Protein AF-A0A5N6WI40-F1 (afdb_monomer)

Structure (mmCIF, N/CA/C/O backbone):
data_AF-A0A5N6WI40-F1
#
_entry.id   AF-A0A5N6WI40-F1
#
loop_
_atom_site.group_PDB
_atom_site.id
_atom_site.type_symbol
_atom_site.label_atom_id
_atom_site.label_alt_id
_atom_site.label_comp_id
_atom_site.label_asym_id
_atom_site.label_entity_id
_atom_site.label_seq_id
_atom_site.pdbx_PDB_ins_code
_atom_site.Cartn_x
_atom_site.Cartn_y
_atom_site.Cartn_z
_atom_site.occupancy
_atom_site.B_iso_or_equiv
_atom_site.auth_seq_id
_atom_site.auth_comp_id
_atom_site.auth_asym_id
_atom_site.auth_atom_id
_atom_site.pdbx_PDB_model_num
ATOM 1 N N . MET A 1 1 ? 24.523 0.303 -29.679 1.00 31.58 1 MET A N 1
ATOM 2 C CA . MET A 1 1 ? 25.362 0.865 -28.598 1.00 31.58 1 MET A CA 1
ATOM 3 C C . MET A 1 1 ? 25.863 -0.296 -27.748 1.00 31.58 1 MET A C 1
ATOM 5 O O . MET A 1 1 ? 25.042 -1.084 -27.301 1.00 31.58 1 MET A O 1
ATOM 9 N N . LEU A 1 2 ? 27.182 -0.489 -27.656 1.00 36.06 2 LEU A N 1
ATOM 10 C CA . LEU A 1 2 ? 27.836 -1.723 -27.188 1.00 36.06 2 LEU A CA 1
ATOM 11 C C . LEU A 1 2 ? 28.899 -1.415 -26.122 1.00 36.06 2 LEU A C 1
ATOM 13 O O . LEU A 1 2 ? 30.081 -1.608 -26.347 1.00 36.06 2 LEU A O 1
ATOM 17 N N . HIS A 1 3 ? 28.469 -0.969 -24.949 1.00 35.75 3 HIS A N 1
ATOM 18 C CA . HIS A 1 3 ? 29.216 -1.106 -23.696 1.00 35.75 3 HIS A CA 1
ATOM 19 C C . HIS A 1 3 ? 28.177 -1.339 -22.591 1.00 35.75 3 HIS A C 1
ATOM 21 O O . HIS A 1 3 ? 27.068 -0.807 -22.710 1.00 35.75 3 HIS A O 1
ATOM 27 N N . PRO A 1 4 ? 28.446 -2.151 -21.549 1.00 51.75 4 PRO A N 1
ATOM 28 C CA . PRO A 1 4 ? 27.579 -2.122 -20.379 1.00 51.75 4 PRO A CA 1
ATOM 29 C C . PRO A 1 4 ? 27.584 -0.679 -19.865 1.00 51.75 4 PRO A C 1
ATOM 31 O O . PRO A 1 4 ? 28.658 -0.114 -19.657 1.00 51.75 4 PRO A O 1
ATOM 34 N N . HIS A 1 5 ? 26.405 -0.064 -19.741 1.00 55.31 5 HIS A N 1
ATOM 35 C CA . HIS A 1 5 ? 26.281 1.240 -19.095 1.00 55.31 5 HIS A CA 1
ATOM 36 C C . HIS A 1 5 ? 27.029 1.165 -17.763 1.00 55.31 5 HIS A C 1
ATOM 38 O O . HIS A 1 5 ? 26.880 0.174 -17.040 1.00 55.31 5 HIS A O 1
ATOM 44 N N . ALA A 1 6 ? 27.872 2.160 -17.474 1.00 67.38 6 ALA A N 1
ATOM 45 C CA . ALA A 1 6 ? 28.541 2.226 -16.184 1.00 67.38 6 ALA A CA 1
ATOM 46 C C . ALA A 1 6 ? 27.462 2.122 -15.104 1.00 67.38 6 ALA A C 1
ATOM 48 O O . ALA A 1 6 ? 26.503 2.895 -15.119 1.00 67.38 6 ALA A O 1
ATOM 49 N N . VAL A 1 7 ? 27.578 1.121 -14.228 1.00 74.00 7 VAL A N 1
ATOM 50 C CA . VAL A 1 7 ? 26.621 0.935 -13.138 1.00 74.00 7 VAL A CA 1
ATOM 51 C C . VAL A 1 7 ? 26.661 2.215 -12.308 1.00 74.00 7 VAL A C 1
ATOM 53 O O . VAL A 1 7 ? 27.740 2.551 -11.814 1.00 74.00 7 VAL A O 1
ATOM 56 N N . PRO A 1 8 ? 25.547 2.954 -12.159 1.00 84.06 8 PRO A N 1
ATOM 57 C CA . PRO A 1 8 ? 25.554 4.167 -11.360 1.00 84.06 8 PRO A CA 1
ATOM 58 C C . PRO A 1 8 ? 25.749 3.777 -9.889 1.00 84.06 8 PRO A C 1
ATOM 60 O O . PRO A 1 8 ? 24.798 3.430 -9.191 1.00 84.06 8 PRO A O 1
ATOM 63 N N . ILE A 1 9 ? 27.004 3.782 -9.427 1.00 85.12 9 ILE A N 1
ATOM 64 C CA . ILE A 1 9 ? 27.407 3.230 -8.122 1.00 85.12 9 ILE A CA 1
ATOM 65 C C . ILE A 1 9 ? 26.615 3.884 -6.992 1.00 85.12 9 ILE A C 1
ATOM 67 O O . ILE A 1 9 ? 26.122 3.194 -6.104 1.00 85.12 9 ILE A O 1
ATOM 71 N N . GLN A 1 10 ? 26.427 5.204 -7.067 1.00 84.44 10 GLN A N 1
ATOM 72 C CA . GLN A 1 10 ? 25.649 5.946 -6.081 1.00 84.44 10 GLN A CA 1
ATOM 73 C C . GLN A 1 10 ? 24.198 5.449 -6.012 1.00 84.44 10 GLN A C 1
ATOM 75 O O . GLN A 1 10 ? 23.699 5.179 -4.926 1.00 84.44 10 GLN A O 1
ATOM 80 N N . ARG A 1 11 ? 23.557 5.232 -7.167 1.00 86.50 11 ARG A N 1
ATOM 81 C CA . ARG A 1 11 ? 22.183 4.719 -7.243 1.00 86.50 11 ARG A CA 1
ATOM 82 C C . ARG A 1 11 ? 22.069 3.321 -6.650 1.00 86.50 11 ARG A C 1
ATOM 84 O O . ARG A 1 11 ? 21.138 3.057 -5.897 1.00 86.50 11 ARG A O 1
ATOM 91 N N . LEU A 1 12 ? 23.013 2.439 -6.982 1.00 87.06 12 LEU A N 1
ATOM 92 C CA . LEU A 1 12 ? 23.071 1.096 -6.410 1.00 87.06 12 LEU A CA 1
ATOM 93 C C . LEU A 1 12 ? 23.214 1.161 -4.886 1.00 87.06 12 LEU A C 1
ATOM 95 O O . LEU A 1 12 ? 22.500 0.458 -4.178 1.00 87.06 12 LEU A O 1
ATOM 99 N N . TYR A 1 13 ? 24.089 2.033 -4.383 1.00 86.25 13 TYR A N 1
ATOM 100 C CA . TYR A 1 13 ? 24.275 2.225 -2.950 1.00 86.25 13 TYR A CA 1
ATOM 101 C C . TYR A 1 13 ? 22.990 2.706 -2.269 1.00 86.25 13 TYR A C 1
ATOM 103 O O . TYR A 1 13 ? 22.574 2.105 -1.284 1.00 86.25 13 TYR A O 1
ATOM 111 N N . ASP A 1 14 ? 22.306 3.712 -2.820 1.00 86.69 14 ASP A N 1
ATOM 112 C CA . ASP A 1 14 ? 21.055 4.227 -2.248 1.00 86.69 14 ASP A CA 1
ATOM 113 C C . ASP A 1 14 ? 19.946 3.159 -2.245 1.00 86.69 14 ASP A C 1
ATOM 115 O O . ASP A 1 14 ? 19.210 3.015 -1.265 1.00 86.69 14 ASP A O 1
ATOM 119 N N . ILE A 1 15 ? 19.862 2.341 -3.298 1.00 87.06 15 ILE A N 1
ATOM 120 C CA . ILE A 1 15 ? 18.949 1.191 -3.362 1.00 87.06 15 ILE A CA 1
ATOM 121 C C . ILE A 1 15 ? 19.284 0.159 -2.272 1.00 87.06 15 ILE A C 1
ATOM 123 O O . ILE A 1 15 ? 18.383 -0.288 -1.561 1.00 87.06 15 ILE A O 1
ATOM 127 N N . CYS A 1 16 ? 20.562 -0.182 -2.083 1.00 82.75 16 CYS A N 1
ATOM 128 C CA . CYS A 1 16 ? 20.993 -1.090 -1.018 1.00 82.75 16 CYS A CA 1
ATOM 129 C C . CYS A 1 16 ? 20.683 -0.527 0.379 1.00 82.75 16 CYS A C 1
ATOM 131 O O . CYS A 1 16 ? 20.206 -1.258 1.243 1.00 82.75 16 CYS A O 1
ATOM 133 N N . LEU A 1 17 ? 20.882 0.777 0.605 1.00 81.12 17 LEU A N 1
ATOM 134 C CA . LEU A 1 17 ? 20.529 1.432 1.872 1.00 81.12 17 LEU A CA 1
ATOM 135 C C . LEU A 1 17 ? 19.021 1.421 2.157 1.00 81.12 17 LEU A C 1
ATOM 137 O O . LEU A 1 17 ? 18.624 1.506 3.318 1.00 81.12 17 LEU A O 1
ATOM 141 N N . SER A 1 18 ? 18.200 1.315 1.111 1.00 83.19 18 SER A N 1
ATOM 142 C CA . SER A 1 18 ? 16.738 1.213 1.205 1.00 83.19 18 SER A CA 1
ATOM 143 C C . SER A 1 18 ? 16.259 -0.189 1.596 1.00 83.19 18 SER A C 1
ATOM 145 O O . SER A 1 18 ? 15.098 -0.365 1.963 1.00 83.19 18 SER A O 1
ATOM 147 N N . CYS A 1 19 ? 17.142 -1.189 1.509 1.00 78.88 19 CYS A N 1
ATOM 148 C CA . CYS A 1 19 ? 16.879 -2.592 1.830 1.00 78.88 19 CYS A CA 1
ATOM 149 C C . CYS A 1 19 ? 17.865 -3.063 2.924 1.00 78.88 19 CYS A C 1
ATOM 151 O O . CYS A 1 19 ? 18.760 -3.860 2.636 1.00 78.88 19 CYS A O 1
ATOM 153 N N . PRO A 1 20 ? 17.758 -2.550 4.168 1.00 62.84 20 PRO A N 1
ATOM 154 C CA . PRO A 1 20 ? 18.761 -2.763 5.215 1.00 62.84 20 PRO A CA 1
ATOM 155 C C . PRO A 1 20 ? 19.002 -4.244 5.536 1.00 62.84 20 PRO A C 1
ATOM 157 O O . PRO A 1 20 ? 18.065 -5.004 5.748 1.00 62.84 20 PRO A O 1
ATOM 160 N N . ALA A 1 21 ? 20.268 -4.651 5.616 1.00 63.06 21 ALA A N 1
ATOM 161 C CA . ALA A 1 21 ? 20.617 -6.030 5.932 1.00 63.06 21 ALA A CA 1
ATOM 162 C C . ALA A 1 21 ? 20.176 -6.430 7.353 1.00 63.06 21 ALA A C 1
ATOM 164 O O . ALA A 1 21 ? 20.250 -5.631 8.290 1.00 63.06 21 ALA A O 1
ATOM 165 N N . HIS A 1 22 ? 19.769 -7.689 7.513 1.00 65.25 22 HIS A N 1
ATOM 166 C CA . HIS A 1 22 ? 19.625 -8.342 8.812 1.00 65.25 22 HIS A CA 1
ATOM 167 C C . HIS A 1 22 ? 20.946 -8.259 9.601 1.00 65.25 22 HIS A C 1
ATOM 169 O O . HIS A 1 22 ? 22.017 -8.124 9.008 1.00 65.25 22 HIS A O 1
ATOM 175 N N . ILE A 1 23 ? 20.896 -8.397 10.932 1.00 59.41 23 ILE A N 1
ATOM 176 C CA . ILE A 1 23 ? 22.089 -8.335 11.801 1.00 59.41 23 ILE A CA 1
ATOM 177 C C . ILE A 1 23 ? 23.168 -9.370 11.428 1.00 59.41 23 ILE A C 1
ATOM 179 O O . ILE A 1 23 ? 24.346 -9.152 11.687 1.00 59.41 23 ILE A O 1
ATOM 183 N N . GLU A 1 24 ? 22.772 -10.464 10.771 1.00 64.06 24 GLU A N 1
ATOM 184 C CA . GLU A 1 24 ? 23.658 -11.519 10.250 1.00 64.06 24 GLU A CA 1
ATOM 185 C C . GLU A 1 24 ? 24.190 -11.228 8.828 1.00 64.06 24 GLU A C 1
ATOM 187 O O . GLU A 1 24 ? 24.834 -12.072 8.212 1.00 64.06 24 GLU A O 1
ATOM 192 N N . GLY A 1 25 ? 23.928 -10.033 8.286 1.00 65.25 25 GLY A N 1
ATOM 193 C CA . GLY A 1 25 ? 24.426 -9.573 6.986 1.00 65.25 25 GLY A CA 1
ATOM 194 C C . GLY A 1 25 ? 23.559 -9.946 5.780 1.00 65.25 25 GLY A C 1
ATOM 195 O O . GLY A 1 25 ? 23.951 -9.683 4.644 1.00 65.25 25 GLY A O 1
ATOM 196 N N . TRP A 1 26 ? 22.379 -10.540 5.981 1.00 72.50 26 TRP A N 1
ATOM 197 C CA . TRP A 1 26 ? 21.492 -10.913 4.874 1.00 72.50 26 TRP A CA 1
ATOM 198 C C . TRP A 1 26 ? 20.731 -9.704 4.352 1.00 72.50 26 TRP A C 1
ATOM 200 O O . TRP A 1 26 ? 19.990 -9.067 5.096 1.00 72.50 26 TRP A O 1
ATOM 210 N N . LEU A 1 27 ? 20.860 -9.407 3.063 1.00 75.50 27 LEU A N 1
ATOM 211 C CA . LEU A 1 27 ? 20.000 -8.422 2.415 1.00 75.50 27 LEU A CA 1
ATOM 212 C C . LEU A 1 27 ? 18.593 -9.009 2.278 1.00 75.50 27 LEU A C 1
ATOM 214 O O . LEU A 1 27 ? 18.444 -10.160 1.882 1.00 75.50 27 LEU A O 1
ATOM 218 N N . ASP A 1 28 ? 17.551 -8.242 2.556 1.00 76.94 28 ASP A N 1
ATOM 219 C CA . ASP A 1 28 ? 16.187 -8.659 2.237 1.00 76.94 28 ASP A CA 1
ATOM 220 C C . ASP A 1 28 ? 15.610 -7.716 1.181 1.00 76.94 28 ASP A C 1
ATOM 222 O O . ASP A 1 28 ? 15.183 -6.592 1.434 1.00 76.94 28 ASP A O 1
ATOM 226 N N . TRP A 1 29 ? 15.644 -8.209 -0.054 1.00 78.50 29 TRP A N 1
ATOM 227 C CA . TRP A 1 29 ? 15.134 -7.529 -1.239 1.00 78.50 29 TRP A CA 1
ATOM 228 C C . TRP A 1 29 ? 13.619 -7.705 -1.415 1.00 78.50 29 TRP A C 1
ATOM 230 O O . TRP A 1 29 ? 13.070 -7.309 -2.440 1.00 78.50 29 TRP A O 1
ATOM 240 N N . GLY A 1 30 ? 12.930 -8.308 -0.442 1.00 76.94 30 GLY A N 1
ATOM 241 C CA . GLY A 1 30 ? 11.498 -8.607 -0.476 1.00 76.94 30 GLY A CA 1
ATOM 242 C C . GLY A 1 30 ? 11.145 -10.002 -1.005 1.00 76.94 30 GLY A C 1
ATOM 243 O O . GLY A 1 30 ? 9.968 -10.310 -1.143 1.00 76.94 30 GLY A O 1
ATOM 244 N N . HIS A 1 31 ? 12.132 -10.862 -1.276 1.00 79.88 31 HIS A N 1
ATOM 245 C CA . HIS A 1 31 ? 11.921 -12.242 -1.729 1.00 79.88 31 HIS A CA 1
ATOM 246 C C . HIS A 1 31 ? 12.578 -13.272 -0.800 1.00 79.88 31 HIS A C 1
ATOM 248 O O . HIS A 1 31 ? 13.472 -12.958 -0.018 1.00 79.88 31 HIS A O 1
ATOM 254 N N . ASN A 1 32 ? 12.199 -14.540 -0.919 1.00 78.94 32 ASN A N 1
ATOM 255 C CA . ASN A 1 32 ? 12.698 -15.642 -0.083 1.00 78.94 32 ASN A CA 1
ATOM 256 C C . ASN A 1 32 ? 13.948 -16.356 -0.649 1.00 78.94 32 ASN A C 1
ATOM 258 O O . ASN A 1 32 ? 14.250 -17.489 -0.276 1.00 78.94 32 ASN A O 1
ATOM 262 N N . TYR A 1 33 ? 14.648 -15.724 -1.601 1.00 80.81 33 TYR A N 1
ATOM 263 C CA . TYR A 1 33 ? 15.807 -16.294 -2.296 1.00 80.81 33 TYR A CA 1
ATOM 264 C C . TYR A 1 33 ? 15.494 -17.645 -2.963 1.00 80.81 33 TYR A C 1
ATOM 266 O O . TYR A 1 33 ? 16.327 -18.546 -2.986 1.00 80.81 33 TYR A O 1
ATOM 274 N N . GLY A 1 34 ? 14.290 -17.817 -3.513 1.00 77.06 34 GLY A N 1
ATOM 275 C CA . GLY A 1 34 ? 13.880 -19.076 -4.143 1.00 77.06 34 GLY A CA 1
ATOM 276 C C . GLY A 1 34 ? 13.669 -20.211 -3.154 1.00 77.06 34 GLY A C 1
ATOM 277 O O . GLY A 1 34 ? 14.024 -21.344 -3.453 1.00 77.06 34 GLY A O 1
ATOM 278 N N . GLY A 1 35 ? 13.113 -19.886 -1.985 1.00 76.81 35 GLY A N 1
ATOM 279 C CA . GLY A 1 35 ? 12.803 -20.848 -0.926 1.00 76.81 35 GLY A CA 1
ATOM 280 C C . GLY A 1 35 ? 13.997 -21.239 -0.056 1.00 76.81 35 GLY A C 1
ATOM 281 O O . GLY A 1 35 ? 13.892 -22.181 0.719 1.00 76.81 35 GLY A O 1
ATOM 282 N N . LEU A 1 36 ? 15.131 -20.538 -0.170 1.00 77.81 36 LEU A N 1
ATOM 283 C CA . LEU A 1 36 ? 16.286 -20.767 0.708 1.00 77.81 36 LEU A CA 1
ATOM 284 C C . LEU A 1 36 ? 16.084 -20.220 2.117 1.00 77.81 36 LEU A C 1
ATOM 286 O O . LEU A 1 36 ? 16.740 -20.678 3.051 1.00 77.81 36 LEU A O 1
ATOM 290 N N . MET A 1 37 ? 15.224 -19.215 2.234 1.00 79.38 37 MET A N 1
ATOM 291 C CA . MET A 1 37 ? 14.968 -18.498 3.468 1.00 79.38 37 MET A CA 1
ATOM 292 C C . MET A 1 37 ? 13.472 -18.498 3.754 1.00 79.38 37 MET A C 1
ATOM 294 O O . MET A 1 37 ? 12.683 -18.221 2.8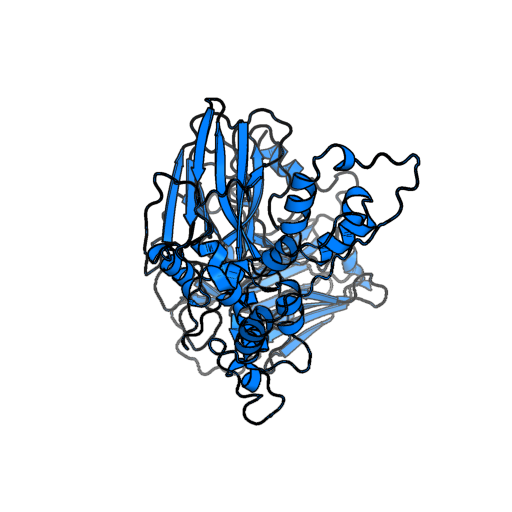49 1.00 79.38 37 MET A O 1
ATOM 298 N N . ASP A 1 38 ? 13.082 -18.752 4.999 1.00 77.38 38 ASP A N 1
ATOM 299 C CA . ASP A 1 38 ? 11.686 -18.612 5.404 1.00 77.38 38 ASP A CA 1
ATOM 300 C C . ASP A 1 38 ? 11.344 -17.125 5.588 1.00 77.38 38 ASP A C 1
ATOM 302 O O . ASP A 1 38 ? 12.207 -16.267 5.815 1.00 77.38 38 ASP A O 1
ATOM 306 N N . ARG A 1 39 ? 10.060 -16.806 5.437 1.00 76.94 39 ARG A N 1
ATOM 307 C CA . ARG A 1 39 ? 9.527 -15.450 5.544 1.00 76.94 39 ARG A CA 1
ATOM 308 C C . ARG A 1 39 ? 8.424 -15.439 6.602 1.00 76.94 39 ARG A C 1
ATOM 310 O O . ARG A 1 39 ? 7.485 -16.220 6.499 1.00 76.94 39 ARG A O 1
ATOM 317 N N . HIS A 1 40 ? 8.565 -14.585 7.615 1.00 72.62 40 HIS A N 1
ATOM 318 C CA . HIS A 1 40 ? 7.648 -14.493 8.756 1.00 72.62 40 HIS A CA 1
ATOM 319 C C . HIS A 1 40 ? 7.098 -13.070 8.940 1.00 72.62 40 HIS A C 1
ATOM 321 O O . HIS A 1 40 ? 7.832 -12.124 8.656 1.00 72.62 40 HIS A O 1
ATOM 327 N N . PRO A 1 41 ? 5.860 -12.908 9.444 1.00 68.25 41 PRO A N 1
ATOM 328 C CA . PRO A 1 41 ? 4.948 -13.979 9.861 1.00 68.25 41 PRO A CA 1
ATOM 329 C C . PRO A 1 41 ? 4.336 -14.736 8.665 1.00 68.25 41 PRO A C 1
ATOM 331 O O . PRO A 1 41 ? 4.215 -14.186 7.574 1.00 68.25 41 PRO A O 1
ATOM 334 N N . ILE A 1 42 ? 4.006 -16.019 8.865 1.00 68.81 42 ILE A N 1
ATOM 335 C CA . ILE A 1 42 ? 3.359 -16.869 7.841 1.00 68.81 42 ILE A CA 1
ATOM 336 C C . ILE A 1 42 ? 1.860 -16.547 7.767 1.00 68.81 42 ILE A C 1
ATOM 338 O O . ILE A 1 42 ? 1.282 -16.487 6.686 1.00 68.81 42 ILE A O 1
ATOM 342 N N . GLU A 1 43 ? 1.256 -16.297 8.927 1.00 73.44 43 GLU A N 1
ATOM 343 C CA . GLU A 1 43 ? -0.128 -15.866 9.094 1.00 73.44 43 GLU A CA 1
ATOM 344 C C . GLU A 1 43 ? -0.099 -14.482 9.747 1.00 73.44 43 GLU A C 1
ATOM 346 O O . GLU A 1 43 ? 0.523 -14.304 10.789 1.00 73.44 43 GLU A O 1
ATOM 351 N N . GLY A 1 44 ? -0.707 -13.480 9.121 1.00 78.69 44 GLY A N 1
ATOM 352 C CA . GLY A 1 44 ? -0.687 -12.093 9.586 1.00 78.69 44 GLY A CA 1
ATOM 353 C C . GLY A 1 44 ? -1.549 -11.214 8.691 1.00 78.69 44 GLY A C 1
ATOM 354 O O . GLY A 1 44 ? -2.103 -11.692 7.695 1.00 78.69 44 GLY A O 1
ATOM 355 N N . TYR A 1 45 ? -1.693 -9.933 9.027 1.00 86.12 45 TYR A N 1
ATOM 356 C CA . TYR A 1 45 ? -2.392 -9.026 8.121 1.00 86.12 45 TYR A CA 1
ATOM 357 C C . TYR A 1 45 ? -1.621 -8.865 6.799 1.00 86.12 45 TYR A C 1
ATOM 359 O O . TYR A 1 45 ? -0.390 -8.874 6.808 1.00 86.12 45 TYR A O 1
ATOM 367 N N . PRO A 1 46 ? -2.309 -8.638 5.662 1.00 87.38 46 PRO A N 1
ATOM 368 C CA . PRO A 1 46 ? -1.662 -8.544 4.346 1.00 87.38 46 PRO A CA 1
ATOM 369 C C . PRO A 1 46 ? -0.582 -7.456 4.240 1.00 87.38 46 PRO A C 1
ATOM 371 O O . PRO A 1 46 ? 0.322 -7.536 3.407 1.00 87.38 46 PRO A O 1
ATOM 374 N N . TRP A 1 47 ? -0.682 -6.427 5.081 1.00 86.12 47 TRP A N 1
ATOM 375 C CA . TRP A 1 47 ? 0.247 -5.307 5.141 1.00 86.12 47 TRP A CA 1
ATOM 376 C C . TRP A 1 47 ? 1.407 -5.506 6.114 1.00 86.12 47 TRP A C 1
ATOM 378 O O . TRP A 1 47 ? 2.328 -4.690 6.083 1.00 86.12 47 TRP A O 1
ATOM 388 N N . GLU A 1 48 ? 1.371 -6.514 6.993 1.00 81.81 48 GLU A N 1
ATOM 389 C CA . GLU A 1 48 ? 2.461 -6.756 7.941 1.00 81.81 48 GLU A CA 1
ATOM 390 C C . GLU A 1 48 ? 3.775 -6.936 7.183 1.00 81.81 48 GLU A C 1
ATOM 392 O O . GLU A 1 48 ? 3.825 -7.530 6.098 1.00 81.81 48 GLU A O 1
ATOM 397 N N . ASP A 1 49 ? 4.853 -6.358 7.722 1.00 75.31 49 ASP A N 1
ATOM 398 C CA . ASP A 1 49 ? 6.141 -6.545 7.080 1.00 75.31 49 ASP A CA 1
ATOM 399 C C . ASP A 1 49 ? 6.602 -7.969 7.333 1.00 75.31 49 ASP A C 1
ATOM 401 O O . ASP A 1 49 ? 6.682 -8.427 8.473 1.00 75.31 49 ASP A O 1
ATOM 405 N N . VAL A 1 50 ? 6.910 -8.654 6.244 1.00 74.06 50 VAL A N 1
ATOM 406 C CA . VAL A 1 50 ? 7.396 -10.017 6.302 1.00 74.06 50 VAL A CA 1
ATOM 407 C C . VAL A 1 50 ? 8.901 -9.942 6.174 1.00 74.06 50 VAL A C 1
ATOM 409 O O . VAL A 1 50 ? 9.397 -9.424 5.175 1.00 74.06 50 VAL A O 1
ATOM 412 N N . TYR A 1 51 ? 9.626 -10.460 7.149 1.00 71.00 51 TYR A N 1
ATOM 413 C CA . TYR A 1 51 ? 11.082 -10.449 7.162 1.00 71.00 51 TYR A CA 1
ATOM 414 C C . TYR A 1 51 ? 11.619 -11.858 6.936 1.00 71.00 51 TYR A C 1
ATOM 416 O O . TYR A 1 51 ? 10.929 -12.866 7.112 1.00 71.00 51 TYR A O 1
ATOM 424 N N . ILE A 1 52 ? 12.878 -11.920 6.529 1.00 73.81 52 ILE A N 1
ATOM 425 C CA . ILE A 1 52 ? 13.589 -13.180 6.371 1.00 73.81 52 ILE A CA 1
ATOM 426 C C . ILE A 1 52 ? 13.975 -13.735 7.750 1.00 73.81 52 ILE A C 1
ATOM 428 O O . ILE A 1 52 ? 14.709 -13.081 8.490 1.00 73.81 52 ILE A O 1
ATOM 432 N N . ALA A 1 53 ? 13.529 -14.949 8.079 1.00 68.31 53 ALA A N 1
ATOM 433 C CA . ALA A 1 53 ? 13.885 -15.642 9.317 1.00 68.31 53 ALA A CA 1
ATOM 434 C C . ALA A 1 53 ? 14.481 -17.024 9.020 1.00 68.31 53 ALA A C 1
ATOM 436 O O . ALA A 1 53 ? 13.929 -17.758 8.210 1.00 68.31 53 ALA A O 1
ATOM 437 N N . GLY A 1 54 ? 15.548 -17.401 9.735 1.00 63.06 54 GLY A N 1
ATOM 438 C CA . GLY A 1 54 ? 16.013 -18.792 9.837 1.00 63.06 54 GLY A CA 1
ATOM 439 C C . GLY A 1 54 ? 16.654 -19.399 8.576 1.00 63.06 54 GLY A C 1
ATOM 440 O O . GLY A 1 54 ? 16.211 -19.207 7.452 1.00 63.06 54 GLY A O 1
ATOM 441 N N . TYR A 1 55 ? 17.741 -20.149 8.786 1.00 62.62 55 TYR A N 1
ATOM 442 C CA . TYR A 1 55 ? 18.703 -20.598 7.769 1.00 62.62 55 TYR A CA 1
ATOM 443 C C . TYR A 1 55 ? 18.472 -22.057 7.331 1.00 62.62 55 TYR A C 1
ATOM 445 O O . TYR A 1 55 ? 18.218 -22.902 8.188 1.00 62.62 55 TYR A O 1
ATOM 453 N N . ILE A 1 56 ? 18.686 -22.357 6.038 1.00 56.75 56 ILE A N 1
ATOM 454 C CA . ILE A 1 56 ? 19.577 -23.377 5.409 1.00 56.75 56 ILE A CA 1
ATOM 455 C C . ILE A 1 56 ? 19.887 -24.703 6.162 1.00 56.75 56 ILE A C 1
ATOM 457 O O . ILE A 1 56 ? 20.026 -25.747 5.528 1.00 56.75 56 ILE A O 1
ATOM 461 N N . ARG A 1 57 ? 19.975 -24.730 7.498 1.00 51.47 57 ARG A N 1
ATOM 462 C CA . ARG A 1 57 ? 20.319 -25.902 8.322 1.00 51.47 57 ARG A CA 1
ATOM 463 C C . ARG A 1 57 ? 19.420 -27.120 8.113 1.00 51.47 57 ARG A C 1
ATOM 465 O O . ARG A 1 57 ? 19.922 -28.235 8.221 1.00 51.47 57 ARG A O 1
ATOM 472 N N . ARG A 1 58 ? 18.134 -26.925 7.793 1.00 57.44 58 ARG A N 1
ATOM 473 C CA . ARG A 1 58 ? 17.182 -28.028 7.543 1.00 57.44 58 ARG A CA 1
ATOM 474 C C . ARG A 1 58 ? 17.618 -28.944 6.400 1.00 57.44 58 ARG A C 1
ATOM 476 O O . ARG A 1 58 ? 17.206 -30.095 6.367 1.00 57.44 58 ARG A O 1
ATOM 483 N N . PHE A 1 59 ? 18.478 -28.455 5.510 1.00 59.16 59 PHE A N 1
ATOM 484 C CA . PHE A 1 59 ? 18.892 -29.194 4.331 1.00 59.16 59 PHE A CA 1
ATOM 485 C C . PHE A 1 59 ? 20.380 -29.578 4.307 1.00 59.16 59 PHE A C 1
ATOM 487 O O . PHE A 1 59 ? 20.881 -29.984 3.260 1.00 59.16 59 PHE A O 1
ATOM 494 N N . LEU A 1 60 ? 21.102 -29.456 5.432 1.00 56.69 60 LEU A N 1
ATOM 495 C CA . LEU A 1 60 ? 22.555 -29.700 5.493 1.00 56.69 60 LEU A CA 1
ATOM 496 C C . LEU A 1 60 ? 22.980 -31.155 5.221 1.00 56.69 60 LEU A C 1
ATOM 498 O O . LEU A 1 60 ? 24.171 -31.409 5.091 1.00 56.69 60 LEU A O 1
ATOM 502 N N . TRP A 1 61 ? 22.039 -32.092 5.084 1.00 55.97 61 TRP A N 1
ATOM 503 C CA . TRP A 1 61 ? 22.323 -33.518 4.868 1.00 55.97 61 TRP A CA 1
ATOM 504 C C . TRP A 1 61 ? 21.450 -34.169 3.790 1.00 55.97 61 TRP A C 1
ATOM 506 O O . TRP A 1 61 ? 21.478 -35.386 3.621 1.00 55.97 61 TRP A O 1
ATOM 516 N N . ASP A 1 62 ? 20.689 -33.367 3.048 1.00 61.31 62 ASP A N 1
ATOM 517 C CA . ASP A 1 62 ? 19.787 -33.847 2.007 1.00 61.31 62 ASP A CA 1
ATOM 518 C C . ASP A 1 62 ? 20.410 -33.596 0.625 1.00 61.31 62 ASP A C 1
ATOM 520 O O . ASP A 1 62 ? 20.684 -32.460 0.259 1.00 61.31 62 ASP A O 1
ATOM 524 N N . LYS A 1 63 ? 20.658 -34.642 -0.172 1.00 58.12 63 LYS A N 1
ATOM 525 C CA . LYS A 1 63 ? 21.163 -34.477 -1.552 1.00 58.12 63 LYS A CA 1
ATOM 526 C C . LYS A 1 63 ? 20.104 -33.924 -2.514 1.00 58.12 63 LYS A C 1
ATOM 528 O O . LYS A 1 63 ? 20.458 -33.460 -3.592 1.00 58.12 63 LYS A O 1
ATOM 533 N N . SER A 1 64 ? 18.829 -33.964 -2.126 1.00 63.19 64 SER A N 1
ATOM 534 C CA . SER A 1 64 ? 17.719 -33.281 -2.801 1.00 63.19 64 SER A CA 1
ATOM 535 C C . SER A 1 64 ? 17.470 -31.864 -2.260 1.00 63.19 64 SER A C 1
ATOM 537 O O . SER A 1 64 ? 16.523 -31.191 -2.664 1.00 63.19 64 SER A O 1
ATOM 539 N N . SER A 1 65 ? 18.363 -31.383 -1.387 1.00 68.69 65 SER A N 1
ATOM 540 C CA . SER A 1 65 ? 18.348 -30.042 -0.814 1.00 68.69 65 SER A CA 1
ATOM 541 C C . SER A 1 65 ? 18.368 -28.932 -1.873 1.00 68.69 65 SER A C 1
ATOM 543 O O . SER A 1 65 ? 19.219 -28.947 -2.772 1.00 68.69 65 SER A O 1
ATOM 545 N N . PRO A 1 66 ? 17.560 -27.869 -1.698 1.00 71.12 66 PRO A N 1
ATOM 546 C CA . PRO A 1 66 ? 17.688 -26.622 -2.454 1.00 71.12 66 PRO A CA 1
ATOM 547 C C . PRO A 1 66 ? 19.089 -25.984 -2.391 1.00 71.12 66 PRO A C 1
ATOM 549 O O . PRO A 1 66 ? 19.433 -25.169 -3.249 1.00 71.12 66 PRO A O 1
ATOM 552 N N . LEU A 1 67 ? 19.917 -26.342 -1.400 1.00 76.69 67 LEU A N 1
ATOM 553 C CA . LEU A 1 67 ? 21.274 -25.815 -1.239 1.00 76.69 67 LEU A CA 1
ATOM 554 C C . LEU A 1 67 ? 22.214 -26.259 -2.340 1.00 76.69 67 LEU A C 1
ATOM 556 O O . LEU A 1 67 ? 22.979 -25.430 -2.812 1.00 76.69 67 LEU A O 1
ATOM 560 N N . THR A 1 68 ? 22.152 -27.523 -2.767 1.00 78.00 68 THR A N 1
ATOM 561 C CA . THR A 1 68 ? 23.043 -28.030 -3.818 1.00 78.00 68 THR A CA 1
ATOM 562 C C . THR A 1 68 ? 22.858 -27.231 -5.105 1.00 78.00 68 THR A C 1
ATOM 564 O O . THR A 1 68 ? 23.837 -26.866 -5.748 1.00 78.00 68 THR A O 1
ATOM 567 N N . LEU A 1 69 ? 21.611 -26.870 -5.426 1.00 82.88 69 LEU A N 1
ATOM 568 C CA . LEU A 1 69 ? 21.304 -25.939 -6.507 1.00 82.88 69 LEU A CA 1
ATOM 569 C C . LEU A 1 69 ? 21.836 -24.534 -6.207 1.00 82.88 69 LEU A C 1
ATOM 571 O O . LEU A 1 69 ? 22.463 -23.919 -7.060 1.00 82.88 69 LEU A O 1
ATOM 575 N N . ALA A 1 70 ? 21.592 -24.004 -5.010 1.00 82.44 70 ALA A N 1
ATOM 576 C CA . ALA A 1 70 ? 21.943 -22.628 -4.677 1.00 82.44 70 ALA A CA 1
ATOM 577 C C . ALA A 1 70 ? 23.449 -22.342 -4.599 1.00 82.44 70 ALA A C 1
ATOM 579 O O . ALA A 1 70 ? 23.842 -21.197 -4.833 1.00 82.44 70 ALA A O 1
ATOM 580 N N . THR A 1 71 ? 24.268 -23.346 -4.277 1.00 84.81 71 THR A N 1
ATOM 581 C CA . THR A 1 71 ? 25.729 -23.228 -4.163 1.00 84.81 71 THR A CA 1
ATOM 582 C C . THR A 1 71 ? 26.477 -23.476 -5.471 1.00 84.81 71 THR A C 1
ATOM 584 O O . THR A 1 71 ? 27.658 -23.152 -5.538 1.00 84.81 71 THR A O 1
ATOM 587 N N . SER A 1 72 ? 25.827 -24.042 -6.495 1.00 87.75 72 SER A N 1
ATOM 588 C CA . SER A 1 72 ? 26.432 -24.210 -7.825 1.00 87.75 72 SER A CA 1
ATOM 589 C C . SER A 1 72 ? 26.811 -22.860 -8.432 1.00 87.75 72 SER A C 1
ATOM 591 O O . SER A 1 72 ? 26.028 -21.911 -8.347 1.00 87.75 72 SER A O 1
ATOM 593 N N . ASP A 1 73 ? 27.984 -22.772 -9.063 1.00 89.81 73 ASP A N 1
ATOM 594 C CA . ASP A 1 73 ? 28.500 -21.520 -9.625 1.00 89.81 73 ASP A CA 1
ATOM 595 C C . ASP A 1 73 ? 27.585 -21.009 -10.757 1.00 89.81 73 ASP A C 1
ATOM 597 O O . ASP A 1 73 ? 27.481 -21.640 -11.811 1.00 89.81 73 ASP A O 1
ATOM 601 N N . PRO A 1 74 ? 26.898 -19.864 -10.585 1.00 89.88 74 PRO A N 1
ATOM 602 C CA . PRO A 1 74 ? 26.030 -19.335 -11.621 1.00 89.88 74 PRO A CA 1
ATOM 603 C C . PRO A 1 74 ? 26.812 -18.617 -12.728 1.00 89.88 74 PRO A C 1
ATOM 605 O O . PRO A 1 74 ? 26.198 -18.226 -13.715 1.00 89.88 74 PRO A O 1
ATOM 608 N N . LEU A 1 75 ? 28.118 -18.371 -12.599 1.00 87.31 75 LEU A N 1
ATOM 609 C CA . LEU A 1 75 ? 28.912 -17.640 -13.592 1.00 87.31 75 LEU A CA 1
ATOM 610 C C . LEU A 1 75 ? 29.542 -18.560 -14.635 1.00 87.31 75 LEU A C 1
ATOM 612 O O . LEU A 1 75 ? 29.652 -18.143 -15.789 1.00 87.31 75 LEU A O 1
ATOM 616 N N . ASP A 1 76 ? 29.863 -19.804 -14.285 1.00 83.94 76 ASP A N 1
ATOM 617 C CA . ASP A 1 76 ? 30.413 -20.783 -15.224 1.00 83.94 76 ASP A CA 1
ATOM 618 C C . ASP A 1 76 ? 29.411 -21.898 -15.547 1.00 83.94 76 ASP A C 1
ATOM 620 O O . ASP A 1 76 ? 29.285 -22.880 -14.826 1.00 83.94 76 ASP A O 1
ATOM 624 N N . VAL A 1 77 ? 28.671 -21.736 -16.650 1.00 90.81 77 VAL A N 1
ATOM 625 C CA . VAL A 1 77 ? 27.676 -22.722 -17.101 1.00 90.81 77 VAL A CA 1
ATOM 626 C C . VAL A 1 77 ? 28.144 -23.388 -18.391 1.00 90.81 77 VAL A C 1
ATOM 628 O O . VAL A 1 77 ? 28.137 -22.772 -19.464 1.00 90.81 77 VAL A O 1
ATOM 631 N N . LEU A 1 78 ? 28.529 -24.662 -18.286 1.00 89.19 78 LEU A N 1
ATOM 632 C CA . LEU A 1 78 ? 29.060 -25.452 -19.398 1.00 89.19 78 LEU A CA 1
ATOM 633 C C . LEU A 1 78 ? 28.042 -25.615 -20.533 1.00 89.19 78 LEU A C 1
ATOM 635 O O . LEU A 1 78 ? 28.414 -25.465 -21.695 1.00 89.19 78 LEU A O 1
ATOM 639 N N . GLU A 1 79 ? 26.764 -25.836 -20.213 1.00 90.44 79 GLU A N 1
ATOM 640 C CA . GLU A 1 79 ? 25.693 -26.002 -21.206 1.00 90.44 79 GLU A CA 1
ATOM 641 C C . GLU A 1 79 ? 25.582 -24.783 -22.122 1.00 90.44 79 GLU A C 1
ATOM 643 O O . GLU A 1 79 ? 25.466 -24.909 -23.339 1.00 90.44 79 GLU A O 1
ATOM 648 N N . VAL A 1 80 ? 25.669 -23.579 -21.545 1.00 89.94 80 VAL A N 1
ATOM 649 C CA . VAL A 1 80 ? 25.601 -22.330 -22.311 1.00 89.94 80 VAL A CA 1
ATOM 650 C C . VAL A 1 80 ? 26.824 -22.213 -23.213 1.00 89.94 80 VAL A C 1
ATOM 652 O O . VAL A 1 80 ? 26.680 -21.888 -24.387 1.00 89.94 80 VAL A O 1
ATOM 655 N N . ARG A 1 81 ? 28.028 -22.519 -22.715 1.00 88.31 81 ARG A N 1
ATOM 656 C CA . ARG A 1 81 ? 29.245 -22.493 -23.543 1.00 88.31 81 ARG A CA 1
ATOM 657 C C . ARG A 1 81 ? 29.154 -23.471 -24.713 1.00 88.31 81 ARG A C 1
ATOM 659 O O . ARG A 1 81 ? 29.458 -23.085 -25.838 1.00 88.31 81 ARG A O 1
ATOM 666 N N . GLN A 1 82 ? 28.713 -24.701 -24.460 1.00 89.31 82 GLN A N 1
ATOM 667 C CA . GLN A 1 82 ? 28.555 -25.727 -25.489 1.00 89.31 82 GLN A CA 1
ATOM 668 C C . GLN A 1 82 ? 27.530 -25.305 -26.545 1.00 89.31 82 GLN A C 1
ATOM 670 O O . GLN A 1 82 ? 27.842 -25.368 -27.732 1.00 89.31 82 GLN A O 1
ATOM 675 N N . ALA A 1 83 ? 26.382 -24.761 -26.131 1.00 88.81 83 ALA A N 1
ATOM 676 C CA . ALA A 1 83 ? 25.370 -24.255 -27.057 1.00 88.81 83 ALA A CA 1
ATOM 677 C C . ALA A 1 83 ? 25.889 -23.094 -27.928 1.00 88.81 83 ALA A C 1
ATOM 679 O O . ALA A 1 83 ? 25.619 -22.986 -29.128 1.00 88.81 83 ALA A O 1
ATOM 680 N N . LEU A 1 84 ? 26.700 -22.205 -27.345 1.00 87.81 84 LEU A N 1
ATOM 681 C CA . LEU A 1 84 ? 27.304 -21.085 -28.072 1.00 87.81 84 LEU A CA 1
ATOM 682 C C . LEU A 1 84 ? 28.389 -21.515 -29.070 1.00 87.81 84 LEU A C 1
ATOM 684 O O . LEU A 1 84 ? 28.629 -20.784 -30.034 1.00 87.81 84 LEU A O 1
ATOM 688 N N . VAL A 1 85 ? 29.049 -22.653 -28.841 1.00 85.31 85 VAL A N 1
ATOM 689 C CA . VAL A 1 85 ? 30.013 -23.250 -29.778 1.00 85.31 85 VAL A CA 1
ATOM 690 C C . VAL A 1 85 ? 29.274 -24.023 -30.872 1.00 85.31 85 VAL A C 1
ATOM 692 O O . VAL A 1 85 ? 29.479 -23.742 -32.048 1.00 85.31 85 VAL A O 1
ATOM 695 N N . GLY A 1 86 ? 28.349 -24.916 -30.505 1.00 81.94 86 GLY A N 1
ATOM 696 C CA . GLY A 1 86 ? 27.601 -25.752 -31.455 1.00 81.94 86 GLY A CA 1
ATOM 697 C C . GLY A 1 86 ? 26.729 -24.963 -32.440 1.00 81.94 86 GLY A C 1
ATOM 698 O O . GLY A 1 86 ? 26.516 -25.391 -33.573 1.00 81.94 86 GLY A O 1
ATOM 699 N N . SER A 1 87 ? 26.286 -23.765 -32.054 1.00 81.94 87 SER A N 1
ATOM 700 C CA . SER A 1 87 ? 25.504 -22.865 -32.917 1.00 81.94 87 SER A CA 1
ATOM 701 C C . SER A 1 87 ? 26.313 -22.083 -33.959 1.00 81.94 87 SER A C 1
ATOM 703 O O . SER A 1 87 ? 25.713 -21.352 -34.750 1.00 81.94 87 SER A O 1
ATOM 705 N N . GLN A 1 88 ? 27.648 -22.193 -33.968 1.00 72.38 88 GLN A N 1
ATOM 706 C CA . GLN A 1 88 ? 28.503 -21.543 -34.976 1.00 72.38 88 GLN A CA 1
ATOM 707 C C . GLN A 1 88 ? 28.622 -22.371 -36.262 1.00 72.38 88 GLN A C 1
ATOM 709 O O . GLN A 1 88 ? 28.756 -21.793 -37.340 1.00 72.38 88 GLN A O 1
ATOM 714 N N . ASP A 1 89 ? 28.499 -23.698 -36.157 1.00 58.53 89 ASP A N 1
ATOM 715 C CA . ASP A 1 89 ? 28.683 -24.630 -37.279 1.00 58.53 89 ASP A CA 1
ATOM 716 C C . ASP A 1 89 ? 27.360 -25.029 -37.956 1.00 58.53 89 ASP A C 1
ATOM 718 O O . ASP A 1 89 ? 27.330 -25.422 -39.125 1.00 58.53 89 ASP A O 1
ATOM 722 N N . ARG A 1 90 ? 26.232 -24.880 -37.254 1.00 57.25 90 ARG A N 1
ATOM 723 C CA . ARG A 1 90 ? 24.890 -25.202 -37.756 1.00 57.25 90 ARG A CA 1
ATOM 724 C C . ARG A 1 90 ? 24.279 -24.039 -38.538 1.00 57.25 90 ARG A C 1
ATOM 726 O O . ARG A 1 90 ? 23.348 -23.380 -38.089 1.00 57.25 90 ARG A O 1
ATOM 733 N N . ARG A 1 91 ? 24.754 -23.802 -39.765 1.00 52.50 91 ARG A N 1
ATOM 734 C CA . ARG A 1 91 ? 23.918 -23.131 -40.777 1.00 52.50 91 ARG A CA 1
ATOM 735 C C . ARG A 1 91 ? 22.923 -24.136 -41.333 1.00 52.50 91 ARG A C 1
ATOM 737 O O . ARG A 1 91 ? 23.122 -24.706 -42.402 1.00 52.50 91 ARG A O 1
ATOM 744 N N . GLU A 1 92 ? 21.837 -24.349 -40.611 1.00 48.50 92 GLU A N 1
ATOM 745 C CA . GLU A 1 92 ? 20.675 -24.958 -41.229 1.00 48.50 92 GLU A CA 1
ATOM 746 C C . GLU A 1 92 ? 20.039 -23.945 -42.194 1.00 48.50 92 GLU A C 1
ATOM 748 O O . GLU A 1 92 ? 19.501 -22.913 -41.790 1.00 48.50 92 GLU A O 1
ATOM 753 N N . ASN A 1 93 ? 20.088 -24.254 -43.494 1.00 43.75 93 ASN A N 1
ATOM 754 C CA . ASN A 1 93 ? 19.283 -23.619 -44.543 1.00 43.75 93 ASN A CA 1
ATOM 755 C C . ASN A 1 93 ? 17.796 -23.995 -44.383 1.00 43.75 93 ASN A C 1
ATOM 757 O O . ASN A 1 93 ? 17.140 -24.408 -45.337 1.00 43.75 93 ASN A O 1
ATOM 761 N N . THR A 1 94 ? 17.246 -23.900 -43.175 1.00 44.03 94 THR A N 1
ATOM 762 C CA . THR A 1 94 ? 15.852 -24.252 -42.924 1.00 44.03 94 THR A CA 1
ATOM 763 C C . THR A 1 94 ? 15.006 -23.016 -43.178 1.00 44.03 94 THR A C 1
ATOM 765 O O . THR A 1 94 ? 14.657 -22.251 -42.278 1.00 44.03 94 THR A O 1
ATOM 768 N N . THR A 1 95 ? 14.688 -22.804 -44.453 1.00 40.03 95 THR A N 1
ATOM 769 C CA . THR A 1 95 ? 13.605 -21.925 -44.888 1.00 40.03 95 THR A CA 1
ATOM 770 C C . THR A 1 95 ? 12.294 -22.500 -44.343 1.00 40.03 95 THR A C 1
ATOM 772 O O . THR A 1 95 ? 11.601 -23.251 -45.018 1.00 40.03 95 THR A O 1
ATOM 775 N N . MET A 1 96 ? 11.949 -22.205 -43.086 1.00 42.88 96 MET A N 1
ATOM 776 C CA . MET A 1 96 ? 10.611 -22.491 -42.564 1.00 42.88 96 MET A CA 1
ATOM 777 C C . MET A 1 96 ? 9.630 -21.463 -43.128 1.00 42.88 96 MET A C 1
ATOM 779 O O . MET A 1 96 ? 9.196 -20.534 -42.450 1.00 42.88 96 MET A O 1
ATOM 783 N N . THR A 1 97 ? 9.258 -21.645 -44.391 1.00 39.84 97 THR A N 1
ATOM 784 C CA . THR A 1 97 ? 8.020 -21.109 -44.953 1.00 39.84 97 THR A CA 1
ATOM 785 C C . THR A 1 97 ? 6.856 -21.896 -44.360 1.00 39.84 97 THR A C 1
ATOM 787 O O . THR A 1 97 ? 6.353 -22.855 -44.936 1.00 39.84 97 THR A O 1
ATOM 790 N N . SER A 1 98 ? 6.423 -21.512 -43.159 1.00 42.25 98 SER A N 1
ATOM 791 C CA . SER A 1 98 ? 5.102 -21.914 -42.669 1.00 42.25 98 SER A CA 1
ATOM 792 C C . SER A 1 98 ? 4.054 -21.070 -43.389 1.00 42.25 98 SER A C 1
ATOM 794 O O . SER A 1 98 ? 3.634 -20.022 -42.903 1.00 42.25 98 SER A O 1
ATOM 796 N N . SER A 1 99 ? 3.680 -21.503 -44.590 1.00 45.50 99 SER A N 1
ATOM 797 C CA . SER A 1 99 ? 2.653 -20.875 -45.418 1.00 45.50 99 SER A CA 1
ATOM 798 C C . SER A 1 99 ? 1.275 -21.163 -44.819 1.00 45.50 99 SER A C 1
ATOM 800 O O . SER A 1 99 ? 0.615 -22.135 -45.185 1.00 45.50 99 SER A O 1
ATOM 802 N N . ILE A 1 100 ? 0.816 -20.340 -43.875 1.00 48.53 100 ILE A N 1
ATOM 803 C CA . ILE A 1 100 ? -0.607 -20.341 -43.524 1.00 48.53 100 ILE A CA 1
ATOM 804 C C . ILE A 1 100 ? -1.344 -19.732 -44.719 1.00 48.53 100 ILE A C 1
ATOM 806 O O . ILE A 1 100 ? -1.170 -18.555 -45.028 1.00 48.53 100 ILE A O 1
ATOM 810 N N . SER A 1 101 ? -2.125 -20.558 -45.417 1.00 48.38 101 SER A N 1
ATOM 811 C CA . SER A 1 101 ? -2.921 -20.148 -46.577 1.00 48.38 101 SER A CA 1
ATOM 812 C C . SER A 1 101 ? -3.802 -18.938 -46.240 1.00 48.38 101 SER A C 1
ATOM 814 O O . SER A 1 101 ? -4.526 -18.934 -45.236 1.00 48.38 101 SER A O 1
ATOM 816 N N . SER A 1 102 ? -3.738 -17.913 -47.094 1.00 46.00 102 SER A N 1
ATOM 817 C CA . SER A 1 102 ? -4.582 -16.721 -47.056 1.00 46.00 102 SER A CA 1
ATOM 818 C C . SER A 1 102 ? -5.999 -17.055 -47.533 1.00 46.00 102 SER A C 1
ATOM 820 O O . SER A 1 102 ? -6.428 -16.683 -48.622 1.00 46.00 102 SER A O 1
ATOM 822 N N . ALA A 1 103 ? -6.757 -17.776 -46.708 1.00 48.16 103 ALA A N 1
ATOM 823 C CA . ALA A 1 103 ? -8.198 -17.867 -46.901 1.00 48.16 103 ALA A CA 1
ATOM 824 C C . ALA A 1 103 ? -8.828 -16.494 -46.615 1.00 48.16 103 ALA A C 1
ATOM 826 O O . ALA A 1 103 ? -8.602 -15.896 -45.561 1.00 48.16 103 ALA A O 1
ATOM 827 N N . TRP A 1 104 ? -9.595 -15.991 -47.578 1.00 50.28 104 TRP A N 1
ATOM 828 C CA . TRP A 1 104 ? -10.328 -14.735 -47.478 1.00 50.28 104 TRP A CA 1
ATOM 829 C C . TRP A 1 104 ? -11.521 -14.913 -46.523 1.00 50.28 104 TRP A C 1
ATOM 831 O O . TRP A 1 104 ? -12.150 -15.967 -46.588 1.00 50.28 104 TRP A O 1
ATOM 841 N N . ILE A 1 105 ? -11.846 -13.882 -45.710 1.00 54.66 105 ILE A N 1
ATOM 842 C CA . ILE A 1 105 ? -13.210 -13.340 -45.428 1.00 54.66 105 ILE A CA 1
ATOM 843 C C . ILE A 1 105 ? -13.423 -12.734 -43.992 1.00 54.66 105 ILE A C 1
ATOM 845 O O . ILE A 1 105 ? -13.044 -13.295 -42.967 1.00 54.66 105 ILE A O 1
ATOM 849 N N . THR A 1 106 ? -14.060 -11.546 -44.001 1.00 55.84 106 THR A N 1
ATOM 850 C CA . THR A 1 106 ? -14.931 -10.768 -43.060 1.00 55.84 106 THR A CA 1
ATOM 851 C C . THR A 1 106 ? -14.585 -10.316 -41.635 1.00 55.84 106 THR A C 1
ATOM 853 O O . THR A 1 106 ? -15.314 -9.447 -41.159 1.00 55.84 106 THR A O 1
ATOM 856 N N . THR A 1 107 ? -13.544 -10.757 -40.928 1.00 59.38 107 THR A N 1
ATOM 857 C CA . THR A 1 107 ? -13.212 -10.112 -39.628 1.00 59.38 107 THR A CA 1
ATOM 858 C C . THR A 1 107 ? -12.078 -9.109 -39.789 1.00 59.38 107 THR A C 1
ATOM 860 O O . THR A 1 107 ? -10.960 -9.495 -40.124 1.00 59.38 107 THR A O 1
ATOM 863 N N . ALA A 1 108 ? -12.365 -7.824 -39.560 1.00 65.69 108 ALA A N 1
ATOM 864 C CA . ALA A 1 108 ? -11.386 -6.744 -39.649 1.00 65.69 108 ALA A CA 1
ATOM 865 C C . ALA A 1 108 ? -10.313 -6.887 -38.554 1.00 65.69 108 ALA A C 1
ATOM 867 O O . ALA A 1 108 ? -10.514 -6.480 -37.412 1.00 65.69 108 ALA A O 1
ATOM 868 N N . ASP A 1 109 ? -9.168 -7.471 -38.903 1.00 77.31 109 ASP A N 1
ATOM 869 C CA . ASP A 1 109 ? -7.984 -7.496 -38.045 1.00 77.31 109 ASP A CA 1
ATOM 870 C C . ASP A 1 109 ? -7.318 -6.113 -38.093 1.00 77.31 109 ASP A C 1
ATOM 872 O O . ASP A 1 109 ? -6.788 -5.693 -39.124 1.00 77.31 109 ASP A O 1
ATOM 876 N N . CYS A 1 110 ? -7.371 -5.372 -36.983 1.00 84.69 110 CYS A N 1
ATOM 877 C CA . CYS A 1 110 ? -6.849 -4.008 -36.915 1.00 84.69 110 CYS A CA 1
ATOM 878 C C . CYS A 1 110 ? -5.337 -3.930 -37.187 1.00 84.69 110 CYS A C 1
ATOM 880 O O . CYS A 1 110 ? -4.863 -2.889 -37.651 1.00 84.69 110 CYS A O 1
ATOM 882 N N . PHE A 1 111 ? -4.600 -5.027 -36.976 1.00 88.56 111 PHE A N 1
ATOM 883 C CA . PHE A 1 111 ? -3.166 -5.119 -37.234 1.00 88.56 111 PHE A CA 1
ATOM 884 C C . PHE A 1 111 ? -2.814 -5.238 -38.720 1.00 88.56 111 PHE A C 1
ATOM 886 O O . PHE A 1 111 ? -1.680 -4.937 -39.078 1.00 88.56 111 PHE A O 1
ATOM 893 N N . GLN A 1 112 ? -3.773 -5.553 -39.604 1.00 84.56 112 GLN A N 1
ATOM 894 C CA . GLN A 1 112 ? -3.547 -5.538 -41.061 1.00 84.56 112 GLN A CA 1
ATOM 895 C C . GLN A 1 112 ? -3.175 -4.148 -41.592 1.00 84.56 112 GLN A C 1
ATOM 897 O O . GLN A 1 112 ? -2.628 -4.026 -42.683 1.00 84.56 112 GLN A O 1
ATOM 902 N N . LYS A 1 113 ? -3.482 -3.088 -40.833 1.00 86.88 113 LYS A N 1
ATOM 903 C CA . LYS A 1 113 ? -3.135 -1.705 -41.184 1.00 86.88 113 LYS A CA 1
ATOM 904 C C . LYS A 1 113 ? -1.670 -1.364 -40.902 1.00 86.88 113 LYS A C 1
ATOM 906 O O . LYS A 1 113 ? -1.223 -0.293 -41.305 1.00 86.88 113 LYS A O 1
ATOM 911 N N . LEU A 1 114 ? -0.947 -2.215 -40.173 1.00 90.00 114 LEU A N 1
ATOM 912 C CA . LEU A 1 114 ? 0.447 -1.975 -39.818 1.00 90.00 114 LEU A CA 1
ATOM 913 C C . LEU A 1 114 ? 1.388 -2.658 -40.822 1.00 90.00 114 LEU A C 1
ATOM 915 O O . LEU A 1 114 ? 1.110 -3.781 -41.246 1.00 90.00 114 LEU A O 1
ATOM 919 N N . PRO A 1 115 ? 2.525 -2.028 -41.166 1.00 91.38 115 PRO A N 1
ATOM 920 C CA . PRO A 1 115 ? 3.581 -2.680 -41.937 1.00 91.38 115 PRO A CA 1
ATOM 921 C C . PRO A 1 115 ? 4.115 -3.937 -41.236 1.00 91.38 115 PRO A C 1
ATOM 923 O O . PRO A 1 115 ? 4.148 -4.001 -40.002 1.00 91.38 115 PRO A O 1
ATOM 926 N N . GLN A 1 116 ? 4.584 -4.914 -42.018 1.00 86.50 116 GLN A N 1
ATOM 927 C CA . GLN A 1 116 ? 5.124 -6.176 -41.501 1.00 86.50 116 GLN A CA 1
ATOM 928 C C . GLN A 1 116 ? 6.263 -5.944 -40.501 1.00 86.50 116 GLN A C 1
ATOM 930 O O . GLN A 1 116 ? 6.316 -6.609 -39.470 1.00 86.50 116 GLN A O 1
ATOM 935 N N . GLU A 1 117 ? 7.123 -4.956 -40.746 1.00 90.06 117 GLU A N 1
ATOM 936 C CA . GLU A 1 117 ? 8.248 -4.608 -39.878 1.00 90.06 117 GLU A CA 1
ATOM 937 C C . GLU A 1 117 ? 7.769 -4.199 -38.482 1.00 90.06 117 GLU A C 1
ATOM 939 O O . GLU A 1 117 ? 8.387 -4.547 -37.478 1.00 90.06 117 GLU A O 1
ATOM 944 N N . ILE A 1 118 ? 6.637 -3.494 -38.395 1.00 93.25 118 ILE A N 1
ATOM 945 C CA . ILE A 1 118 ? 6.044 -3.097 -37.115 1.00 93.25 118 ILE A CA 1
ATOM 946 C C . ILE A 1 118 ? 5.476 -4.319 -36.395 1.00 93.25 118 ILE A C 1
ATOM 948 O O . ILE A 1 118 ? 5.667 -4.456 -35.187 1.00 93.25 118 ILE A O 1
ATOM 952 N N . LEU A 1 119 ? 4.832 -5.235 -37.121 1.00 91.94 119 LEU A N 1
ATOM 953 C CA . LEU A 1 119 ? 4.329 -6.481 -36.543 1.00 91.94 119 LEU A CA 1
ATOM 954 C C . LEU A 1 119 ? 5.470 -7.368 -36.023 1.00 91.94 119 LEU A C 1
ATOM 956 O O . LEU A 1 119 ? 5.374 -7.909 -34.922 1.00 91.94 119 LEU A O 1
ATOM 960 N N . GLU A 1 120 ? 6.576 -7.467 -36.760 1.00 91.38 120 GLU A N 1
ATOM 961 C CA . GLU A 1 120 ? 7.785 -8.176 -36.330 1.00 91.38 120 GLU A CA 1
ATOM 962 C C . GLU A 1 120 ? 8.409 -7.527 -35.087 1.00 91.38 120 GLU A C 1
ATOM 964 O O . GLU A 1 120 ? 8.781 -8.231 -34.148 1.00 91.38 120 GLU A O 1
ATOM 969 N N . GLN A 1 121 ? 8.474 -6.192 -35.019 1.00 92.12 121 GLN A N 1
ATOM 970 C CA . GLN A 1 121 ? 8.937 -5.482 -33.820 1.00 92.12 121 GLN A CA 1
ATOM 971 C C . GLN A 1 121 ? 8.032 -5.750 -32.615 1.00 92.12 121 GLN A C 1
ATOM 973 O O . GLN A 1 121 ? 8.531 -6.081 -31.539 1.00 92.12 121 GLN A O 1
ATOM 978 N N . ILE A 1 122 ? 6.708 -5.683 -32.788 1.00 92.44 122 ILE A N 1
ATOM 979 C CA . ILE A 1 122 ? 5.750 -6.031 -31.731 1.00 92.44 122 ILE A CA 1
ATOM 980 C C . ILE A 1 122 ? 5.989 -7.476 -31.272 1.00 92.44 122 ILE A C 1
ATOM 982 O O . ILE A 1 122 ? 6.139 -7.725 -30.076 1.00 92.44 122 ILE A O 1
ATOM 986 N N . GLN A 1 123 ? 6.114 -8.425 -32.205 1.00 93.12 123 GLN A N 1
ATOM 987 C CA . GLN A 1 123 ? 6.385 -9.832 -31.897 1.00 93.12 123 GLN A CA 1
ATOM 988 C C . GLN A 1 123 ? 7.704 -10.017 -31.127 1.00 93.12 123 GLN A C 1
ATOM 990 O O . GLN A 1 123 ? 7.761 -10.800 -30.178 1.00 93.12 123 GLN A O 1
ATOM 995 N N . MET A 1 124 ? 8.756 -9.280 -31.489 1.00 92.56 124 MET A N 1
ATOM 996 C CA . MET A 1 124 ? 10.054 -9.313 -30.808 1.00 92.56 124 MET A CA 1
ATOM 997 C C . MET A 1 124 ? 10.033 -8.709 -29.400 1.00 92.56 124 MET A C 1
ATOM 999 O O . MET A 1 124 ? 10.902 -9.065 -28.599 1.00 92.56 124 MET A O 1
ATOM 1003 N N . LEU A 1 125 ? 9.080 -7.826 -29.093 1.00 91.44 125 LEU A N 1
ATOM 1004 C CA . LEU A 1 125 ? 8.907 -7.218 -27.771 1.00 91.44 125 LEU A CA 1
ATOM 1005 C C . LEU A 1 125 ? 8.043 -8.080 -26.838 1.00 91.44 125 LEU A C 1
ATOM 1007 O O . LEU A 1 125 ? 8.278 -8.091 -25.628 1.00 91.44 125 LEU A O 1
ATOM 1011 N N . LEU A 1 126 ? 7.085 -8.832 -27.385 1.00 91.25 126 LEU A N 1
ATOM 1012 C CA . LEU A 1 126 ? 6.193 -9.694 -26.607 1.00 91.25 126 LEU A CA 1
ATOM 1013 C C . LEU A 1 126 ? 6.945 -10.874 -25.955 1.00 91.25 126 LEU A C 1
ATOM 1015 O O . LEU A 1 126 ? 7.835 -11.453 -26.581 1.00 91.25 126 LEU A O 1
ATOM 1019 N N . PRO A 1 127 ? 6.571 -11.303 -24.733 1.00 89.62 127 PRO A N 1
ATOM 1020 C CA . PRO A 1 127 ? 6.976 -12.599 -24.179 1.00 89.62 127 PRO A CA 1
ATOM 1021 C C . PRO A 1 127 ? 6.402 -13.764 -25.000 1.00 89.62 127 PRO A C 1
ATOM 1023 O O . PRO A 1 127 ? 5.348 -13.619 -25.613 1.00 89.62 127 PRO A O 1
ATOM 1026 N N . ALA A 1 128 ? 6.999 -14.955 -24.937 1.00 87.12 128 ALA A N 1
ATOM 1027 C CA . ALA A 1 128 ? 6.597 -16.134 -25.713 1.00 87.12 128 ALA A CA 1
ATOM 1028 C C . ALA A 1 128 ? 5.117 -16.506 -25.536 1.00 87.12 128 ALA A C 1
ATOM 1030 O O . ALA A 1 128 ? 4.444 -16.833 -26.510 1.00 87.12 128 ALA A O 1
ATOM 1031 N N . ARG A 1 129 ? 4.577 -16.390 -24.313 1.00 90.00 129 ARG A N 1
ATOM 1032 C CA . ARG A 1 129 ? 3.134 -16.569 -24.061 1.00 90.00 129 ARG A CA 1
ATOM 1033 C C . ARG A 1 129 ? 2.291 -15.520 -24.790 1.00 90.00 129 ARG A C 1
ATOM 1035 O O . ARG A 1 129 ? 1.269 -15.858 -25.369 1.00 90.00 129 ARG A O 1
ATOM 1042 N N . GLY A 1 130 ? 2.737 -14.265 -24.801 1.00 91.31 130 GLY A N 1
ATOM 1043 C CA . GLY A 1 130 ? 2.094 -13.186 -25.553 1.00 91.31 130 GLY A CA 1
ATOM 1044 C C . GLY A 1 130 ? 2.152 -13.420 -27.062 1.00 91.31 130 GLY A C 1
ATOM 1045 O O . GLY A 1 130 ? 1.156 -13.207 -27.742 1.00 91.31 130 GLY A O 1
ATOM 1046 N N . VAL A 1 131 ? 3.273 -13.936 -27.574 1.00 92.12 131 VAL A N 1
ATOM 1047 C CA . VAL A 1 131 ? 3.421 -14.332 -28.983 1.00 92.12 131 VAL A CA 1
ATOM 1048 C C . VAL A 1 131 ? 2.452 -15.462 -29.333 1.00 92.12 131 VAL A C 1
ATOM 1050 O O . VAL A 1 131 ? 1.764 -15.376 -30.343 1.00 92.12 131 VAL A O 1
ATOM 1053 N N . ALA A 1 132 ? 2.345 -16.498 -28.498 1.00 90.69 132 ALA A N 1
ATOM 1054 C CA . ALA A 1 132 ? 1.372 -17.569 -28.707 1.00 90.69 132 ALA A CA 1
ATOM 1055 C C . ALA A 1 132 ? -0.068 -17.025 -28.709 1.00 90.69 132 ALA A C 1
ATOM 1057 O O . ALA A 1 132 ? -0.816 -17.270 -29.651 1.00 90.69 132 ALA A O 1
ATOM 1058 N N . ASN A 1 133 ? -0.425 -16.211 -27.712 1.00 93.50 133 ASN A N 1
ATOM 1059 C CA . ASN A 1 133 ? -1.762 -15.633 -27.588 1.00 93.50 133 ASN A CA 1
ATOM 1060 C C . ASN A 1 133 ? -2.116 -14.714 -28.763 1.00 93.50 133 ASN A C 1
ATOM 1062 O O . ASN A 1 133 ? -3.208 -14.825 -29.309 1.00 93.50 133 ASN A O 1
ATOM 1066 N N . VAL A 1 134 ? -1.206 -13.833 -29.193 1.00 90.62 134 VAL A N 1
ATOM 1067 C CA . VAL A 1 134 ? -1.482 -12.916 -30.310 1.00 90.62 134 VAL A CA 1
ATOM 1068 C C . VAL A 1 134 ? -1.574 -13.663 -31.638 1.00 90.62 134 VAL A C 1
ATOM 1070 O O . VAL A 1 134 ? -2.390 -13.304 -32.477 1.00 90.62 134 VAL A O 1
ATOM 1073 N N . ARG A 1 135 ? -0.810 -14.747 -31.819 1.00 90.62 135 ARG A N 1
ATOM 1074 C CA . ARG A 1 135 ? -0.929 -15.622 -32.995 1.00 90.62 135 ARG A CA 1
ATOM 1075 C C . ARG A 1 135 ? -2.243 -16.399 -33.016 1.00 90.62 135 ARG A C 1
ATOM 1077 O O . ARG A 1 135 ? -2.744 -16.685 -34.095 1.00 90.62 135 ARG A O 1
ATOM 1084 N N . LEU A 1 136 ? -2.797 -16.732 -31.848 1.00 89.12 136 LEU A N 1
ATOM 1085 C CA . LEU A 1 136 ? -4.135 -17.318 -31.735 1.00 89.12 136 LEU A CA 1
ATOM 1086 C C . LEU A 1 136 ? -5.237 -16.274 -31.975 1.00 89.12 136 LEU A C 1
ATOM 1088 O O . LEU A 1 136 ? -6.257 -16.595 -32.576 1.00 89.12 136 LEU A O 1
ATOM 1092 N N . ALA A 1 137 ? -5.029 -15.032 -31.528 1.00 88.94 137 ALA A N 1
ATOM 1093 C CA . ALA A 1 137 ? -6.026 -13.963 -31.589 1.00 88.94 137 ALA A CA 1
ATOM 1094 C C . ALA A 1 137 ? -6.041 -13.177 -32.916 1.00 88.94 137 ALA A C 1
ATOM 1096 O O . ALA A 1 137 ? -7.075 -12.626 -33.282 1.00 88.94 137 ALA A O 1
ATOM 1097 N N . SER A 1 138 ? -4.917 -13.098 -33.637 1.00 88.25 138 SER A N 1
ATOM 1098 C CA . SER A 1 138 ? -4.758 -12.295 -34.857 1.00 88.25 138 SER A CA 1
ATOM 1099 C C . SER A 1 138 ? -4.057 -13.084 -35.960 1.00 88.25 138 SER A C 1
ATOM 1101 O O . SER A 1 138 ? -2.942 -13.590 -35.799 1.00 88.25 138 SER A O 1
ATOM 1103 N N . ARG A 1 139 ? -4.694 -13.127 -37.137 1.00 84.19 139 ARG A N 1
ATOM 1104 C CA . ARG A 1 139 ? -4.126 -13.762 -38.334 1.00 84.19 139 ARG A CA 1
ATOM 1105 C C . ARG A 1 139 ? -2.898 -13.019 -38.855 1.00 84.19 139 ARG A C 1
ATOM 1107 O O . ARG A 1 139 ? -1.987 -13.685 -39.346 1.00 84.19 139 ARG A O 1
ATOM 1114 N N . SER A 1 140 ? -2.848 -11.691 -38.697 1.00 87.31 140 SER A N 1
ATOM 1115 C CA . SER A 1 140 ? -1.668 -10.889 -39.053 1.00 87.31 140 SER A CA 1
ATOM 1116 C C . SER A 1 140 ? -0.430 -11.372 -38.311 1.00 87.31 140 SER A C 1
ATOM 1118 O O . SER A 1 140 ? 0.632 -11.464 -38.909 1.00 87.31 140 SER A O 1
ATOM 1120 N N . PHE A 1 141 ? -0.568 -11.776 -37.043 1.00 89.50 141 PHE A N 1
ATOM 1121 C CA . PHE A 1 141 ? 0.530 -12.386 -36.294 1.00 89.50 141 PHE A CA 1
ATOM 1122 C C . PHE A 1 141 ? 0.692 -13.882 -36.551 1.00 89.50 141 PHE A C 1
ATOM 1124 O O . PHE A 1 141 ? 1.823 -14.370 -36.519 1.00 89.50 141 PHE A O 1
ATOM 1131 N N . ALA A 1 142 ? -0.393 -14.623 -36.799 1.00 87.38 142 ALA A N 1
ATOM 1132 C CA . ALA A 1 142 ? -0.345 -16.062 -37.066 1.00 87.38 142 ALA A CA 1
ATOM 1133 C C . ALA A 1 142 ? 0.568 -16.404 -38.254 1.00 87.38 142 ALA A C 1
ATOM 1135 O O . ALA A 1 142 ? 1.341 -17.358 -38.177 1.00 87.38 142 ALA A O 1
ATOM 1136 N N . GLY A 1 143 ? 0.510 -15.606 -39.325 1.00 82.44 143 GLY A N 1
ATOM 1137 C CA . GLY A 1 143 ? 1.317 -15.800 -40.533 1.00 82.44 143 GLY A CA 1
ATOM 1138 C C . GLY A 1 143 ? 2.779 -15.352 -40.425 1.00 82.44 143 GLY A C 1
ATOM 1139 O O . GLY A 1 143 ? 3.571 -15.697 -41.296 1.00 82.44 143 GLY A O 1
ATOM 1140 N N . LEU A 1 144 ? 3.169 -14.613 -39.377 1.00 87.06 144 LEU A N 1
ATOM 1141 C CA . LEU A 1 144 ? 4.541 -14.100 -39.262 1.00 87.06 144 LEU A CA 1
ATOM 1142 C C . LEU A 1 144 ? 5.541 -15.228 -38.967 1.00 87.06 144 LEU A C 1
ATOM 1144 O O . LEU A 1 144 ? 5.286 -16.049 -38.080 1.00 87.06 144 LEU A O 1
ATOM 1148 N N . PRO A 1 145 ? 6.695 -15.285 -39.642 1.00 87.38 145 PRO A N 1
ATOM 1149 C CA . PRO A 1 145 ? 7.725 -16.268 -39.331 1.00 87.38 145 PRO A CA 1
ATOM 1150 C C . PRO A 1 145 ? 8.451 -15.935 -38.018 1.00 87.38 145 PRO A C 1
ATOM 1152 O O . PRO A 1 145 ? 8.735 -14.779 -37.719 1.00 87.38 145 PRO A O 1
ATOM 1155 N N . LEU A 1 146 ? 8.825 -16.964 -37.251 1.00 89.69 146 LEU A N 1
ATOM 1156 C CA . LEU A 1 146 ? 9.728 -16.814 -36.103 1.00 89.69 146 LEU A CA 1
ATOM 1157 C C . LEU A 1 146 ? 11.181 -16.808 -36.595 1.00 89.69 146 LEU A C 1
ATOM 1159 O O . LEU A 1 146 ? 11.841 -17.847 -36.649 1.00 89.69 146 LEU A O 1
ATOM 1163 N N . THR A 1 147 ? 11.650 -15.635 -37.016 1.00 90.44 147 THR A N 1
ATOM 1164 C CA . THR A 1 147 ? 12.973 -15.441 -37.629 1.00 90.44 147 THR A CA 1
ATOM 1165 C C . THR A 1 147 ? 14.129 -15.582 -36.632 1.00 90.44 147 THR A C 1
ATOM 1167 O O . THR A 1 147 ? 13.950 -15.566 -35.415 1.00 90.44 147 THR A O 1
ATOM 1170 N N . GLN A 1 148 ? 15.363 -15.649 -37.139 1.00 90.69 148 GLN A N 1
ATOM 1171 C CA . GLN A 1 148 ? 16.568 -15.592 -36.301 1.00 90.69 148 GLN A CA 1
ATOM 1172 C C . GLN A 1 148 ? 16.627 -14.312 -35.450 1.00 90.69 148 GLN A C 1
ATOM 1174 O O . GLN A 1 148 ? 17.043 -14.362 -34.296 1.00 90.69 148 GLN A O 1
ATOM 1179 N N . SER A 1 149 ? 16.129 -13.182 -35.963 1.00 89.88 149 SER A N 1
ATOM 1180 C CA . SER A 1 149 ? 15.999 -11.938 -35.193 1.00 89.88 149 SER A CA 1
ATOM 1181 C C . SER A 1 149 ? 15.029 -12.083 -34.018 1.00 89.88 149 SER A C 1
ATOM 1183 O O . SER A 1 149 ? 15.324 -11.602 -32.923 1.00 89.88 149 SER A O 1
ATOM 1185 N N . PHE A 1 150 ? 13.915 -12.798 -34.215 1.00 92.31 150 PHE A N 1
ATOM 1186 C CA . PHE A 1 150 ? 12.979 -13.130 -33.141 1.00 92.31 150 PHE A CA 1
ATOM 1187 C C . PHE A 1 150 ? 13.643 -13.977 -32.051 1.00 92.31 150 PHE A C 1
ATOM 1189 O O . PHE A 1 150 ? 13.594 -13.612 -30.875 1.00 92.31 150 PHE A O 1
ATOM 1196 N N . TRP A 1 151 ? 14.319 -15.065 -32.429 1.00 92.62 151 TRP A N 1
ATOM 1197 C CA . TRP A 1 151 ? 15.013 -15.926 -31.467 1.00 92.62 151 TRP A CA 1
ATOM 1198 C C . TRP A 1 151 ? 16.142 -15.188 -30.750 1.00 92.62 151 TRP A C 1
ATOM 1200 O O . TRP A 1 151 ? 16.275 -15.298 -29.532 1.00 92.62 151 TRP A O 1
ATOM 1210 N N . ALA A 1 152 ? 16.886 -14.340 -31.463 1.00 91.62 152 ALA A N 1
ATOM 1211 C CA . ALA A 1 152 ? 17.886 -13.468 -30.865 1.00 91.62 152 ALA A CA 1
ATOM 1212 C C . ALA A 1 152 ? 17.267 -12.527 -29.824 1.00 91.62 152 ALA A C 1
ATOM 1214 O O . ALA A 1 152 ? 17.884 -12.269 -28.783 1.00 91.62 152 ALA A O 1
ATOM 1215 N N . SER A 1 153 ? 16.060 -12.009 -30.083 1.00 91.94 153 SER A N 1
ATOM 1216 C CA . SER A 1 153 ? 15.360 -11.097 -29.174 1.00 91.94 153 SER A CA 1
ATOM 1217 C C . SER A 1 153 ? 15.078 -11.748 -27.816 1.00 91.94 153 SER A C 1
ATOM 1219 O O . SER A 1 153 ? 15.180 -11.065 -26.799 1.00 91.94 153 SER A O 1
ATOM 1221 N N . ARG A 1 154 ? 14.871 -13.074 -27.763 1.00 93.06 154 ARG A N 1
ATOM 1222 C CA . ARG A 1 154 ? 14.622 -13.836 -26.521 1.00 93.06 154 ARG A CA 1
ATOM 1223 C C . ARG A 1 154 ? 15.782 -13.785 -25.515 1.00 93.06 154 ARG A C 1
ATOM 1225 O O . ARG A 1 154 ? 15.578 -14.014 -24.325 1.00 93.06 154 ARG A O 1
ATOM 1232 N N . PHE A 1 155 ? 16.993 -13.466 -25.977 1.00 91.69 155 PHE A N 1
ATOM 1233 C CA . PHE A 1 155 ? 18.201 -13.321 -25.151 1.00 91.69 155 PHE A CA 1
ATOM 1234 C C . PHE A 1 155 ? 18.426 -11.890 -24.638 1.00 91.69 155 PHE A C 1
ATOM 1236 O O . PHE A 1 155 ? 19.457 -11.601 -24.031 1.00 91.69 155 PHE A O 1
ATOM 1243 N N . ALA A 1 156 ? 17.513 -10.953 -24.908 1.00 87.50 156 ALA A N 1
ATOM 1244 C CA . ALA A 1 156 ? 17.577 -9.632 -24.291 1.00 87.50 156 ALA A CA 1
ATOM 1245 C C . ALA A 1 156 ? 17.378 -9.726 -22.764 1.00 87.50 156 ALA A C 1
ATOM 1247 O O . ALA A 1 156 ? 16.734 -10.648 -22.270 1.00 87.50 156 ALA A O 1
ATOM 1248 N N . CYS A 1 157 ? 17.900 -8.743 -22.020 1.00 80.81 157 CYS A N 1
ATOM 1249 C CA . CYS A 1 157 ? 17.956 -8.741 -20.549 1.00 80.81 157 CYS A CA 1
ATOM 1250 C C . CYS A 1 157 ? 16.623 -9.127 -19.870 1.00 80.81 157 CYS A C 1
ATOM 1252 O O . CYS A 1 157 ? 16.597 -9.938 -18.942 1.00 80.81 157 CYS A O 1
ATOM 1254 N N . HIS A 1 158 ? 15.505 -8.593 -20.375 1.00 81.81 158 HIS A N 1
ATOM 1255 C CA . HIS A 1 158 ? 14.173 -8.792 -19.795 1.00 81.81 158 HIS A CA 1
ATOM 1256 C C . HIS A 1 158 ? 13.361 -9.926 -20.439 1.00 81.81 158 HIS A C 1
ATOM 1258 O O . HIS A 1 158 ? 12.208 -10.115 -20.046 1.00 81.81 158 HIS A O 1
ATOM 1264 N N . GLN A 1 159 ? 13.939 -10.663 -21.390 1.00 87.88 159 GLN A N 1
ATOM 1265 C CA . GLN A 1 159 ? 13.291 -11.754 -22.123 1.00 87.88 159 GLN A CA 1
ATOM 1266 C C . GLN A 1 159 ? 13.648 -13.130 -21.518 1.00 87.88 159 GLN A C 1
ATOM 1268 O O . GLN A 1 159 ? 14.363 -13.231 -20.519 1.00 87.88 159 GLN A O 1
ATOM 1273 N N . GLU A 1 160 ? 13.113 -14.212 -22.081 1.00 89.69 160 GLU A N 1
ATOM 1274 C CA . GLU A 1 160 ? 13.081 -15.558 -21.483 1.00 89.69 160 GLU A CA 1
ATOM 1275 C C . GLU A 1 160 ? 14.450 -16.211 -21.293 1.00 89.69 160 GLU A C 1
ATOM 1277 O O . GLU A 1 160 ? 14.564 -17.171 -20.528 1.00 89.69 160 GLU A O 1
ATOM 1282 N N . ARG A 1 161 ? 15.463 -15.743 -22.026 1.00 91.62 161 ARG A N 1
ATOM 1283 C CA . ARG A 1 161 ? 16.853 -16.209 -21.960 1.00 91.62 161 ARG A CA 1
ATOM 1284 C C . ARG A 1 161 ? 17.815 -15.093 -21.559 1.00 91.62 161 ARG A C 1
ATOM 1286 O O . ARG A 1 161 ? 19.005 -15.191 -21.835 1.00 91.62 161 ARG A O 1
ATOM 1293 N N . GLY A 1 162 ? 17.331 -14.048 -20.881 1.00 89.38 162 GLY A N 1
ATOM 1294 C CA . GLY A 1 162 ? 18.187 -12.958 -20.396 1.00 89.38 162 GLY A CA 1
ATOM 1295 C C . GLY A 1 162 ? 19.361 -13.438 -19.529 1.00 89.38 162 GLY A C 1
ATOM 1296 O O . GLY A 1 162 ? 20.438 -12.852 -19.585 1.00 89.38 162 GLY A O 1
ATOM 1297 N N . TYR A 1 163 ? 19.193 -14.557 -18.811 1.00 90.81 163 TYR A N 1
ATOM 1298 C CA . TYR A 1 163 ? 20.249 -15.186 -18.009 1.00 90.81 163 TYR A CA 1
ATOM 1299 C C . TYR A 1 163 ? 21.413 -15.763 -18.834 1.00 90.81 163 TYR A C 1
ATOM 1301 O O . TYR A 1 163 ? 22.478 -16.0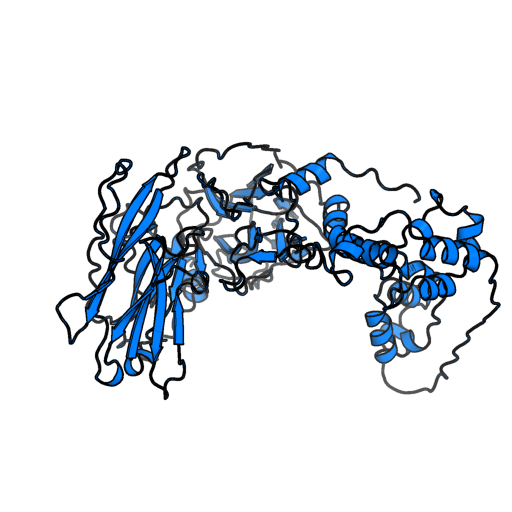01 -18.279 1.00 90.81 163 TYR A O 1
ATOM 1309 N N . CYS A 1 164 ? 21.266 -15.958 -20.145 1.00 91.56 164 CYS A N 1
ATOM 1310 C CA . CYS A 1 164 ? 22.354 -16.343 -21.051 1.00 91.56 164 CYS A CA 1
ATOM 1311 C C . CYS A 1 164 ? 22.995 -15.088 -21.664 1.00 91.56 164 CYS A C 1
ATOM 1313 O O . CYS A 1 164 ? 23.009 -14.901 -22.884 1.00 91.56 164 CYS A O 1
ATOM 1315 N N . PHE A 1 165 ? 23.478 -14.179 -20.816 1.00 86.75 165 PHE A N 1
ATOM 1316 C CA . PHE A 1 165 ? 23.959 -12.860 -21.238 1.00 86.75 165 PHE A CA 1
ATOM 1317 C C . PHE A 1 165 ? 25.187 -12.925 -22.162 1.00 86.75 165 PHE A C 1
ATOM 1319 O O . PHE A 1 165 ? 25.428 -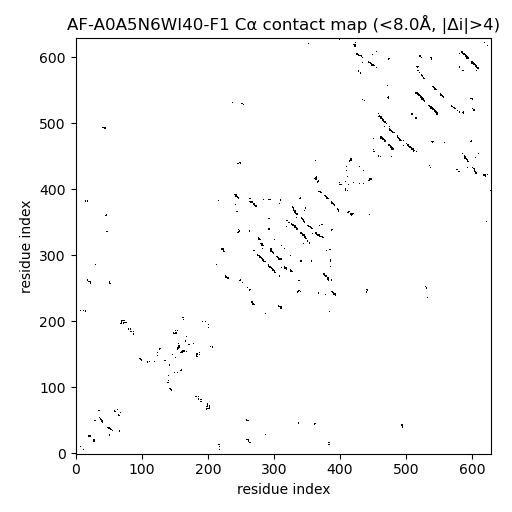11.992 -22.932 1.00 86.75 165 PHE A O 1
ATOM 1326 N N . GLU A 1 166 ? 25.955 -14.014 -22.129 1.00 86.75 166 GLU A N 1
ATOM 1327 C CA . GLU A 1 166 ? 27.091 -14.276 -23.017 1.00 86.75 166 GLU A CA 1
ATOM 1328 C C . GLU A 1 166 ? 26.648 -14.347 -24.477 1.00 86.75 166 GLU A C 1
ATOM 1330 O O . GLU A 1 166 ? 27.381 -13.925 -25.372 1.00 86.75 166 GLU A O 1
ATOM 1335 N N . ALA A 1 167 ? 25.407 -14.784 -24.722 1.00 86.62 167 ALA A N 1
ATOM 1336 C CA . ALA A 1 167 ? 24.884 -14.937 -26.065 1.00 86.62 167 ALA A CA 1
ATOM 1337 C C . ALA A 1 167 ? 24.879 -13.606 -26.836 1.00 86.62 167 ALA A C 1
ATOM 1339 O O . ALA A 1 167 ? 25.124 -13.582 -28.032 1.00 86.62 167 ALA A O 1
ATOM 1340 N N . ARG A 1 168 ? 24.654 -12.457 -26.197 1.00 84.00 168 ARG A N 1
ATOM 1341 C CA . ARG A 1 168 ? 24.572 -11.173 -26.925 1.00 84.00 168 ARG A CA 1
ATOM 1342 C C . ARG A 1 168 ? 25.813 -10.294 -26.791 1.00 84.00 168 ARG A C 1
ATOM 1344 O O . ARG A 1 168 ? 25.868 -9.228 -27.405 1.00 84.00 168 ARG A O 1
ATOM 1351 N N . ARG A 1 169 ? 26.796 -10.689 -25.981 1.00 79.75 169 ARG A N 1
ATOM 1352 C CA . ARG A 1 169 ? 27.920 -9.822 -25.607 1.00 79.75 169 ARG A CA 1
ATOM 1353 C C . ARG A 1 169 ? 29.155 -10.112 -26.452 1.00 79.75 169 ARG A C 1
ATOM 1355 O O . ARG A 1 169 ? 29.691 -11.213 -26.419 1.00 79.75 169 ARG A O 1
ATOM 1362 N N . LEU A 1 170 ? 29.670 -9.064 -27.102 1.00 75.44 170 LEU A N 1
ATOM 1363 C CA . LEU A 1 170 ? 30.900 -9.127 -27.905 1.00 75.44 170 LEU A CA 1
ATOM 1364 C C . LEU A 1 170 ? 32.113 -9.672 -27.137 1.00 75.44 170 LEU A C 1
ATOM 1366 O O . LEU A 1 170 ? 32.971 -10.317 -27.725 1.00 75.44 170 LEU A O 1
ATOM 1370 N N . LEU A 1 171 ? 32.164 -9.436 -25.822 1.00 74.94 171 LEU A N 1
ATOM 1371 C CA . LEU A 1 171 ? 33.237 -9.926 -24.951 1.00 74.94 171 LEU A CA 1
ATOM 1372 C C . LEU A 1 171 ? 33.337 -11.460 -24.924 1.00 74.94 171 LEU A C 1
ATOM 1374 O O . LEU A 1 171 ? 34.423 -11.985 -24.722 1.00 74.94 171 LEU A O 1
ATOM 1378 N N . TYR A 1 172 ? 32.221 -12.162 -25.130 1.00 73.25 172 TYR A N 1
ATOM 1379 C CA . TYR A 1 172 ? 32.150 -13.627 -25.095 1.00 73.25 172 TYR A CA 1
ATOM 1380 C C . TYR A 1 172 ? 32.026 -14.243 -26.491 1.00 73.25 172 TYR A C 1
ATOM 1382 O O . TYR A 1 172 ? 32.119 -15.455 -26.659 1.00 73.25 172 TYR A O 1
ATOM 1390 N N . SER A 1 173 ? 31.748 -13.433 -27.511 1.00 72.25 173 SER A N 1
ATOM 1391 C CA . SER A 1 173 ? 31.534 -13.888 -28.880 1.00 72.25 173 SER A CA 1
ATOM 1392 C C . SER A 1 173 ? 31.962 -12.790 -29.840 1.00 72.25 173 SER A C 1
ATOM 1394 O O . SER A 1 173 ? 31.373 -11.712 -29.847 1.00 72.25 173 SER A O 1
ATOM 1396 N N . GLY A 1 174 ? 32.970 -13.059 -30.673 1.00 77.31 174 GLY A N 1
ATOM 1397 C CA . GLY A 1 174 ? 33.414 -12.102 -31.685 1.00 77.31 174 GLY A CA 1
ATOM 1398 C C . GLY A 1 174 ? 32.271 -11.660 -32.609 1.00 77.31 174 GLY A C 1
ATOM 1399 O O . GLY A 1 174 ? 31.272 -12.363 -32.779 1.00 77.31 174 GLY A O 1
ATOM 1400 N N . ALA A 1 175 ? 32.420 -10.497 -33.251 1.00 80.25 175 ALA A N 1
ATOM 1401 C CA . ALA A 1 175 ? 31.376 -9.926 -34.110 1.00 80.25 175 ALA A CA 1
ATOM 1402 C C . ALA A 1 175 ? 30.913 -10.886 -35.225 1.00 80.25 175 ALA A C 1
ATOM 1404 O O . ALA A 1 175 ? 29.734 -10.902 -35.574 1.00 80.25 175 ALA A O 1
ATOM 1405 N N . HIS A 1 176 ? 31.826 -11.710 -35.750 1.00 78.69 176 HIS A N 1
ATOM 1406 C CA . HIS A 1 176 ? 31.507 -12.747 -36.731 1.00 78.69 176 HIS A CA 1
ATOM 1407 C C . HIS A 1 176 ? 30.594 -13.838 -36.151 1.00 78.69 176 HIS A C 1
ATOM 1409 O O . HIS A 1 176 ? 29.563 -14.148 -36.747 1.00 78.69 176 HIS A O 1
ATOM 1415 N N . ALA A 1 177 ? 30.923 -14.368 -34.969 1.00 78.06 177 ALA A N 1
ATOM 1416 C CA . ALA A 1 177 ? 30.145 -15.413 -34.302 1.00 78.06 177 ALA A CA 1
ATOM 1417 C C . ALA A 1 177 ? 28.718 -14.944 -33.977 1.00 78.06 177 ALA A C 1
ATOM 1419 O O . ALA A 1 177 ? 27.766 -15.688 -34.162 1.00 78.06 177 ALA A O 1
ATOM 1420 N N . LEU A 1 178 ? 28.535 -13.681 -33.574 1.00 80.94 178 LEU A N 1
ATOM 1421 C CA . LEU A 1 178 ? 27.197 -13.126 -33.318 1.00 80.94 178 LEU A CA 1
ATOM 1422 C C . LEU A 1 178 ? 26.330 -13.012 -34.580 1.00 80.94 178 LEU A C 1
ATOM 1424 O O . LEU A 1 178 ? 25.117 -13.192 -34.501 1.00 80.94 178 LEU A O 1
ATOM 1428 N N . ARG A 1 179 ? 26.933 -12.690 -35.732 1.00 80.19 179 ARG A N 1
ATOM 1429 C CA . ARG A 1 179 ? 26.216 -12.555 -37.015 1.00 80.19 179 ARG A CA 1
ATOM 1430 C C . ARG A 1 179 ? 25.880 -13.897 -37.657 1.00 80.19 179 ARG A C 1
ATOM 1432 O O . ARG A 1 179 ? 24.933 -13.968 -38.429 1.00 80.19 179 ARG A O 1
ATOM 1439 N N . SER A 1 180 ? 26.680 -14.923 -37.383 1.00 80.44 180 SER A N 1
ATOM 1440 C CA . SER A 1 180 ? 26.545 -16.259 -37.976 1.00 80.44 180 SER A CA 1
ATOM 1441 C C . SER A 1 180 ? 25.795 -17.255 -37.091 1.00 80.44 180 SER A C 1
ATOM 1443 O O . SER A 1 180 ? 25.550 -18.371 -37.532 1.00 80.44 180 SER A O 1
ATOM 1445 N N . ARG A 1 181 ? 25.404 -16.849 -35.879 1.00 86.62 181 ARG A N 1
ATOM 1446 C CA . ARG A 1 181 ? 24.740 -17.704 -34.896 1.00 86.62 181 ARG A CA 1
ATOM 1447 C C . ARG A 1 181 ? 23.337 -18.125 -35.316 1.00 86.62 181 ARG A C 1
ATOM 1449 O O . ARG A 1 181 ? 22.498 -17.273 -35.613 1.00 86.62 181 ARG A O 1
ATOM 1456 N N . ASP A 1 182 ? 23.060 -19.417 -35.174 1.00 90.25 182 ASP A N 1
ATOM 1457 C CA . ASP A 1 182 ? 21.694 -19.931 -35.123 1.00 90.25 182 ASP A CA 1
ATOM 1458 C C . ASP A 1 182 ? 21.088 -19.740 -33.722 1.00 90.25 182 ASP A C 1
ATOM 1460 O O . ASP A 1 182 ? 21.287 -20.526 -32.796 1.00 90.25 182 ASP A O 1
ATOM 1464 N N . TRP A 1 183 ? 20.335 -18.658 -33.562 1.00 91.06 183 TRP A N 1
ATOM 1465 C CA . TRP A 1 183 ? 19.664 -18.283 -32.323 1.00 91.06 183 TRP A CA 1
ATOM 1466 C C . TRP A 1 183 ? 18.535 -19.225 -31.928 1.00 91.06 183 TRP A C 1
ATOM 1468 O O . TRP A 1 183 ? 18.239 -19.316 -30.735 1.00 91.06 183 TRP A O 1
ATOM 1478 N N . LYS A 1 184 ? 17.904 -19.909 -32.890 1.00 91.69 184 LYS A N 1
ATOM 1479 C CA . LYS A 1 184 ? 16.867 -20.900 -32.589 1.00 91.69 184 LYS A CA 1
ATOM 1480 C C . LYS A 1 184 ? 17.496 -22.093 -31.876 1.00 91.69 184 LYS A C 1
ATOM 1482 O O . LYS A 1 184 ? 17.044 -22.448 -30.791 1.00 91.69 184 LYS A O 1
ATOM 1487 N N . THR A 1 185 ? 18.586 -22.620 -32.430 1.00 90.38 185 THR A N 1
ATOM 1488 C CA . THR A 1 185 ? 19.343 -23.720 -31.818 1.00 90.38 185 THR A CA 1
ATOM 1489 C C . THR A 1 185 ? 19.816 -23.345 -30.410 1.00 90.38 185 THR A C 1
ATOM 1491 O O . THR A 1 185 ? 19.535 -24.068 -29.458 1.00 90.38 185 THR A O 1
ATOM 1494 N N . VAL A 1 186 ? 20.410 -22.156 -30.218 1.00 91.25 186 VAL A N 1
ATOM 1495 C CA . VAL A 1 186 ? 20.815 -21.714 -28.865 1.00 91.25 186 VAL A CA 1
ATOM 1496 C C . VAL A 1 186 ? 19.615 -21.601 -27.922 1.00 91.25 186 VAL A C 1
ATOM 1498 O O . VAL A 1 186 ? 19.729 -21.922 -26.742 1.00 91.25 186 VAL A O 1
ATOM 1501 N N . TYR A 1 187 ? 18.455 -21.140 -28.394 1.00 91.94 187 TYR A N 1
ATOM 1502 C CA . TYR A 1 187 ? 17.254 -21.028 -27.560 1.00 91.94 187 TYR A CA 1
ATOM 1503 C C . TYR A 1 187 ? 16.762 -22.388 -27.044 1.00 91.94 187 TYR A C 1
ATOM 1505 O O . TYR A 1 187 ? 16.355 -22.492 -25.877 1.00 91.94 187 TYR A O 1
ATOM 1513 N N . GLU A 1 188 ? 16.797 -23.399 -27.911 1.00 90.62 188 GLU A N 1
ATOM 1514 C CA . GLU A 1 188 ? 16.413 -24.779 -27.609 1.00 90.62 188 GLU A CA 1
ATOM 1515 C C . GLU A 1 188 ? 17.422 -25.431 -26.654 1.00 90.62 188 GLU A C 1
ATOM 1517 O O . GLU A 1 188 ? 17.026 -25.939 -25.606 1.00 90.62 188 GLU A O 1
ATOM 1522 N N . GLU A 1 189 ? 18.720 -25.319 -26.939 1.00 89.88 189 GLU A N 1
ATOM 1523 C CA . GLU A 1 189 ? 19.794 -25.932 -26.141 1.00 89.88 189 GLU A CA 1
ATOM 1524 C C . GLU A 1 189 ? 19.975 -25.279 -24.760 1.00 89.88 189 GLU A C 1
ATOM 1526 O O . GLU A 1 189 ? 20.404 -25.927 -23.811 1.00 89.88 189 GLU A O 1
ATOM 1531 N N . THR A 1 190 ? 19.604 -24.004 -24.606 1.00 91.56 190 THR A N 1
ATOM 1532 C CA . THR A 1 190 ? 19.674 -23.291 -23.313 1.00 91.56 190 THR A CA 1
ATOM 1533 C C . THR A 1 190 ? 18.366 -23.335 -22.520 1.00 91.56 190 THR A C 1
ATOM 1535 O O . THR A 1 190 ? 18.181 -22.576 -21.563 1.00 91.56 190 THR A O 1
ATOM 1538 N N . ALA A 1 191 ? 17.412 -24.184 -22.908 1.00 90.75 191 ALA A N 1
ATOM 1539 C CA . ALA A 1 191 ? 16.180 -24.362 -22.155 1.00 90.75 191 ALA A CA 1
ATOM 1540 C C . ALA A 1 191 ? 16.444 -25.022 -20.793 1.00 90.75 191 ALA A C 1
ATOM 1542 O O . ALA A 1 191 ? 17.023 -26.099 -20.706 1.00 90.75 191 ALA A O 1
ATOM 1543 N N . VAL A 1 192 ? 15.957 -24.394 -19.717 1.00 88.25 192 VAL A N 1
ATOM 1544 C CA . VAL A 1 192 ? 15.988 -25.008 -18.382 1.00 88.25 192 VAL A CA 1
ATOM 1545 C C . VAL A 1 192 ? 14.881 -26.050 -18.262 1.00 88.25 192 VAL A C 1
ATOM 1547 O O . VAL A 1 192 ? 13.703 -25.686 -18.202 1.00 88.25 192 VAL A O 1
ATOM 1550 N N . THR A 1 193 ? 15.279 -27.316 -18.192 1.00 88.50 193 THR A N 1
ATOM 1551 C CA . THR A 1 193 ? 14.446 -28.512 -18.017 1.00 88.50 193 THR A CA 1
ATOM 1552 C C . THR A 1 193 ? 14.729 -29.180 -16.662 1.00 88.50 193 THR A C 1
ATOM 1554 O O . THR A 1 193 ? 15.547 -28.697 -15.869 1.00 88.50 193 THR A O 1
ATOM 1557 N N . SER A 1 194 ? 14.045 -30.292 -16.368 1.00 83.12 194 SER A N 1
ATOM 1558 C CA . SER A 1 194 ? 14.337 -31.130 -15.194 1.00 83.12 194 SER A CA 1
ATOM 1559 C C . SER A 1 194 ? 15.786 -31.615 -15.173 1.00 83.12 194 SER A C 1
ATOM 1561 O O . SER A 1 194 ? 16.374 -31.702 -14.096 1.00 83.12 194 SER A O 1
ATOM 1563 N N . ASP A 1 195 ? 16.371 -31.830 -16.350 1.00 85.75 195 ASP A N 1
ATOM 1564 C CA . ASP A 1 195 ? 17.668 -32.489 -16.522 1.00 85.75 195 ASP A CA 1
ATOM 1565 C C . ASP A 1 195 ? 18.823 -31.488 -16.657 1.00 85.75 195 ASP A C 1
ATOM 1567 O O . ASP A 1 195 ? 19.985 -31.878 -16.704 1.00 85.75 195 ASP A O 1
ATOM 1571 N N . SER A 1 196 ? 18.524 -30.184 -16.694 1.00 89.31 196 SER A N 1
ATOM 1572 C CA . SER A 1 196 ? 19.555 -29.145 -16.730 1.00 89.31 196 SER A CA 1
ATOM 1573 C C . SER A 1 196 ? 20.446 -29.173 -15.491 1.00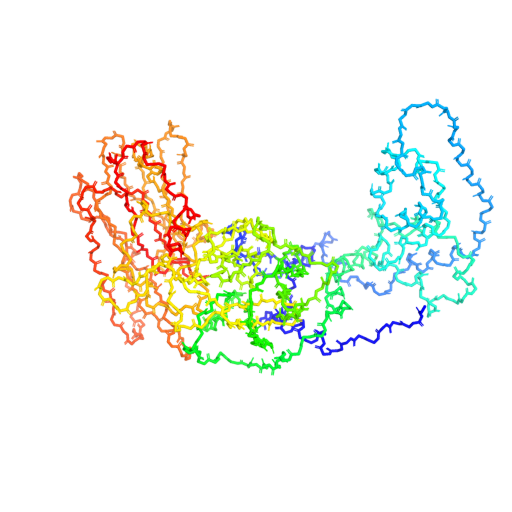 89.31 196 SER A C 1
ATOM 1575 O O . SER A 1 196 ? 19.987 -29.498 -14.387 1.00 89.31 196 SER A O 1
ATOM 1577 N N . SER A 1 197 ? 21.688 -28.723 -15.661 1.00 90.81 197 SER A N 1
ATOM 1578 C CA . SER A 1 197 ? 22.626 -28.528 -14.562 1.00 90.81 197 SER A CA 1
ATOM 1579 C C . SER A 1 197 ? 22.100 -27.598 -13.477 1.00 90.81 197 SER A C 1
ATOM 1581 O O . SER A 1 197 ? 21.248 -26.722 -13.693 1.00 90.81 197 SER A O 1
ATOM 1583 N N . ASN A 1 198 ? 22.637 -27.794 -12.277 1.00 90.06 198 ASN A N 1
ATOM 1584 C CA . ASN A 1 198 ? 22.332 -26.950 -11.135 1.00 90.06 198 ASN A CA 1
ATOM 1585 C C . ASN A 1 198 ? 22.849 -25.526 -11.354 1.00 90.06 198 ASN A C 1
ATOM 1587 O O . ASN A 1 198 ? 22.174 -24.580 -10.966 1.00 90.06 198 ASN A O 1
ATOM 1591 N N . GLU A 1 199 ? 23.969 -25.362 -12.051 1.00 92.75 199 GLU A N 1
ATOM 1592 C CA . GLU A 1 199 ? 24.584 -24.089 -12.424 1.00 92.75 199 GLU A CA 1
ATOM 1593 C C . GLU A 1 199 ? 23.623 -23.260 -13.289 1.00 92.75 199 GLU A C 1
ATOM 1595 O O . GLU A 1 199 ? 23.310 -22.109 -12.963 1.00 92.75 199 GLU A O 1
ATOM 1600 N N . LEU A 1 200 ? 23.059 -23.860 -14.347 1.00 92.12 200 LEU A N 1
ATOM 1601 C CA . LEU A 1 200 ? 22.101 -23.187 -15.225 1.00 92.12 200 LEU A CA 1
ATOM 1602 C C . LEU A 1 200 ? 20.793 -22.846 -14.491 1.00 92.12 200 LEU A C 1
ATOM 1604 O O . LEU A 1 200 ? 20.268 -21.731 -14.618 1.00 92.12 200 LEU A O 1
ATOM 1608 N N . LYS A 1 201 ? 20.270 -23.783 -13.687 1.00 91.06 201 LYS A N 1
ATOM 1609 C CA . LYS A 1 201 ? 19.073 -23.562 -12.857 1.00 91.06 201 LYS A CA 1
ATOM 1610 C C . LYS A 1 201 ? 19.297 -22.434 -11.845 1.00 91.06 201 LYS A C 1
ATOM 1612 O O . LYS A 1 201 ? 18.442 -21.553 -11.713 1.00 91.06 201 LYS A O 1
ATOM 1617 N N . ASN A 1 202 ? 20.449 -22.419 -11.174 1.00 90.31 202 ASN A N 1
ATOM 1618 C CA . ASN A 1 202 ? 20.814 -21.402 -10.195 1.00 90.31 202 ASN A CA 1
ATOM 1619 C C . ASN A 1 202 ? 20.986 -20.029 -10.844 1.00 90.31 202 ASN A C 1
ATOM 1621 O O . ASN A 1 202 ? 20.461 -19.035 -10.342 1.00 90.31 202 ASN A O 1
ATOM 1625 N N . ARG A 1 203 ? 21.639 -19.969 -12.010 1.00 91.81 203 ARG A N 1
ATOM 1626 C CA . ARG A 1 203 ? 21.768 -18.733 -12.783 1.00 91.81 203 ARG A CA 1
ATOM 1627 C C . ARG A 1 203 ? 20.402 -18.160 -13.151 1.00 91.81 203 ARG A C 1
ATOM 1629 O O . ARG A 1 203 ? 20.158 -16.979 -12.913 1.00 91.81 203 ARG A O 1
ATOM 1636 N N . LYS A 1 204 ? 19.489 -18.983 -13.683 1.00 91.19 204 LYS A N 1
ATOM 1637 C CA . LYS A 1 204 ? 18.119 -18.552 -14.011 1.00 91.19 204 LYS A CA 1
ATOM 1638 C C . LYS A 1 204 ? 17.375 -18.043 -12.772 1.00 91.19 204 LYS A C 1
ATOM 1640 O O . LYS A 1 204 ? 16.706 -17.014 -12.856 1.00 91.19 204 LYS A O 1
ATOM 1645 N N . ARG A 1 205 ? 17.513 -18.733 -11.633 1.00 89.00 205 ARG A N 1
ATOM 1646 C CA . ARG A 1 205 ? 16.949 -18.327 -10.336 1.00 89.00 205 ARG A CA 1
ATOM 1647 C C . ARG A 1 205 ? 17.449 -16.939 -9.922 1.00 89.00 205 ARG A C 1
ATOM 1649 O O . ARG A 1 205 ? 16.640 -16.040 -9.720 1.00 89.00 205 ARG A O 1
ATOM 1656 N N . ILE A 1 206 ? 18.768 -16.746 -9.850 1.00 87.75 206 ILE A N 1
ATOM 1657 C CA . ILE A 1 206 ? 19.398 -15.473 -9.458 1.00 87.75 206 ILE A CA 1
ATOM 1658 C C . ILE A 1 206 ? 19.008 -14.347 -10.421 1.00 87.75 206 ILE A C 1
ATOM 1660 O O . ILE A 1 206 ? 18.638 -13.260 -9.980 1.00 87.75 206 ILE A O 1
ATOM 1664 N N . TRP A 1 207 ? 19.025 -14.613 -11.731 1.00 88.69 207 TRP A N 1
ATOM 1665 C CA . TRP A 1 207 ? 18.624 -13.643 -12.751 1.00 88.69 207 TRP A CA 1
ATOM 1666 C C . TRP A 1 207 ? 17.183 -13.164 -12.564 1.00 88.69 207 TRP A C 1
ATOM 1668 O O . TRP A 1 207 ? 16.911 -11.968 -12.658 1.00 88.69 207 TRP A O 1
ATOM 1678 N N . GLY A 1 208 ? 16.265 -14.090 -12.264 1.00 86.06 208 GLY A N 1
ATOM 1679 C CA . GLY A 1 208 ? 14.864 -13.771 -11.999 1.00 86.06 208 GLY A CA 1
ATOM 1680 C C . GLY A 1 208 ? 14.692 -12.783 -10.844 1.00 86.06 208 GLY A C 1
ATOM 1681 O O . GLY A 1 208 ? 13.915 -11.840 -10.966 1.00 86.06 208 GLY A O 1
ATOM 1682 N N . TYR A 1 209 ? 15.462 -12.948 -9.767 1.00 82.56 209 TYR A N 1
ATOM 1683 C CA . TYR A 1 209 ? 15.383 -12.082 -8.587 1.00 82.56 209 TYR A CA 1
ATOM 1684 C C . TYR A 1 209 ? 16.084 -10.733 -8.759 1.00 82.56 209 TYR A C 1
ATOM 1686 O O . TYR A 1 209 ? 15.593 -9.713 -8.277 1.00 82.56 209 TYR A O 1
ATOM 1694 N N . LEU A 1 210 ? 17.206 -10.698 -9.480 1.00 83.00 210 LEU A N 1
ATOM 1695 C CA . LEU A 1 210 ? 17.969 -9.464 -9.678 1.00 83.00 210 LEU A CA 1
ATOM 1696 C C . LEU A 1 210 ? 17.385 -8.546 -10.754 1.00 83.00 210 LEU A C 1
ATOM 1698 O O . LEU A 1 210 ? 17.755 -7.374 -10.792 1.00 83.00 210 LEU A O 1
ATOM 1702 N N . LYS A 1 211 ? 16.468 -9.031 -11.601 1.00 81.69 211 LYS A N 1
ATOM 1703 C CA . LYS A 1 211 ? 15.856 -8.235 -12.676 1.00 81.69 211 LYS A CA 1
ATOM 1704 C C . LYS A 1 211 ? 15.229 -6.939 -12.152 1.00 81.69 211 LYS A C 1
ATOM 1706 O O . LYS A 1 211 ? 15.539 -5.871 -12.666 1.00 81.69 211 LYS A O 1
ATOM 1711 N N . ASN A 1 212 ? 14.433 -7.020 -11.084 1.00 81.44 212 ASN A N 1
ATOM 1712 C CA . ASN A 1 212 ? 13.782 -5.844 -10.500 1.00 81.44 212 ASN A CA 1
ATOM 1713 C C . ASN A 1 212 ? 14.812 -4.844 -9.952 1.00 81.44 212 ASN A C 1
ATOM 1715 O O . ASN A 1 212 ? 14.662 -3.639 -10.124 1.00 81.44 212 ASN A O 1
ATOM 1719 N N . ILE A 1 213 ? 15.900 -5.331 -9.346 1.00 84.38 213 ILE A N 1
ATOM 1720 C CA . ILE A 1 213 ? 16.974 -4.471 -8.828 1.00 84.38 213 ILE A CA 1
ATOM 1721 C C . ILE A 1 213 ? 17.740 -3.807 -9.968 1.00 84.38 213 ILE A C 1
ATOM 1723 O O . ILE A 1 213 ? 18.018 -2.611 -9.908 1.00 84.38 213 ILE A O 1
ATOM 1727 N N . ALA A 1 214 ? 18.042 -4.556 -11.028 1.00 84.44 214 ALA A N 1
ATOM 1728 C CA . ALA A 1 214 ? 18.673 -4.015 -12.221 1.00 84.44 214 ALA A CA 1
ATOM 1729 C C . ALA A 1 214 ? 17.811 -2.905 -12.844 1.00 84.44 214 ALA A C 1
ATOM 1731 O O . ALA A 1 214 ? 18.341 -1.839 -13.148 1.00 84.44 214 ALA A O 1
ATOM 1732 N N . ASP A 1 215 ? 16.493 -3.099 -12.942 1.00 84.62 215 ASP A N 1
ATOM 1733 C CA . ASP A 1 215 ? 15.561 -2.076 -13.431 1.00 84.62 215 ASP A CA 1
ATOM 1734 C C . ASP A 1 215 ? 15.593 -0.815 -12.552 1.00 84.62 215 ASP A C 1
ATOM 1736 O O . ASP A 1 215 ? 15.604 0.303 -13.063 1.00 84.62 215 ASP A O 1
ATOM 1740 N N . LEU A 1 216 ? 15.669 -0.959 -11.223 1.00 87.19 216 LEU A N 1
ATOM 1741 C CA . LEU A 1 216 ? 15.786 0.180 -10.300 1.00 87.19 216 LEU A CA 1
ATOM 1742 C C . LEU A 1 216 ? 17.099 0.962 -10.462 1.00 87.19 216 LEU A C 1
ATOM 1744 O O . LEU A 1 216 ? 17.107 2.185 -10.271 1.00 87.19 216 LEU A O 1
ATOM 1748 N N . VAL A 1 217 ? 18.191 0.261 -10.780 1.00 86.81 217 VAL A N 1
ATOM 1749 C CA . VAL A 1 217 ? 19.529 0.836 -10.983 1.00 86.81 217 VAL A CA 1
ATOM 1750 C C . VAL A 1 217 ? 19.645 1.523 -12.345 1.00 86.81 217 VAL A C 1
ATOM 1752 O O . VAL A 1 217 ? 20.276 2.575 -12.441 1.00 86.81 217 VAL A O 1
ATOM 1755 N N . LEU A 1 218 ? 19.069 0.922 -13.389 1.00 83.88 218 LEU A N 1
ATOM 1756 C CA . LEU A 1 218 ? 19.234 1.352 -14.778 1.00 83.88 218 LEU A CA 1
ATOM 1757 C C . LEU A 1 218 ? 18.201 2.391 -15.219 1.00 83.88 218 LEU A C 1
ATOM 1759 O O . LEU A 1 218 ? 18.531 3.262 -16.023 1.00 83.88 218 LEU A O 1
ATOM 1763 N N . ASP A 1 219 ? 16.969 2.317 -14.715 1.00 84.88 219 ASP A N 1
ATOM 1764 C CA . ASP A 1 219 ? 15.937 3.293 -15.052 1.00 84.88 219 ASP A CA 1
ATOM 1765 C C . ASP A 1 219 ? 16.320 4.663 -14.489 1.00 84.88 219 ASP A C 1
ATOM 1767 O O . ASP A 1 219 ? 16.424 4.831 -13.271 1.00 84.88 219 ASP A O 1
ATOM 1771 N N . GLN A 1 220 ? 16.437 5.651 -15.372 1.00 81.44 220 GLN A N 1
ATOM 1772 C CA . GLN A 1 220 ? 16.743 7.035 -15.028 1.00 81.44 220 GLN A CA 1
ATOM 1773 C C . GLN A 1 220 ? 15.441 7.827 -14.839 1.00 81.44 220 GLN A C 1
ATOM 1775 O O . GLN A 1 220 ? 14.739 8.084 -15.820 1.00 81.44 220 GLN A O 1
ATOM 1780 N N . PRO A 1 221 ? 15.078 8.206 -13.600 1.00 84.00 221 PRO A N 1
ATOM 1781 C CA . PRO A 1 221 ? 13.964 9.115 -13.370 1.00 84.00 221 PRO A CA 1
ATOM 1782 C C . PRO A 1 221 ? 14.274 10.494 -13.958 1.00 84.00 221 PRO A C 1
ATOM 1784 O O . PRO A 1 221 ? 15.439 10.856 -14.131 1.00 84.00 221 PRO A O 1
ATOM 1787 N N . LEU A 1 222 ? 13.237 11.290 -14.214 1.00 83.75 222 LEU A N 1
ATOM 1788 C CA . LEU A 1 222 ? 13.438 12.701 -14.537 1.00 83.75 222 LEU A CA 1
ATOM 1789 C C . LEU A 1 222 ? 14.172 13.400 -13.388 1.00 83.75 222 LEU A C 1
ATOM 1791 O O . LEU A 1 222 ? 13.889 13.135 -12.218 1.00 83.75 222 LEU A O 1
ATOM 1795 N N . SER A 1 223 ? 15.068 14.328 -13.725 1.00 74.81 223 SER A N 1
ATOM 1796 C CA . SER A 1 223 ? 15.699 15.191 -12.730 1.00 74.81 223 SER A CA 1
ATOM 1797 C C . SER A 1 223 ? 14.630 15.985 -11.977 1.00 74.81 223 SER A C 1
ATOM 1799 O O . SER A 1 223 ? 13.787 16.650 -12.596 1.00 74.81 223 SER A O 1
ATOM 1801 N N . SER A 1 224 ? 14.683 15.903 -10.651 1.00 73.69 224 SER A N 1
ATOM 1802 C CA . SER A 1 224 ? 13.851 16.675 -9.731 1.00 73.69 224 SER A CA 1
ATOM 1803 C C . SER A 1 224 ? 14.758 17.651 -8.994 1.00 73.69 224 SER A C 1
ATOM 1805 O O . SER A 1 224 ? 15.603 17.245 -8.195 1.00 73.69 224 SER A O 1
ATOM 1807 N N . GLU A 1 225 ? 14.625 18.933 -9.323 1.00 73.44 225 GLU A N 1
ATOM 1808 C CA . GLU A 1 225 ? 15.367 20.003 -8.659 1.00 73.44 225 GLU A CA 1
ATOM 1809 C C . GLU A 1 225 ? 14.942 20.094 -7.187 1.00 73.44 225 GLU A C 1
ATOM 1811 O O . GLU A 1 225 ? 13.770 19.923 -6.848 1.00 73.44 225 GLU A O 1
ATOM 1816 N N . GLY A 1 226 ? 15.906 20.317 -6.294 1.00 74.19 226 GLY A N 1
ATOM 1817 C CA . GLY A 1 226 ? 15.637 20.458 -4.862 1.00 74.19 226 GLY A CA 1
ATOM 1818 C C . GLY A 1 226 ? 15.518 19.152 -4.068 1.00 74.19 226 GLY A C 1
ATOM 1819 O O . GLY A 1 226 ? 15.232 19.226 -2.877 1.00 74.19 226 GLY A O 1
ATOM 1820 N N . MET A 1 227 ? 15.763 17.972 -4.662 1.00 83.56 227 MET A N 1
ATOM 1821 C CA . MET A 1 227 ? 15.996 16.758 -3.863 1.00 83.56 227 MET A CA 1
ATOM 1822 C C . MET A 1 227 ? 17.338 16.876 -3.132 1.00 83.56 227 MET A C 1
ATOM 1824 O O . MET A 1 227 ? 18.406 16.725 -3.731 1.00 83.56 227 MET A O 1
ATOM 1828 N N . ALA A 1 228 ? 17.282 17.145 -1.832 1.00 82.44 228 ALA A N 1
ATOM 1829 C CA . ALA A 1 228 ? 18.455 17.225 -0.979 1.00 82.44 228 ALA A CA 1
ATOM 1830 C C . ALA A 1 228 ? 18.775 15.837 -0.422 1.00 82.44 228 ALA A C 1
ATOM 1832 O O . ALA A 1 228 ? 17.896 15.157 0.109 1.00 82.44 228 ALA A O 1
ATOM 1833 N N . LYS A 1 229 ? 20.035 15.401 -0.553 1.00 82.50 229 LYS A N 1
ATOM 1834 C CA . LYS A 1 229 ? 20.489 14.157 0.071 1.00 82.50 229 LYS A CA 1
ATOM 1835 C C . LYS A 1 229 ? 20.626 14.379 1.570 1.00 82.50 229 LYS A C 1
ATOM 1837 O O . LYS A 1 229 ? 21.480 15.139 2.016 1.00 82.50 229 LYS A O 1
ATOM 1842 N N . GLU A 1 230 ? 19.830 13.651 2.323 1.00 70.19 230 GLU A N 1
ATOM 1843 C CA . GLU A 1 230 ? 19.813 13.651 3.771 1.00 70.19 230 GLU A CA 1
ATOM 1844 C C . GLU A 1 230 ? 20.176 12.232 4.213 1.00 70.19 230 GLU A C 1
ATOM 1846 O O . GLU A 1 230 ? 19.329 11.365 4.412 1.00 70.19 230 GLU A O 1
ATOM 1851 N N . LEU A 1 231 ? 21.480 11.930 4.258 1.00 62.56 231 LEU A N 1
ATOM 1852 C CA . LEU A 1 231 ? 21.941 10.624 4.731 1.00 62.56 231 LEU A CA 1
ATOM 1853 C C . LEU A 1 231 ? 21.895 10.609 6.259 1.00 62.56 231 LEU A C 1
ATOM 1855 O O . LEU A 1 231 ? 22.924 10.670 6.930 1.00 62.56 231 LEU A O 1
ATOM 1859 N N . GLU A 1 232 ? 20.693 10.545 6.813 1.00 56.81 232 GLU A N 1
ATOM 1860 C CA . GLU A 1 232 ? 20.527 10.477 8.257 1.00 56.81 232 GLU A CA 1
ATOM 1861 C C . GLU A 1 232 ? 20.875 9.062 8.731 1.00 56.81 232 GLU A C 1
ATOM 1863 O O . GLU A 1 232 ? 20.445 8.049 8.162 1.00 56.81 232 GLU A O 1
ATOM 1868 N N . LEU A 1 233 ? 21.751 8.979 9.732 1.00 49.09 233 LEU A N 1
ATOM 1869 C CA . LEU A 1 233 ? 22.135 7.724 10.387 1.00 49.09 233 LEU A CA 1
ATOM 1870 C C . LEU A 1 233 ? 21.228 7.413 11.592 1.00 49.09 233 LEU A C 1
ATOM 1872 O O . LEU A 1 233 ? 21.234 6.284 12.078 1.00 49.09 233 LEU A O 1
ATOM 1876 N N . TRP A 1 234 ? 20.439 8.391 12.049 1.00 44.69 234 TRP A N 1
ATOM 1877 C CA . TRP A 1 234 ? 19.640 8.353 13.275 1.00 44.69 234 TRP A CA 1
ATOM 1878 C C . TRP A 1 234 ? 18.372 9.197 13.093 1.00 44.69 234 TRP A C 1
ATOM 1880 O O . TRP A 1 234 ? 18.423 10.153 12.324 1.00 44.69 234 TRP A O 1
ATOM 1890 N N . PRO A 1 235 ? 17.244 8.868 13.749 1.00 48.78 235 PRO A N 1
ATOM 1891 C CA . PRO A 1 235 ? 16.011 9.627 13.575 1.00 48.78 235 PRO A CA 1
ATOM 189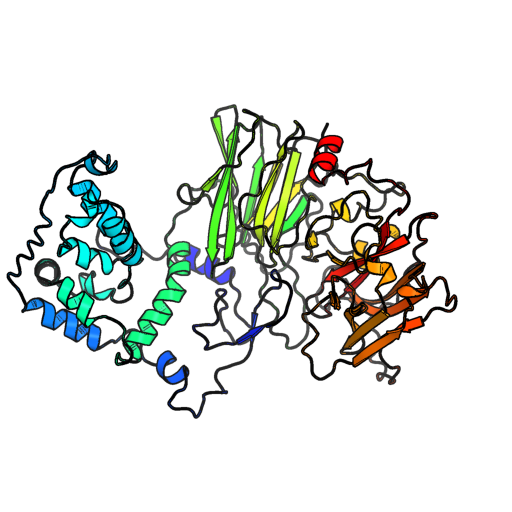2 C C . PRO A 1 235 ? 16.180 11.066 14.080 1.00 48.78 235 PRO A C 1
ATOM 1894 O O . PRO A 1 235 ? 16.517 11.276 15.247 1.00 48.78 235 PRO A O 1
ATOM 1897 N N . LYS A 1 236 ? 15.928 12.042 13.201 1.00 50.47 236 LYS A N 1
ATOM 1898 C CA . LYS A 1 236 ? 15.714 13.444 13.570 1.00 50.47 236 LYS A CA 1
ATOM 1899 C C . LYS A 1 236 ? 14.531 13.576 14.522 1.00 50.47 236 LYS A C 1
ATOM 1901 O O . LYS A 1 236 ? 13.563 12.815 14.446 1.00 50.47 236 LYS A O 1
ATOM 1906 N N . GLU A 1 237 ? 14.592 14.585 15.387 1.00 53.38 237 GLU A N 1
ATOM 1907 C CA . GLU A 1 237 ? 13.403 15.026 16.106 1.00 53.38 237 GLU A CA 1
ATOM 1908 C C . GLU A 1 237 ? 12.292 15.329 15.092 1.00 53.38 237 GLU A C 1
ATOM 1910 O O . GLU A 1 237 ? 12.568 15.945 14.055 1.00 53.38 237 GLU A O 1
ATOM 1915 N N . PRO A 1 238 ? 11.052 14.878 15.347 1.00 57.19 238 PRO A N 1
ATOM 1916 C CA . PRO A 1 238 ? 9.941 15.174 14.463 1.00 57.19 238 PRO A CA 1
ATOM 1917 C C . PRO A 1 238 ? 9.831 16.689 14.298 1.00 57.19 238 PRO A C 1
ATOM 1919 O O . PRO A 1 238 ? 9.572 17.415 15.259 1.00 57.19 238 PRO A O 1
ATOM 1922 N N . VAL A 1 239 ? 10.054 17.170 13.073 1.00 59.25 239 VAL A N 1
ATOM 1923 C CA . VAL A 1 239 ? 9.914 18.590 12.760 1.00 59.25 239 VAL A CA 1
ATOM 1924 C C . VAL A 1 239 ? 8.431 18.924 12.872 1.00 59.25 239 VAL A C 1
ATOM 1926 O O . VAL A 1 239 ? 7.631 18.534 12.025 1.00 59.25 239 VAL A O 1
ATOM 1929 N N . THR A 1 240 ? 8.066 19.659 13.919 1.00 64.12 240 THR A N 1
ATOM 1930 C CA . THR A 1 240 ? 6.673 19.982 14.276 1.00 64.12 240 THR A CA 1
ATOM 1931 C C . THR A 1 240 ? 5.904 20.730 13.182 1.00 64.12 240 THR A C 1
ATOM 1933 O O . THR A 1 240 ? 4.675 20.731 13.190 1.00 64.12 240 THR A O 1
ATOM 1936 N N . ALA A 1 241 ? 6.604 21.323 12.210 1.00 84.06 241 ALA A N 1
ATOM 1937 C CA . ALA A 1 241 ? 6.017 22.059 11.091 1.00 84.06 241 ALA A CA 1
ATOM 1938 C C . ALA A 1 241 ? 5.286 21.180 10.060 1.00 84.06 241 ALA A C 1
ATOM 1940 O O . ALA A 1 241 ? 4.523 21.715 9.257 1.00 84.06 241 ALA A O 1
ATOM 1941 N N . TRP A 1 242 ? 5.504 19.861 10.063 1.00 87.69 242 TRP A N 1
ATOM 1942 C CA . TRP A 1 242 ? 4.922 18.956 9.072 1.00 87.69 242 TRP A CA 1
ATOM 1943 C C . TRP A 1 242 ? 4.103 17.841 9.721 1.00 87.69 242 TRP A C 1
ATOM 1945 O O . TRP A 1 242 ? 4.492 17.264 10.736 1.00 87.69 242 TRP A O 1
ATOM 1955 N N . ARG A 1 243 ? 2.989 17.489 9.076 1.00 89.25 243 ARG A N 1
ATOM 1956 C CA . ARG A 1 243 ? 2.119 16.362 9.415 1.00 89.25 243 ARG A CA 1
ATOM 1957 C C . ARG A 1 243 ? 2.336 15.235 8.396 1.00 89.25 243 ARG A C 1
ATOM 1959 O O . ARG A 1 243 ? 1.729 15.274 7.324 1.00 89.25 243 ARG A O 1
ATOM 1966 N N . PRO A 1 244 ? 3.211 14.252 8.685 1.00 90.31 244 PRO A N 1
ATOM 1967 C CA . PRO A 1 244 ? 3.563 13.209 7.729 1.00 90.31 244 PRO A CA 1
ATOM 1968 C C . PRO A 1 244 ? 2.607 12.018 7.751 1.00 90.31 244 PRO A C 1
ATOM 1970 O O . PRO A 1 244 ? 1.936 11.743 8.747 1.00 90.31 244 PRO A O 1
ATOM 1973 N N . VAL A 1 245 ? 2.626 11.265 6.657 1.00 92.38 245 VAL A N 1
ATOM 1974 C CA . VAL A 1 245 ? 2.075 9.921 6.490 1.00 92.38 245 VAL A CA 1
ATOM 1975 C C . VAL A 1 245 ? 3.116 9.093 5.740 1.00 92.38 245 VAL A C 1
ATOM 1977 O O . VAL A 1 245 ? 3.495 9.440 4.623 1.00 92.38 245 VAL A O 1
ATOM 1980 N N . GLY A 1 246 ? 3.582 7.999 6.338 1.00 90.75 246 GLY A N 1
ATOM 1981 C CA . GLY A 1 246 ? 4.656 7.185 5.773 1.00 90.75 246 GLY A CA 1
ATOM 1982 C C . GLY A 1 246 ? 4.793 5.822 6.441 1.00 90.75 246 GLY A C 1
ATOM 1983 O O . GLY A 1 246 ? 3.993 5.485 7.310 1.00 90.75 246 GLY A O 1
ATOM 1984 N N . GLY A 1 247 ? 5.782 5.041 5.999 1.00 88.25 247 GLY A N 1
ATOM 1985 C CA . GLY A 1 247 ? 6.079 3.708 6.540 1.00 88.25 247 GLY A CA 1
ATOM 1986 C C . GLY A 1 247 ? 6.746 3.734 7.925 1.00 88.25 247 GLY A C 1
ATOM 1987 O O . GLY A 1 247 ? 6.780 4.762 8.595 1.00 88.25 247 GLY A O 1
ATOM 1988 N N . ASP A 1 248 ? 7.289 2.599 8.369 1.00 82.81 248 ASP A N 1
ATOM 1989 C CA . ASP A 1 248 ? 7.874 2.458 9.708 1.00 82.81 248 ASP A CA 1
ATOM 1990 C C . ASP A 1 248 ? 9.329 2.943 9.767 1.00 82.81 248 ASP A C 1
ATOM 1992 O O . ASP A 1 248 ? 10.253 2.285 9.282 1.00 82.81 248 ASP A O 1
ATOM 1996 N N . PHE A 1 249 ? 9.532 4.102 10.397 1.00 74.56 249 PHE A N 1
ATOM 1997 C CA . PHE A 1 249 ? 10.848 4.697 10.659 1.00 74.56 249 PHE A CA 1
ATOM 1998 C C . PHE A 1 249 ? 11.423 4.331 12.041 1.00 74.56 249 PHE A C 1
ATOM 2000 O O . PHE A 1 249 ? 12.566 4.677 12.349 1.00 74.56 249 PHE A O 1
ATOM 2007 N N . SER A 1 250 ? 10.647 3.674 12.910 1.00 61.88 250 SER A N 1
ATOM 2008 C CA . SER A 1 250 ? 10.957 3.590 14.341 1.00 61.88 250 SER A CA 1
ATOM 2009 C C . SER A 1 250 ? 12.164 2.685 14.653 1.00 61.88 250 SER A C 1
ATOM 2011 O O . SER A 1 250 ? 12.246 1.519 14.259 1.00 61.88 250 SER A O 1
ATOM 2013 N N . VAL A 1 251 ? 13.135 3.207 15.419 1.00 51.38 251 VAL A N 1
ATOM 2014 C CA . VAL A 1 251 ? 14.282 2.435 15.934 1.00 51.38 251 VAL A CA 1
ATOM 2015 C C . VAL A 1 251 ? 13.864 1.725 17.215 1.00 51.38 251 VAL A C 1
ATOM 2017 O O . VAL A 1 251 ? 13.981 2.244 18.322 1.00 51.38 251 VAL A O 1
ATOM 2020 N N . ARG A 1 252 ? 13.344 0.510 17.077 1.00 52.03 252 ARG A N 1
ATOM 2021 C CA . ARG A 1 252 ? 12.886 -0.283 18.218 1.00 52.03 252 ARG A CA 1
ATOM 2022 C C . ARG A 1 252 ? 14.029 -1.128 18.803 1.00 52.03 252 ARG A C 1
ATOM 2024 O O . ARG A 1 252 ? 14.156 -2.302 18.487 1.00 52.03 252 ARG A O 1
ATOM 2031 N N . SER A 1 253 ? 14.863 -0.568 19.680 1.00 39.69 253 SER A N 1
ATOM 2032 C CA . SER A 1 253 ? 15.955 -1.312 20.344 1.00 39.69 253 SER A CA 1
ATOM 2033 C C . SER A 1 253 ? 15.491 -2.105 21.576 1.00 39.69 253 SER A C 1
ATOM 2035 O O . SER A 1 253 ? 14.986 -1.530 22.538 1.00 39.69 253 SER A O 1
ATOM 2037 N N . ASN A 1 254 ? 15.617 -3.437 21.511 1.00 36.34 254 ASN A N 1
ATOM 2038 C CA . ASN A 1 254 ? 16.449 -4.304 22.370 1.00 36.34 254 ASN A CA 1
ATOM 2039 C C . ASN A 1 254 ? 16.073 -5.785 22.149 1.00 36.34 254 ASN A C 1
ATOM 2041 O O . ASN A 1 254 ? 14.926 -6.164 22.364 1.00 36.34 254 ASN A O 1
ATOM 2045 N N . GLY A 1 255 ? 17.069 -6.609 21.796 1.00 37.34 255 GLY A N 1
ATOM 2046 C CA . GLY A 1 255 ? 17.047 -8.073 21.922 1.00 37.34 255 GLY A CA 1
ATOM 2047 C C . GLY A 1 255 ? 16.579 -8.855 20.690 1.00 37.34 255 GLY A C 1
ATOM 2048 O O . GLY A 1 255 ? 15.387 -8.928 20.429 1.00 37.34 255 GLY A O 1
ATOM 2049 N N . ASN A 1 256 ? 17.532 -9.484 19.992 1.00 37.03 256 ASN A N 1
ATOM 2050 C CA . ASN A 1 256 ? 17.425 -10.733 19.210 1.00 37.03 256 ASN A CA 1
ATOM 2051 C C . ASN A 1 256 ? 16.277 -10.931 18.199 1.00 37.03 256 ASN A C 1
ATOM 2053 O O . ASN A 1 256 ? 16.143 -12.035 17.676 1.00 37.03 256 ASN A O 1
ATOM 2057 N N . SER A 1 257 ? 15.454 -9.926 17.897 1.00 40.53 257 SER A N 1
ATOM 2058 C CA . SER A 1 257 ? 14.312 -10.109 17.006 1.00 40.53 257 SER A CA 1
ATOM 2059 C C . SER A 1 257 ? 14.676 -9.743 15.551 1.00 40.53 257 SER A C 1
ATOM 2061 O O . SER A 1 257 ? 15.138 -8.629 15.294 1.00 40.53 257 SER A O 1
ATOM 2063 N N . PRO A 1 258 ? 14.455 -10.647 14.579 1.00 41.03 258 PRO A N 1
ATOM 2064 C CA . PRO A 1 258 ? 14.714 -10.417 13.147 1.00 41.03 258 PRO A CA 1
ATOM 2065 C C . PRO A 1 258 ? 13.782 -9.379 12.466 1.00 41.03 258 PRO A C 1
ATOM 2067 O O . PRO A 1 258 ? 13.865 -9.162 11.259 1.00 41.03 258 PRO A O 1
ATOM 207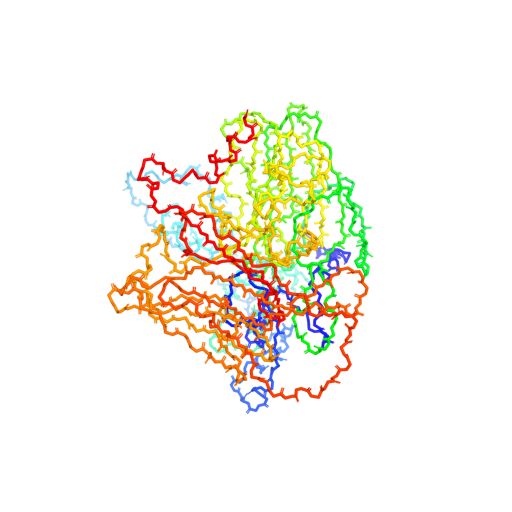0 N N . TYR A 1 259 ? 12.928 -8.682 13.225 1.00 47.78 259 TYR A N 1
ATOM 2071 C CA . TYR A 1 259 ? 11.796 -7.863 12.755 1.00 47.78 259 TYR A CA 1
ATOM 2072 C C . TYR A 1 259 ? 12.153 -6.409 12.357 1.00 47.78 259 TYR A C 1
ATOM 2074 O O . TYR A 1 259 ? 11.378 -5.493 12.627 1.00 47.78 259 TYR A O 1
ATOM 2082 N N . GLN A 1 260 ? 13.337 -6.123 11.801 1.00 53.00 260 GLN A N 1
ATOM 2083 C CA . GLN A 1 260 ? 13.855 -4.736 11.788 1.00 53.00 260 GLN A CA 1
ATOM 2084 C C . GLN A 1 260 ? 14.362 -4.209 10.445 1.00 53.00 260 GLN A C 1
ATOM 2086 O O . GLN A 1 260 ? 15.421 -3.581 10.381 1.00 53.00 260 GLN A O 1
ATOM 2091 N N . MET A 1 261 ? 13.594 -4.379 9.371 1.00 56.41 261 MET A N 1
ATOM 2092 C CA . MET A 1 261 ? 13.868 -3.617 8.155 1.00 56.41 261 MET A CA 1
ATOM 2093 C C . MET A 1 261 ? 13.083 -2.307 8.127 1.00 56.41 261 MET A C 1
ATOM 2095 O O . MET A 1 261 ? 11.899 -2.263 7.816 1.00 56.41 261 MET A O 1
ATOM 2099 N N . LYS A 1 262 ? 13.781 -1.225 8.458 1.00 71.19 262 LYS A N 1
ATOM 2100 C CA . LYS A 1 262 ? 13.224 0.125 8.584 1.00 71.19 262 LYS A CA 1
ATOM 2101 C C . LYS A 1 262 ? 12.999 0.766 7.215 1.00 71.19 262 LYS A C 1
ATOM 2103 O O . LYS A 1 262 ? 13.791 0.549 6.293 1.00 71.19 262 LYS A O 1
ATOM 2108 N N . CYS A 1 263 ? 12.004 1.646 7.116 1.00 76.31 263 CYS A N 1
ATOM 2109 C CA . CYS A 1 263 ? 12.051 2.718 6.129 1.00 76.31 263 CYS A CA 1
ATOM 2110 C C . CYS A 1 263 ? 13.237 3.628 6.434 1.00 76.31 263 CYS A C 1
ATOM 2112 O O . CYS A 1 263 ? 13.486 3.988 7.586 1.00 76.31 263 CYS A O 1
ATOM 2114 N N . ARG A 1 264 ? 13.951 4.037 5.387 1.00 78.50 264 ARG A N 1
ATOM 2115 C CA . ARG A 1 264 ? 15.037 5.003 5.495 1.00 78.50 264 ARG A CA 1
ATOM 2116 C C . ARG A 1 264 ? 14.733 6.206 4.624 1.00 78.50 264 ARG A C 1
ATOM 2118 O O . ARG A 1 264 ? 14.423 6.047 3.451 1.00 78.50 264 ARG A O 1
ATOM 2125 N N . VAL A 1 265 ? 14.871 7.396 5.192 1.00 85.06 265 VAL A N 1
ATOM 2126 C CA . VAL A 1 265 ? 14.920 8.626 4.405 1.00 85.06 265 VAL A CA 1
ATOM 2127 C C . VAL A 1 265 ? 16.363 8.819 3.945 1.00 85.06 265 VAL A C 1
ATOM 2129 O O . VAL A 1 265 ? 17.289 8.772 4.753 1.00 85.06 265 VAL A O 1
ATOM 2132 N N . ILE A 1 266 ? 16.552 8.936 2.635 1.00 86.94 266 ILE A N 1
ATOM 2133 C CA . ILE A 1 266 ? 17.831 9.268 1.990 1.00 86.94 266 ILE A CA 1
ATOM 2134 C C . ILE A 1 266 ? 17.728 10.637 1.316 1.00 86.94 266 ILE A C 1
ATOM 2136 O O . ILE A 1 266 ? 18.724 11.353 1.221 1.00 86.94 266 ILE A O 1
ATOM 2140 N N . TYR A 1 267 ? 16.535 10.999 0.843 1.00 89.19 267 TYR A N 1
ATOM 2141 C CA . TYR A 1 267 ? 16.270 12.272 0.194 1.00 89.19 267 TYR A CA 1
ATOM 2142 C C . TYR A 1 267 ? 15.007 12.912 0.743 1.00 89.19 267 TYR A C 1
ATOM 2144 O O . TYR A 1 267 ? 14.011 12.232 0.993 1.00 89.19 267 TYR A O 1
ATOM 2152 N N . GLU A 1 268 ? 15.024 14.234 0.827 1.00 91.62 268 GLU A N 1
ATOM 2153 C CA . GLU A 1 268 ? 13.835 15.039 1.065 1.00 91.62 268 GLU A CA 1
ATOM 2154 C C . GLU A 1 268 ? 13.676 16.086 -0.028 1.00 91.62 268 GLU A C 1
ATOM 2156 O O . GLU A 1 268 ? 14.646 16.554 -0.630 1.00 91.62 268 GLU A O 1
ATOM 2161 N N . GLN A 1 269 ? 12.426 16.439 -0.297 1.00 93.38 269 GLN A N 1
ATOM 2162 C CA . GLN A 1 269 ? 12.085 17.484 -1.243 1.00 93.38 269 GLN A CA 1
ATOM 2163 C C . GLN A 1 269 ? 10.807 18.180 -0.795 1.00 93.38 269 GLN A C 1
ATOM 2165 O O . GLN A 1 269 ? 9.829 17.527 -0.425 1.00 93.38 269 GLN A O 1
ATOM 2170 N N . THR A 1 270 ? 10.805 19.504 -0.898 1.00 94.44 270 THR A N 1
ATOM 2171 C CA . THR A 1 270 ? 9.621 20.334 -0.684 1.00 94.44 270 THR A CA 1
ATOM 2172 C C . THR A 1 270 ? 9.286 21.045 -1.984 1.00 94.44 270 THR A C 1
ATOM 2174 O O . THR A 1 270 ? 10.180 21.549 -2.662 1.00 94.44 270 THR A O 1
ATOM 2177 N N . ILE A 1 271 ? 8.003 21.082 -2.333 1.00 95.38 271 ILE A N 1
ATOM 2178 C CA . ILE A 1 271 ? 7.493 21.820 -3.492 1.00 95.38 271 ILE A CA 1
ATOM 2179 C C . ILE A 1 271 ? 6.411 22.806 -3.057 1.00 95.38 271 ILE A C 1
ATOM 2181 O O . ILE A 1 271 ? 5.732 22.578 -2.052 1.00 95.38 271 ILE A O 1
ATOM 2185 N N . SER A 1 272 ? 6.226 23.862 -3.849 1.00 95.44 272 SER A N 1
ATOM 2186 C CA . SER A 1 272 ? 5.183 24.870 -3.648 1.00 95.44 272 SER A CA 1
ATOM 2187 C C . SER A 1 272 ? 4.245 24.912 -4.854 1.00 95.44 272 SER A C 1
ATOM 2189 O O . SER A 1 272 ? 4.690 25.087 -5.984 1.00 95.44 272 SER A O 1
ATOM 2191 N N . ILE A 1 273 ? 2.949 24.741 -4.607 1.00 95.88 273 ILE A N 1
ATOM 2192 C CA . ILE A 1 273 ? 1.864 24.770 -5.588 1.00 95.88 273 ILE A CA 1
ATOM 2193 C C . ILE A 1 273 ? 1.326 26.203 -5.648 1.00 95.88 273 ILE A C 1
ATOM 2195 O O . ILE A 1 273 ? 0.643 26.670 -4.736 1.00 95.88 273 ILE A O 1
ATOM 2199 N N . THR A 1 274 ? 1.672 26.907 -6.723 1.00 93.31 274 THR A N 1
ATOM 2200 C CA . THR A 1 274 ? 1.457 28.356 -6.879 1.00 93.31 274 THR A CA 1
ATOM 2201 C C . THR A 1 274 ? 0.108 28.726 -7.495 1.00 93.31 274 THR A C 1
ATOM 2203 O O . THR A 1 274 ? -0.330 29.866 -7.367 1.00 93.31 274 THR A O 1
ATOM 2206 N N . CYS A 1 275 ? -0.554 27.787 -8.170 1.00 94.50 275 CYS A N 1
ATOM 2207 C CA . CYS A 1 275 ? -1.870 27.971 -8.780 1.00 94.50 275 CYS A CA 1
ATOM 2208 C C . CYS A 1 275 ? -2.596 26.626 -8.920 1.00 94.50 275 CYS A C 1
ATOM 2210 O O . CYS A 1 275 ? -2.012 25.573 -8.650 1.00 94.50 275 CYS A O 1
ATOM 2212 N N . SER A 1 276 ? -3.860 26.662 -9.351 1.00 95.12 276 SER A N 1
ATOM 2213 C CA . SER A 1 276 ? -4.693 25.467 -9.492 1.00 95.12 276 SER A CA 1
ATOM 2214 C C . SER A 1 276 ? -4.064 24.427 -10.421 1.00 95.12 276 SER A C 1
ATOM 2216 O O . SER A 1 276 ? -3.360 24.740 -11.394 1.00 95.12 276 SER A O 1
ATOM 2218 N N . ILE A 1 277 ? -4.338 23.167 -10.109 1.00 97.19 277 ILE A N 1
ATOM 2219 C CA . ILE A 1 277 ? -3.760 21.994 -10.749 1.00 97.19 277 ILE A CA 1
ATOM 2220 C C . ILE A 1 277 ? -4.684 21.546 -11.875 1.00 97.19 277 ILE A C 1
ATOM 2222 O O . ILE A 1 277 ? -5.895 21.482 -11.713 1.00 97.19 277 ILE A O 1
ATOM 2226 N N . ARG A 1 278 ? -4.098 21.211 -13.023 1.00 95.75 278 ARG A N 1
ATOM 2227 C CA . ARG A 1 278 ? -4.804 20.625 -14.167 1.00 95.75 278 ARG A CA 1
ATOM 2228 C C . ARG A 1 278 ? -4.773 19.101 -14.145 1.00 95.75 278 ARG A C 1
ATOM 2230 O O . ARG A 1 278 ? -5.705 18.445 -14.584 1.00 95.75 278 ARG A O 1
ATOM 2237 N N . SER A 1 279 ? -3.658 18.516 -13.713 1.00 95.44 279 SER A N 1
ATOM 2238 C CA . SER A 1 279 ? -3.545 17.060 -13.607 1.00 95.44 279 SER A CA 1
ATOM 2239 C C . SER A 1 279 ? -2.417 16.645 -12.679 1.00 95.44 279 SER A C 1
ATOM 2241 O O . SER A 1 279 ? -1.379 17.314 -12.631 1.00 95.44 279 SER A O 1
ATOM 2243 N N . ILE A 1 280 ? -2.582 15.487 -12.045 1.00 97.19 280 ILE A N 1
ATOM 2244 C CA . ILE A 1 280 ? -1.562 14.843 -11.218 1.00 97.19 280 ILE A CA 1
ATOM 2245 C C . ILE A 1 280 ? -1.213 13.488 -11.837 1.00 97.19 280 ILE A C 1
ATOM 2247 O O . ILE A 1 280 ? -2.092 12.681 -12.137 1.00 97.19 280 ILE A O 1
ATOM 2251 N N . GLY A 1 281 ? 0.077 13.246 -12.042 1.00 97.00 281 GLY A N 1
ATOM 2252 C CA . GLY A 1 281 ? 0.635 11.956 -12.424 1.00 97.00 281 GLY A CA 1
ATOM 2253 C C . GLY A 1 281 ? 1.348 11.298 -11.247 1.00 97.00 281 GLY A C 1
ATOM 2254 O O . GLY A 1 281 ? 2.133 11.938 -10.550 1.00 97.00 281 GLY A O 1
ATOM 2255 N N . VAL A 1 282 ? 1.083 10.014 -11.025 1.00 97.81 282 VAL A N 1
ATOM 2256 C CA . VAL A 1 282 ? 1.689 9.193 -9.972 1.00 97.81 282 VAL A CA 1
ATOM 2257 C C . VAL A 1 282 ? 2.625 8.184 -10.623 1.00 97.81 282 VAL A C 1
ATOM 2259 O O . VAL A 1 282 ? 2.188 7.334 -11.400 1.00 97.81 282 VAL A O 1
ATOM 2262 N N . SER A 1 283 ? 3.920 8.284 -10.330 1.00 96.69 283 SER A N 1
ATOM 2263 C CA . SER A 1 283 ? 4.936 7.338 -10.800 1.00 96.69 283 SER A CA 1
ATOM 2264 C C . SER A 1 283 ? 5.104 6.183 -9.823 1.00 96.69 283 SER A C 1
ATOM 2266 O O . SER A 1 283 ? 5.001 6.370 -8.610 1.00 96.69 283 SER A O 1
ATOM 2268 N N . PHE A 1 284 ? 5.405 4.998 -10.355 1.00 95.31 284 PHE A N 1
ATOM 2269 C CA . PHE A 1 284 ? 5.546 3.785 -9.557 1.00 95.31 284 PHE A CA 1
ATOM 2270 C C . PHE A 1 284 ? 6.879 3.069 -9.750 1.00 95.31 284 PHE A C 1
ATOM 2272 O O . PHE A 1 284 ? 7.461 3.043 -10.840 1.00 95.31 284 PHE A O 1
ATOM 2279 N N . ARG A 1 285 ? 7.304 2.390 -8.683 1.00 91.81 285 ARG A N 1
ATOM 2280 C CA . ARG A 1 285 ? 8.406 1.427 -8.677 1.00 91.81 285 ARG A CA 1
ATOM 2281 C C . ARG A 1 285 ? 7.967 0.120 -8.046 1.00 91.81 285 ARG A C 1
ATOM 2283 O O . ARG A 1 285 ? 7.161 0.111 -7.122 1.00 91.81 285 ARG A O 1
ATOM 2290 N N . GLU A 1 286 ? 8.526 -0.973 -8.541 1.00 87.94 286 GLU A N 1
ATOM 2291 C CA . GLU A 1 286 ? 8.207 -2.317 -8.075 1.00 87.94 286 GLU A CA 1
ATOM 2292 C C . GLU A 1 286 ? 9.453 -2.950 -7.458 1.00 87.94 286 GLU A C 1
ATOM 2294 O O . GLU A 1 286 ? 10.552 -2.855 -8.006 1.00 87.94 286 GLU A O 1
ATOM 2299 N N . LEU A 1 287 ? 9.273 -3.566 -6.292 1.00 83.06 287 LEU A N 1
ATOM 2300 C CA . LEU A 1 287 ? 10.281 -4.370 -5.614 1.00 83.06 287 LEU A CA 1
ATOM 2301 C C . LEU A 1 287 ? 9.582 -5.601 -5.035 1.00 83.06 287 LEU A C 1
ATOM 2303 O O . LEU A 1 287 ? 8.696 -5.459 -4.196 1.00 83.06 287 LEU A O 1
ATOM 2307 N N . SER A 1 288 ? 9.998 -6.790 -5.480 1.00 74.25 288 SER A N 1
ATOM 2308 C CA . SER A 1 288 ? 9.437 -8.087 -5.061 1.00 74.25 288 SER A CA 1
ATOM 2309 C C . SER A 1 288 ? 7.906 -8.115 -5.067 1.00 74.25 288 SER A C 1
ATOM 2311 O O . SER A 1 288 ? 7.270 -8.300 -4.034 1.00 74.25 288 SER A O 1
ATOM 2313 N N . ASP A 1 289 ? 7.332 -7.837 -6.240 1.00 77.88 289 ASP A N 1
ATOM 2314 C CA . ASP A 1 289 ? 5.888 -7.824 -6.522 1.00 77.88 289 ASP A CA 1
ATOM 2315 C C . ASP A 1 289 ? 5.064 -6.791 -5.731 1.00 77.88 289 ASP A C 1
ATOM 2317 O O . ASP A 1 289 ? 3.857 -6.659 -5.932 1.00 77.88 289 ASP A O 1
ATOM 2321 N N . LYS A 1 290 ? 5.711 -5.982 -4.882 1.00 86.00 290 LYS A N 1
ATOM 2322 C CA . LYS A 1 290 ? 5.095 -4.830 -4.224 1.00 86.00 290 LYS A CA 1
ATOM 2323 C C . LYS A 1 290 ? 5.346 -3.571 -5.039 1.00 86.00 290 LYS A C 1
ATOM 2325 O O . LYS A 1 290 ? 6.482 -3.250 -5.396 1.00 86.00 290 LYS A O 1
ATOM 2330 N N . LYS A 1 291 ? 4.269 -2.834 -5.293 1.00 91.88 291 LYS A N 1
ATOM 2331 C CA . LYS A 1 291 ? 4.272 -1.589 -6.056 1.00 91.88 291 LYS A CA 1
ATOM 2332 C C . LYS A 1 291 ? 4.166 -0.392 -5.119 1.00 91.88 291 LYS A C 1
ATOM 2334 O O . LYS A 1 291 ? 3.210 -0.281 -4.360 1.00 91.88 291 LYS A O 1
ATOM 2339 N N . TYR A 1 292 ? 5.143 0.501 -5.197 1.00 94.12 292 TYR A N 1
ATOM 2340 C CA . TYR A 1 292 ? 5.242 1.698 -4.370 1.00 94.12 292 TYR A CA 1
ATOM 2341 C C . TYR A 1 292 ? 5.135 2.953 -5.220 1.00 94.12 292 TYR A C 1
ATOM 2343 O O . TYR A 1 292 ? 5.619 2.990 -6.357 1.00 94.12 292 TYR A O 1
ATOM 2351 N N . VAL A 1 293 ? 4.554 4.001 -4.643 1.00 97.25 293 VAL A N 1
ATOM 2352 C CA . VAL A 1 293 ? 4.607 5.347 -5.212 1.00 97.25 293 VAL A CA 1
ATOM 2353 C C . VAL A 1 293 ? 6.054 5.828 -5.149 1.00 97.25 293 VAL A C 1
ATOM 2355 O O . VAL A 1 293 ? 6.700 5.756 -4.106 1.00 97.25 293 VAL A O 1
ATOM 2358 N N . SER A 1 294 ? 6.592 6.298 -6.271 1.00 96.06 294 SER A N 1
ATOM 2359 C CA . SER A 1 294 ? 7.970 6.790 -6.357 1.00 96.06 294 SER A CA 1
ATOM 2360 C C . SER A 1 294 ? 8.073 8.299 -6.496 1.00 96.06 294 SER A C 1
ATOM 2362 O O . SER A 1 294 ? 9.081 8.879 -6.097 1.00 96.06 294 SER A O 1
ATOM 2364 N N . GLY A 1 295 ? 7.035 8.934 -7.031 1.00 96.62 295 GLY A N 1
ATOM 2365 C CA . GLY A 1 295 ? 6.965 10.378 -7.141 1.00 96.62 295 GLY A CA 1
ATOM 2366 C C . GLY A 1 295 ? 5.649 10.866 -7.732 1.00 96.62 295 GLY A C 1
ATOM 2367 O O . GLY A 1 295 ? 4.869 10.085 -8.280 1.00 96.62 295 GLY A O 1
ATOM 2368 N N . LEU A 1 296 ? 5.427 12.171 -7.611 1.00 97.25 296 LEU A N 1
ATOM 2369 C CA . LEU A 1 296 ? 4.241 12.885 -8.065 1.00 97.25 296 LEU A CA 1
ATOM 2370 C C . LEU A 1 296 ? 4.642 13.992 -9.033 1.00 97.25 296 LEU A C 1
ATOM 2372 O O . LEU A 1 296 ? 5.568 14.761 -8.765 1.00 97.25 296 LEU A O 1
ATOM 2376 N N . ARG A 1 297 ? 3.935 14.089 -10.154 1.00 96.38 297 ARG A N 1
ATOM 2377 C CA . ARG A 1 297 ? 4.100 15.168 -11.123 1.00 96.38 297 ARG A CA 1
ATOM 2378 C C . ARG A 1 297 ? 2.816 15.969 -11.221 1.00 96.38 297 ARG A C 1
ATOM 2380 O O . ARG A 1 297 ? 1.767 15.420 -11.539 1.00 96.38 297 ARG A O 1
ATOM 2387 N N . PHE A 1 298 ? 2.915 17.268 -10.996 1.00 96.19 298 PHE A N 1
ATOM 2388 C CA . PHE A 1 298 ? 1.795 18.194 -11.079 1.00 96.19 298 PHE A CA 1
ATOM 2389 C C . PHE A 1 298 ? 1.931 19.006 -12.358 1.00 96.19 298 PHE A C 1
ATOM 2391 O O . PHE A 1 298 ? 3.013 19.512 -12.653 1.00 96.19 298 PHE A O 1
ATOM 2398 N N . ILE A 1 299 ? 0.846 19.125 -13.116 1.00 95.81 299 ILE A N 1
ATOM 2399 C CA . ILE A 1 299 ? 0.744 20.065 -14.232 1.00 95.81 299 ILE A CA 1
ATOM 2400 C C . ILE A 1 299 ? -0.188 21.175 -13.779 1.00 95.81 299 ILE A C 1
ATOM 2402 O O . ILE A 1 299 ? -1.363 20.920 -13.517 1.00 95.81 299 ILE A O 1
ATOM 2406 N N . LEU A 1 300 ? 0.345 22.383 -13.667 1.00 96.56 300 LEU A N 1
ATOM 2407 C CA . LEU A 1 300 ? -0.392 23.551 -13.207 1.00 96.56 300 LEU A CA 1
ATOM 2408 C C . LEU A 1 300 ? -1.097 24.264 -14.372 1.00 96.56 300 LEU A C 1
ATOM 2410 O O . LEU A 1 300 ? -0.770 24.066 -15.547 1.00 96.56 300 LEU A O 1
ATOM 2414 N N . THR A 1 301 ? -2.071 25.118 -14.057 1.00 95.75 301 THR A N 1
ATOM 2415 C CA . THR A 1 301 ? -2.814 25.920 -15.051 1.00 95.75 301 THR A CA 1
ATOM 2416 C C . THR A 1 301 ? -1.922 26.899 -15.823 1.00 95.75 301 THR A C 1
ATOM 2418 O O . THR A 1 301 ? -2.129 27.106 -17.020 1.00 95.75 301 THR A O 1
ATOM 2421 N N . ASN A 1 302 ? -0.859 27.411 -15.195 1.00 94.19 302 ASN A N 1
ATOM 2422 C CA . ASN A 1 302 ? 0.187 28.222 -15.836 1.00 94.19 302 ASN A CA 1
ATOM 2423 C C . ASN A 1 302 ? 1.131 27.411 -16.764 1.00 94.19 302 ASN A C 1
ATOM 2425 O O . ASN A 1 302 ? 2.068 27.976 -17.326 1.00 94.19 302 ASN A O 1
ATOM 2429 N N . LYS A 1 303 ? 0.877 26.103 -16.952 1.00 91.94 303 LYS A N 1
ATOM 2430 C CA . LYS A 1 303 ? 1.682 25.124 -17.715 1.00 91.94 303 LYS A CA 1
ATOM 2431 C C . LYS A 1 303 ? 3.021 24.733 -17.078 1.00 91.94 303 LYS A C 1
ATOM 2433 O O . LYS A 1 303 ? 3.771 23.963 -17.682 1.00 91.94 303 LYS A O 1
ATOM 2438 N N . GLU A 1 304 ? 3.309 25.208 -15.873 1.00 94.19 304 GLU A N 1
ATOM 2439 C CA . GLU A 1 304 ? 4.450 24.761 -15.081 1.00 94.19 304 GLU A CA 1
ATOM 2440 C C . GLU A 1 304 ? 4.280 23.292 -14.669 1.00 94.19 304 GLU A C 1
ATOM 2442 O O . GLU A 1 304 ? 3.164 22.801 -14.464 1.00 94.19 304 GLU A O 1
ATOM 2447 N N . GLN A 1 305 ? 5.401 22.574 -14.569 1.00 94.31 305 GLN A N 1
ATOM 2448 C CA . GLN A 1 305 ? 5.423 21.188 -14.116 1.00 94.31 305 GLN A CA 1
ATOM 2449 C C . GLN A 1 305 ? 6.236 21.057 -12.836 1.00 94.31 305 GLN A C 1
ATOM 2451 O O . GLN A 1 305 ? 7.462 21.154 -12.872 1.00 94.31 305 GLN A O 1
ATOM 2456 N N . LEU A 1 306 ? 5.562 20.746 -11.731 1.00 95.25 306 LEU A N 1
ATOM 2457 C CA . LEU A 1 306 ? 6.224 20.442 -10.465 1.00 95.25 306 LEU A CA 1
ATOM 2458 C C . LEU A 1 306 ? 6.481 18.940 -10.365 1.00 95.25 306 LEU A C 1
ATOM 2460 O O . LEU A 1 306 ? 5.644 18.124 -10.758 1.00 95.25 306 LEU A O 1
ATOM 2464 N N . ARG A 1 307 ? 7.642 18.565 -9.829 1.00 95.81 307 ARG A N 1
ATOM 2465 C CA . ARG A 1 307 ? 8.056 17.168 -9.653 1.00 95.81 307 ARG A CA 1
ATOM 2466 C C . ARG A 1 307 ? 8.453 16.942 -8.208 1.00 95.81 307 ARG A C 1
ATOM 2468 O O . ARG A 1 307 ? 9.319 17.645 -7.700 1.00 95.81 307 ARG A O 1
ATOM 2475 N N . LEU A 1 308 ? 7.852 15.937 -7.591 1.00 95.94 308 LEU A N 1
ATOM 2476 C CA . LEU A 1 308 ? 8.133 15.511 -6.231 1.00 95.94 308 LEU A CA 1
ATOM 2477 C C . LEU A 1 308 ? 8.609 14.053 -6.261 1.00 95.94 308 LEU A C 1
ATOM 2479 O O . LEU A 1 308 ? 7.810 13.153 -6.507 1.00 95.94 308 LEU A O 1
ATOM 2483 N N . GLY A 1 309 ? 9.901 13.808 -6.041 1.00 94.94 309 GLY A N 1
ATOM 2484 C CA . GLY A 1 309 ? 10.501 12.470 -6.023 1.00 94.94 309 GLY A CA 1
ATOM 2485 C C . GLY A 1 309 ? 10.943 11.933 -7.384 1.00 94.94 309 GLY A C 1
ATOM 2486 O O . GLY A 1 309 ? 11.362 12.680 -8.269 1.00 94.94 309 GLY A O 1
ATOM 2487 N N . TYR A 1 310 ? 10.870 10.610 -7.551 1.00 93.81 310 TYR A N 1
ATOM 2488 C CA . TYR A 1 310 ? 11.331 9.897 -8.743 1.00 93.81 310 TYR A CA 1
ATOM 2489 C C . TYR A 1 310 ? 10.209 9.737 -9.772 1.00 93.81 310 TYR A C 1
ATOM 2491 O O . TYR A 1 310 ? 9.343 8.866 -9.634 1.00 93.81 310 TYR A O 1
ATOM 2499 N N . ILE A 1 311 ? 10.259 10.542 -10.835 1.00 94.56 311 ILE A N 1
ATOM 2500 C CA . ILE A 1 311 ? 9.256 10.523 -11.906 1.00 94.56 311 ILE A CA 1
ATOM 2501 C C . ILE A 1 311 ? 9.706 9.635 -13.063 1.00 94.56 311 ILE A C 1
ATOM 2503 O O . ILE A 1 311 ? 10.770 9.853 -13.643 1.00 94.56 311 ILE A O 1
ATOM 2507 N N . LEU A 1 312 ? 8.867 8.665 -13.425 1.00 91.38 312 LEU A N 1
ATOM 2508 C CA . LEU A 1 312 ? 9.073 7.760 -14.554 1.00 91.38 312 LEU A CA 1
ATOM 2509 C C . LEU A 1 312 ? 7.894 7.879 -15.519 1.00 91.38 312 LEU A C 1
ATOM 2511 O O . LEU A 1 312 ? 6.878 7.225 -15.295 1.00 91.38 312 LEU A O 1
ATOM 2515 N N . PRO A 1 313 ? 8.016 8.659 -16.609 1.00 89.62 313 PRO A N 1
ATOM 2516 C CA . PRO A 1 313 ? 6.901 8.901 -17.526 1.00 89.62 313 PRO A CA 1
ATOM 2517 C C . PRO A 1 313 ? 6.266 7.626 -18.098 1.00 89.62 313 PRO A C 1
ATOM 2519 O O . PRO A 1 313 ? 5.057 7.571 -18.288 1.00 89.62 313 PRO A O 1
ATOM 2522 N N . SER A 1 314 ? 7.059 6.576 -18.333 1.00 88.25 314 SER A N 1
ATOM 2523 C CA . SER A 1 314 ? 6.573 5.280 -18.833 1.00 88.25 314 SER A CA 1
ATOM 2524 C C . SER A 1 314 ? 5.848 4.431 -17.782 1.00 88.25 314 SER A C 1
ATOM 2526 O O . SER A 1 314 ? 5.196 3.451 -18.135 1.00 88.25 314 SER A O 1
ATOM 2528 N N . LYS A 1 315 ? 5.970 4.780 -16.497 1.00 90.25 315 LYS A N 1
ATOM 2529 C CA . LYS A 1 315 ? 5.375 4.077 -15.348 1.00 90.25 315 LYS A CA 1
ATOM 2530 C C . LYS A 1 315 ? 4.459 5.003 -14.539 1.00 90.25 315 LYS A C 1
ATOM 2532 O O . LYS A 1 315 ? 4.226 4.765 -13.354 1.00 90.25 315 LYS A O 1
ATOM 2537 N N . GLU A 1 316 ? 3.966 6.062 -15.173 1.00 94.31 316 GLU A N 1
ATOM 2538 C CA . GLU A 1 316 ? 3.077 7.045 -14.569 1.00 94.31 316 GLU A CA 1
ATOM 2539 C C . GLU A 1 316 ? 1.614 6.686 -14.849 1.00 94.31 316 GLU A C 1
ATOM 2541 O O . GLU A 1 316 ? 1.252 6.309 -15.964 1.00 94.31 316 GLU A O 1
ATOM 2546 N N . LYS A 1 317 ? 0.758 6.823 -13.837 1.00 95.81 317 LYS A N 1
ATOM 2547 C CA . LYS A 1 317 ? -0.698 6.816 -13.999 1.00 95.81 317 LYS A CA 1
ATOM 2548 C C . LYS A 1 317 ? -1.243 8.183 -13.631 1.00 95.81 317 LYS A C 1
ATOM 2550 O O . LYS A 1 317 ? -0.815 8.764 -12.637 1.00 95.81 317 LYS A O 1
ATOM 2555 N N . ARG A 1 318 ? -2.173 8.702 -14.428 1.00 95.00 318 ARG A N 1
ATOM 2556 C CA . ARG A 1 318 ? -2.848 9.964 -14.115 1.00 95.00 318 ARG A CA 1
ATOM 2557 C C . ARG A 1 318 ? -3.976 9.718 -13.126 1.00 95.00 318 ARG A C 1
ATOM 2559 O O . ARG A 1 318 ? -4.607 8.668 -13.167 1.00 95.00 318 ARG A O 1
ATOM 2566 N N . ILE A 1 319 ? -4.192 10.688 -12.250 1.00 94.88 319 ILE A N 1
ATOM 2567 C CA . ILE A 1 319 ? -5.374 10.740 -11.400 1.00 94.88 319 ILE A CA 1
ATOM 2568 C C . ILE A 1 319 ? -6.535 11.234 -12.260 1.00 94.88 319 ILE A C 1
ATOM 2570 O O . ILE A 1 319 ? -6.413 12.262 -12.928 1.00 94.88 319 ILE A O 1
ATOM 2574 N N . GLU A 1 320 ? -7.614 10.460 -12.275 1.00 93.12 320 GLU A N 1
ATOM 2575 C CA . GLU A 1 320 ? -8.845 10.771 -12.995 1.00 93.12 320 GLU A CA 1
ATOM 2576 C C . GLU A 1 320 ? -9.761 11.573 -12.071 1.00 93.12 320 GLU A C 1
ATOM 2578 O O . GLU A 1 320 ? -10.057 11.130 -10.959 1.00 93.12 320 GLU A O 1
ATOM 2583 N N . LEU A 1 321 ? -10.128 12.764 -12.537 1.00 91.50 321 LEU A N 1
ATOM 2584 C CA . LEU A 1 321 ? -11.057 13.695 -11.910 1.00 91.50 321 LEU A CA 1
ATOM 2585 C C . LEU A 1 321 ? -11.946 14.282 -13.019 1.00 91.50 321 LEU A C 1
ATOM 2587 O O . LEU A 1 321 ? -11.481 14.454 -14.150 1.00 91.50 321 LEU A O 1
ATOM 2591 N N . ASP A 1 322 ? -13.194 14.587 -12.690 1.00 90.19 322 ASP A N 1
ATOM 2592 C CA . ASP A 1 322 ? -14.185 15.229 -13.551 1.00 90.19 322 ASP A CA 1
ATOM 2593 C C . ASP A 1 322 ? -13.849 16.713 -13.769 1.00 90.19 322 ASP A C 1
ATOM 2595 O O . ASP A 1 322 ? -14.092 17.271 -14.842 1.00 90.19 322 ASP A O 1
ATOM 2599 N N . SER A 1 323 ? -13.253 17.357 -12.762 1.00 89.75 323 SER A N 1
ATOM 2600 C CA . SER A 1 323 ? -12.859 18.766 -12.818 1.00 89.75 323 SER A CA 1
ATOM 2601 C C . SER A 1 323 ? -11.654 19.002 -13.745 1.00 89.75 323 SER A C 1
ATOM 2603 O O . SER A 1 323 ? -10.586 18.418 -13.560 1.00 89.75 323 SER A O 1
ATOM 2605 N N . GLU A 1 324 ? -11.765 19.933 -14.705 1.00 89.44 324 GLU A N 1
ATOM 2606 C CA . GLU A 1 324 ? -10.646 20.285 -15.607 1.00 89.44 324 GLU A CA 1
ATOM 2607 C C . GLU A 1 324 ? -9.467 20.959 -14.884 1.00 89.44 324 GLU A C 1
ATOM 2609 O O . GLU A 1 324 ? -8.306 20.827 -15.291 1.00 89.44 324 GLU A O 1
ATOM 2614 N N . CYS A 1 325 ? -9.768 21.714 -13.828 1.00 93.50 325 CYS A N 1
ATOM 2615 C CA . CYS A 1 325 ? -8.800 22.285 -12.908 1.00 93.50 325 CYS A CA 1
ATOM 2616 C C . CYS A 1 325 ? -9.363 22.289 -11.488 1.00 93.50 325 CYS A C 1
ATOM 2618 O O . CYS A 1 325 ? -10.573 22.381 -11.286 1.00 93.50 325 CYS A O 1
ATOM 2620 N N . PHE A 1 326 ? -8.478 22.174 -10.505 1.00 95.38 326 PHE A N 1
ATOM 2621 C CA . PHE A 1 326 ? -8.875 22.045 -9.111 1.00 95.38 326 PHE A CA 1
ATOM 2622 C C . PHE A 1 326 ? -7.795 22.551 -8.159 1.00 95.38 326 PHE A C 1
ATOM 2624 O O . PHE A 1 326 ? -6.609 22.613 -8.503 1.00 95.38 326 PHE A O 1
ATOM 2631 N N . ASP A 1 327 ? -8.214 22.865 -6.938 1.00 95.69 327 ASP A N 1
ATOM 2632 C CA . ASP A 1 327 ? -7.304 23.113 -5.827 1.00 95.69 327 ASP A CA 1
ATOM 2633 C C . ASP A 1 327 ? -7.151 21.824 -5.018 1.00 95.69 327 ASP A C 1
ATOM 2635 O O . ASP A 1 327 ? -8.100 21.054 -4.852 1.00 95.69 327 ASP A O 1
ATOM 2639 N N . LEU A 1 328 ? -5.932 21.540 -4.566 1.00 96.62 328 LEU A N 1
ATOM 2640 C CA . LEU A 1 328 ? -5.635 20.326 -3.814 1.00 96.62 328 LEU A CA 1
ATOM 2641 C C . LEU A 1 328 ? -6.008 20.526 -2.348 1.00 96.62 328 LEU A C 1
ATOM 2643 O O . LEU A 1 328 ? -5.334 21.287 -1.668 1.00 96.62 328 LEU A O 1
ATOM 2647 N N . ASN A 1 329 ? -6.992 19.792 -1.836 1.00 95.38 329 ASN A N 1
ATOM 2648 C CA . ASN A 1 329 ? -7.362 19.833 -0.417 1.00 95.38 329 ASN A CA 1
ATOM 2649 C C . ASN A 1 329 ? -6.875 18.607 0.353 1.00 95.38 329 ASN A C 1
ATOM 2651 O O . ASN A 1 329 ? -6.897 18.601 1.580 1.00 95.38 329 ASN A O 1
ATOM 2655 N N . GLY A 1 330 ? -6.406 17.557 -0.320 1.00 95.06 330 GLY A N 1
ATOM 2656 C CA . GLY A 1 330 ? -5.829 16.444 0.411 1.00 95.06 330 GLY A CA 1
ATOM 2657 C C . GLY A 1 330 ? -5.407 15.241 -0.391 1.00 95.06 330 GLY A C 1
ATOM 2658 O O . GLY A 1 330 ? -5.756 15.074 -1.559 1.00 95.06 330 GLY A O 1
ATOM 2659 N N . PHE A 1 331 ? -4.701 14.361 0.314 1.00 96.19 331 PHE A N 1
ATOM 2660 C CA . PHE A 1 331 ? -4.482 12.986 -0.105 1.00 96.19 331 PHE A CA 1
ATOM 2661 C C . PHE A 1 331 ? -5.087 12.015 0.907 1.00 96.19 331 PHE A C 1
ATOM 2663 O O . PHE A 1 331 ? -4.858 12.134 2.114 1.00 96.19 331 PHE A O 1
ATOM 2670 N N . ILE A 1 332 ? -5.796 11.010 0.400 1.00 95.69 332 ILE A N 1
ATOM 2671 C CA . ILE A 1 332 ? -6.099 9.792 1.156 1.00 95.69 332 ILE A CA 1
ATOM 2672 C C . ILE A 1 332 ? -5.041 8.774 0.747 1.00 95.69 332 ILE A C 1
ATOM 2674 O O . ILE A 1 332 ? -4.861 8.505 -0.441 1.00 95.69 332 ILE A O 1
ATOM 2678 N N . ALA A 1 333 ? -4.301 8.243 1.712 1.00 96.50 333 ALA A N 1
ATOM 2679 C CA . ALA A 1 333 ? -3.145 7.398 1.443 1.00 96.50 333 ALA A CA 1
ATOM 2680 C C . ALA A 1 333 ? -3.363 5.981 1.965 1.00 96.50 333 ALA A C 1
ATOM 2682 O O . ALA A 1 333 ? -3.825 5.808 3.092 1.00 96.50 333 ALA A O 1
ATOM 2683 N N . ALA A 1 334 ? -2.980 4.989 1.161 1.00 96.81 334 ALA A N 1
ATOM 2684 C CA . ALA A 1 334 ? -2.805 3.610 1.595 1.00 96.81 334 ALA A CA 1
ATOM 2685 C C . ALA A 1 334 ? -1.306 3.338 1.745 1.00 96.81 334 ALA A C 1
ATOM 2687 O O . ALA A 1 334 ? -0.516 3.554 0.812 1.00 96.81 334 ALA A O 1
ATOM 2688 N N . VAL A 1 335 ? -0.909 2.912 2.939 1.00 94.62 335 VAL A N 1
ATOM 2689 C CA . VAL A 1 335 ? 0.493 2.917 3.361 1.00 94.62 335 VAL A CA 1
ATOM 2690 C C . VAL A 1 335 ? 0.860 1.549 3.893 1.00 94.62 335 VAL A C 1
ATOM 2692 O O . VAL A 1 335 ? 0.183 1.021 4.766 1.00 94.62 335 VAL A O 1
ATOM 2695 N N . GLY A 1 336 ? 1.947 0.990 3.373 1.00 91.38 336 GLY A N 1
ATOM 2696 C CA . GLY A 1 336 ? 2.568 -0.195 3.942 1.00 91.38 336 GLY A CA 1
ATOM 2697 C C . GLY A 1 336 ? 3.715 0.179 4.886 1.00 91.38 336 GLY A C 1
ATOM 2698 O O . GLY A 1 336 ? 4.202 1.313 4.872 1.00 91.38 336 GLY A O 1
ATOM 2699 N N . PRO A 1 337 ? 4.261 -0.790 5.634 1.00 86.19 337 PRO A N 1
ATOM 2700 C CA . PRO A 1 337 ? 5.386 -0.563 6.543 1.00 86.19 337 PRO A CA 1
ATOM 2701 C C . PRO A 1 337 ? 6.643 -0.060 5.818 1.00 86.19 337 PRO A C 1
ATOM 2703 O O . PRO A 1 337 ? 7.507 0.544 6.441 1.00 86.19 337 PRO A O 1
ATOM 2706 N N . ARG A 1 338 ? 6.737 -0.268 4.497 1.00 85.75 338 ARG A N 1
ATOM 2707 C CA . ARG A 1 338 ? 7.868 0.126 3.643 1.00 85.75 338 ARG A CA 1
ATOM 2708 C C . ARG A 1 338 ? 7.661 1.439 2.877 1.00 85.75 338 ARG A C 1
ATOM 2710 O O . ARG A 1 338 ? 8.543 1.818 2.110 1.00 85.75 338 ARG A O 1
ATOM 2717 N N . GLY A 1 339 ? 6.524 2.117 3.039 1.00 91.50 339 GLY A N 1
ATOM 2718 C CA . GLY A 1 339 ? 6.245 3.393 2.376 1.00 91.50 339 GLY A CA 1
ATOM 2719 C C . GLY A 1 339 ? 4.862 3.474 1.736 1.00 91.50 339 GLY A C 1
ATOM 2720 O O . GLY A 1 339 ? 3.981 2.649 1.981 1.00 91.50 339 GLY A O 1
ATOM 2721 N N . VAL A 1 340 ? 4.675 4.496 0.902 1.00 95.62 340 VAL A N 1
ATOM 2722 C CA . VAL A 1 340 ? 3.380 4.835 0.295 1.00 95.62 340 VAL A CA 1
ATOM 2723 C C . VAL A 1 340 ? 3.110 3.940 -0.920 1.00 95.62 340 VAL A C 1
ATOM 2725 O O . VAL A 1 340 ? 3.965 3.805 -1.800 1.00 95.62 340 VAL A O 1
ATOM 2728 N N . MET A 1 341 ? 1.924 3.327 -0.989 1.00 96.19 341 MET A N 1
ATOM 2729 C CA . MET A 1 341 ? 1.588 2.327 -2.020 1.00 96.19 341 MET A CA 1
ATOM 2730 C C . MET A 1 341 ? 0.429 2.743 -2.930 1.00 96.19 341 MET A C 1
ATOM 2732 O O . MET A 1 341 ? 0.426 2.393 -4.113 1.00 96.19 341 MET A O 1
ATOM 2736 N N . ALA A 1 342 ? -0.522 3.525 -2.417 1.00 97.00 342 ALA A N 1
ATOM 2737 C CA . ALA A 1 342 ? -1.586 4.107 -3.226 1.00 97.00 342 ALA A CA 1
ATOM 2738 C C . ALA A 1 342 ? -2.048 5.455 -2.676 1.00 97.00 342 ALA A C 1
ATOM 2740 O O . ALA A 1 342 ? -1.903 5.740 -1.485 1.00 97.00 342 ALA A O 1
ATOM 2741 N N . LEU A 1 343 ? -2.624 6.267 -3.560 1.00 97.62 343 LEU A N 1
ATOM 2742 C CA . LEU A 1 343 ? -3.146 7.591 -3.240 1.00 97.62 343 LEU A CA 1
ATOM 2743 C C . LEU A 1 343 ? -4.514 7.808 -3.893 1.00 97.62 343 LEU A C 1
ATOM 2745 O O . LEU A 1 343 ? -4.765 7.322 -4.998 1.00 97.62 343 LEU A O 1
ATOM 2749 N N . ARG A 1 344 ? -5.354 8.593 -3.223 1.00 95.12 344 ARG A N 1
ATOM 2750 C CA . ARG A 1 344 ? -6.490 9.326 -3.795 1.00 95.12 344 ARG A CA 1
ATOM 2751 C C . ARG A 1 344 ? -6.282 10.810 -3.549 1.00 95.12 344 ARG A C 1
ATOM 2753 O O . ARG A 1 344 ? -5.610 11.178 -2.584 1.00 95.12 344 ARG A O 1
ATOM 2760 N N . VAL A 1 345 ? -6.885 11.641 -4.385 1.00 96.38 345 VAL A N 1
ATOM 2761 C CA . VAL A 1 345 ? -6.886 13.097 -4.223 1.00 96.38 345 VAL A CA 1
ATOM 2762 C C . VAL A 1 345 ? -8.271 13.560 -3.817 1.00 96.38 345 VAL A C 1
ATOM 2764 O O . VAL A 1 345 ? -9.248 13.112 -4.406 1.00 96.38 345 VAL A O 1
ATOM 2767 N N . ALA A 1 346 ? -8.318 14.456 -2.833 1.00 95.25 346 ALA A N 1
ATOM 2768 C CA . ALA A 1 346 ? -9.493 15.243 -2.491 1.00 95.25 346 ALA A CA 1
ATOM 2769 C C . ALA A 1 346 ? -9.283 16.685 -2.979 1.00 95.25 346 ALA A C 1
ATOM 2771 O O . ALA A 1 346 ? -8.242 17.296 -2.701 1.00 95.25 346 ALA A O 1
ATOM 2772 N N . THR A 1 347 ? -10.246 17.215 -3.727 1.00 95.38 347 THR A N 1
ATOM 2773 C CA . THR A 1 347 ? -10.187 18.558 -4.317 1.00 95.38 347 THR A CA 1
ATOM 2774 C C . THR A 1 347 ? -10.990 19.565 -3.503 1.00 95.38 347 THR A C 1
ATOM 2776 O O . THR A 1 347 ? -11.885 19.180 -2.758 1.00 95.38 347 THR A O 1
ATOM 2779 N N . GLY A 1 348 ? -10.714 20.861 -3.666 1.00 91.81 348 GLY A N 1
ATOM 2780 C CA . GLY A 1 348 ? -11.502 21.941 -3.056 1.00 91.81 348 GLY A CA 1
ATOM 2781 C C . GLY A 1 348 ? -12.959 22.005 -3.526 1.00 91.81 348 GLY A C 1
ATOM 2782 O O . GLY A 1 348 ? -13.796 22.600 -2.861 1.00 91.81 348 GLY A O 1
ATOM 2783 N N . GLN A 1 349 ? -13.281 21.352 -4.643 1.00 90.00 349 GLN A N 1
ATOM 2784 C CA . GLN A 1 349 ? -14.636 21.185 -5.168 1.00 90.00 349 GLN A CA 1
ATOM 2785 C C . GLN A 1 349 ? -15.400 20.041 -4.473 1.00 90.00 349 GLN A C 1
ATOM 2787 O O . GLN A 1 349 ? -16.545 19.763 -4.825 1.00 90.00 349 GLN A O 1
ATOM 2792 N N . GLY A 1 350 ? -14.771 19.357 -3.510 1.00 89.31 350 GLY A N 1
ATOM 2793 C CA . GLY A 1 350 ? -15.342 18.198 -2.827 1.00 89.31 350 GLY A CA 1
ATOM 2794 C C . GLY A 1 350 ? -15.292 16.909 -3.654 1.00 89.31 350 GLY A C 1
ATOM 2795 O O . GLY A 1 350 ? -15.937 15.930 -3.293 1.00 89.31 350 GLY A O 1
ATOM 2796 N N . GLU A 1 351 ? -14.536 16.891 -4.753 1.00 92.75 351 GLU A N 1
ATOM 2797 C CA . GLU A 1 351 ? -14.354 15.707 -5.589 1.00 92.75 351 GLU A CA 1
ATOM 2798 C C . GLU A 1 351 ? -13.268 14.796 -5.002 1.00 92.75 351 GLU A C 1
ATOM 2800 O O . GLU A 1 351 ? -12.239 15.278 -4.515 1.00 92.75 351 GLU A O 1
ATOM 2805 N N . ILE A 1 352 ? -13.467 13.476 -5.064 1.00 93.50 352 ILE A N 1
ATOM 2806 C CA . ILE A 1 352 ? -12.489 12.496 -4.584 1.00 93.50 352 ILE A CA 1
ATOM 2807 C C . ILE A 1 352 ? -12.208 11.469 -5.672 1.00 93.50 352 ILE A C 1
ATOM 2809 O O . ILE A 1 352 ? -13.087 10.715 -6.079 1.00 93.50 352 ILE A O 1
ATOM 2813 N N . SER A 1 353 ? -10.949 11.379 -6.096 1.00 95.06 353 SER A N 1
ATOM 2814 C CA . SER A 1 353 ? -10.549 10.460 -7.163 1.00 95.06 353 SER A CA 1
ATOM 2815 C C . SER A 1 353 ? -10.662 8.988 -6.754 1.00 95.06 353 SER A C 1
ATOM 2817 O O . SER A 1 353 ? -10.622 8.646 -5.569 1.00 95.06 353 SER A O 1
ATOM 2819 N N . ASN A 1 354 ? -10.641 8.086 -7.736 1.00 94.62 354 ASN A N 1
ATOM 2820 C CA . ASN A 1 354 ? -10.362 6.665 -7.504 1.00 94.62 354 ASN A CA 1
ATOM 2821 C C . ASN A 1 354 ? -8.936 6.439 -6.960 1.00 94.62 354 ASN A C 1
ATOM 2823 O O . ASN A 1 354 ? -8.062 7.309 -7.055 1.00 94.62 354 ASN A O 1
ATOM 2827 N N . TRP A 1 355 ? -8.688 5.249 -6.403 1.00 95.19 355 TRP A N 1
ATOM 2828 C CA . TRP A 1 355 ? -7.350 4.833 -5.976 1.00 95.19 355 TRP A CA 1
ATOM 2829 C C . TRP A 1 355 ? -6.395 4.699 -7.163 1.00 95.19 355 TRP A C 1
ATOM 2831 O O . TRP A 1 355 ? -6.651 3.965 -8.117 1.00 95.19 355 TRP A O 1
ATOM 2841 N N . VAL A 1 356 ? -5.230 5.334 -7.051 1.00 96.44 356 VAL A N 1
ATOM 2842 C CA . VAL A 1 356 ? -4.109 5.144 -7.971 1.00 96.44 356 VAL A CA 1
ATOM 2843 C C . VAL A 1 356 ? -2.987 4.428 -7.223 1.00 96.44 356 VAL A C 1
ATOM 2845 O O . VAL A 1 356 ? -2.329 5.003 -6.359 1.00 96.44 356 VAL A O 1
ATOM 2848 N N . GLY A 1 357 ? -2.781 3.148 -7.547 1.00 94.00 357 GLY A N 1
ATOM 2849 C CA . GLY A 1 357 ? -1.839 2.251 -6.863 1.00 94.00 357 GLY A CA 1
ATOM 2850 C C . GLY A 1 357 ? -2.529 0.985 -6.354 1.00 94.00 357 GLY A C 1
ATOM 2851 O O . GLY A 1 357 ? -3.614 0.654 -6.824 1.00 94.00 357 GLY A O 1
ATOM 2852 N N . SER A 1 358 ? -1.898 0.283 -5.413 1.00 90.44 358 SER A N 1
ATOM 2853 C CA . SER A 1 358 ? -2.465 -0.909 -4.764 1.00 90.44 358 SER A CA 1
ATOM 2854 C C . SER A 1 358 ? -2.894 -0.560 -3.339 1.00 90.44 358 SER A C 1
ATOM 2856 O O . SER A 1 358 ? -2.031 -0.432 -2.478 1.00 90.44 358 SER A O 1
ATOM 2858 N N . SER A 1 359 ? -4.193 -0.355 -3.098 1.00 91.69 359 SER A N 1
ATOM 2859 C CA . SER A 1 359 ? -4.747 -0.006 -1.774 1.00 91.69 359 SER A CA 1
ATOM 2860 C C . SER A 1 359 ? -5.337 -1.194 -1.009 1.00 91.69 359 SER A C 1
ATOM 2862 O O . SER A 1 359 ? -5.521 -1.114 0.204 1.00 91.69 359 SER A O 1
ATOM 2864 N N . GLU A 1 360 ? -5.639 -2.290 -1.704 1.00 91.50 360 GLU A N 1
ATOM 2865 C CA . GLU A 1 360 ? -6.272 -3.467 -1.116 1.00 91.50 360 GLU A CA 1
ATOM 2866 C C . GLU A 1 360 ? -5.397 -4.090 -0.023 1.00 91.50 360 GLU A C 1
ATOM 2868 O O . GLU A 1 360 ? -4.191 -4.275 -0.191 1.00 91.50 360 GLU A O 1
ATOM 2873 N N . GLY A 1 361 ? -6.018 -4.411 1.114 1.00 90.88 361 GLY A N 1
ATOM 2874 C CA . GLY A 1 361 ? -5.328 -5.047 2.231 1.00 90.88 361 GLY A CA 1
ATOM 2875 C C . GLY A 1 361 ? -4.324 -4.147 2.958 1.00 90.88 361 GLY A C 1
ATOM 2876 O O . GLY A 1 361 ? -3.549 -4.670 3.755 1.00 90.88 361 GLY A O 1
ATOM 2877 N N . LEU A 1 362 ? -4.335 -2.828 2.727 1.00 94.00 362 LEU A N 1
ATOM 2878 C CA . LEU A 1 362 ? -3.430 -1.873 3.370 1.00 94.00 362 LEU A CA 1
ATOM 2879 C C . LEU A 1 362 ? -4.152 -0.931 4.340 1.00 94.00 362 LEU A C 1
ATOM 2881 O O . LEU A 1 362 ? -5.302 -0.570 4.099 1.00 94.00 362 LEU A O 1
ATOM 2885 N N . PRO A 1 363 ? -3.467 -0.467 5.398 1.00 95.50 363 PRO A N 1
ATOM 2886 C CA . PRO A 1 363 ? -3.961 0.600 6.242 1.00 95.50 363 PRO A CA 1
ATOM 2887 C C . PRO A 1 363 ? -4.094 1.926 5.480 1.00 95.50 363 PRO A C 1
ATOM 2889 O O . PRO A 1 363 ? -3.229 2.293 4.679 1.00 95.50 363 PRO A O 1
ATOM 2892 N N . GLN A 1 364 ? -5.168 2.659 5.760 1.00 95.44 364 GLN A N 1
ATOM 2893 C CA . GLN A 1 364 ? -5.590 3.867 5.058 1.00 95.44 364 GLN A CA 1
ATOM 2894 C C . GLN A 1 364 ? -5.686 5.064 6.004 1.00 95.44 364 GLN A C 1
ATOM 2896 O O . GLN A 1 364 ? -5.985 4.927 7.189 1.00 95.44 364 GLN A O 1
ATOM 2901 N N . THR A 1 365 ? -5.446 6.269 5.495 1.00 94.12 365 THR A N 1
ATOM 2902 C CA . THR A 1 365 ? -5.562 7.487 6.304 1.00 94.12 365 THR A CA 1
ATOM 2903 C C . THR A 1 365 ? -5.954 8.705 5.476 1.00 94.12 365 THR A C 1
ATOM 2905 O O . THR A 1 365 ? -5.505 8.867 4.342 1.00 94.12 365 THR A O 1
ATOM 2908 N N . ALA A 1 366 ? -6.757 9.584 6.078 1.00 92.44 366 ALA A N 1
ATOM 2909 C CA . ALA A 1 366 ? -7.131 10.896 5.548 1.00 92.44 366 ALA A CA 1
ATOM 2910 C C . ALA A 1 366 ? -6.361 12.041 6.240 1.00 92.44 366 ALA A C 1
ATOM 2912 O O . ALA A 1 366 ? -6.741 13.205 6.147 1.00 92.44 366 ALA A O 1
ATOM 2913 N N . ARG A 1 367 ? -5.255 11.732 6.935 1.00 91.06 367 ARG A N 1
ATOM 2914 C CA . ARG A 1 367 ? -4.452 12.692 7.717 1.00 91.06 367 ARG A CA 1
ATOM 2915 C C . ARG A 1 367 ? -3.912 13.875 6.908 1.00 91.06 367 ARG A C 1
ATOM 2917 O O . ARG A 1 367 ? -3.662 14.939 7.476 1.00 91.06 367 ARG A O 1
ATOM 2924 N N . LEU A 1 368 ? -3.730 13.685 5.602 1.00 93.88 368 LEU A N 1
ATOM 2925 C CA . LEU A 1 368 ? -3.266 14.720 4.678 1.00 93.88 368 LEU A CA 1
ATOM 2926 C C . LEU A 1 368 ? -4.417 15.521 4.053 1.00 93.88 368 LEU A C 1
ATOM 2928 O O . LEU A 1 368 ? -4.156 16.312 3.156 1.00 93.88 368 LEU A O 1
ATOM 2932 N N . CYS A 1 369 ? -5.667 15.310 4.479 1.00 93.69 369 CYS A N 1
ATOM 2933 C CA . CYS A 1 369 ? -6.813 16.104 4.045 1.00 93.69 369 CYS A CA 1
ATOM 2934 C C . CYS A 1 369 ? -7.039 17.304 4.968 1.00 93.69 369 CYS A C 1
ATOM 2936 O O . CYS A 1 369 ? -7.039 17.190 6.201 1.00 93.69 369 CYS A O 1
ATOM 2938 N N . THR A 1 370 ? -7.253 18.460 4.352 1.00 92.44 370 THR A N 1
ATOM 2939 C CA . THR A 1 370 ? -7.379 19.765 4.992 1.00 92.44 370 THR A CA 1
ATOM 2940 C C . THR A 1 370 ? -8.641 20.473 4.514 1.00 92.44 370 THR A C 1
ATOM 2942 O O . THR A 1 370 ? -9.173 20.179 3.445 1.00 92.44 370 THR A O 1
ATOM 2945 N N . LYS A 1 371 ? -9.136 21.420 5.316 1.00 90.00 371 LYS A N 1
ATOM 2946 C CA . LYS A 1 371 ? -10.285 22.252 4.920 1.00 90.00 371 LYS A CA 1
ATOM 2947 C C . LYS A 1 371 ? -9.930 23.285 3.853 1.00 90.00 371 LYS A C 1
ATOM 2949 O O . LYS A 1 371 ? -10.773 23.675 3.059 1.00 90.00 371 LYS A O 1
ATOM 2954 N N . THR A 1 372 ? -8.681 23.736 3.850 1.00 92.12 372 THR A N 1
ATOM 2955 C CA . THR A 1 372 ? -8.162 24.724 2.903 1.00 92.12 372 THR A CA 1
ATOM 2956 C C . THR A 1 372 ? -7.258 24.064 1.871 1.00 92.12 372 THR A C 1
ATOM 2958 O O . THR A 1 372 ? -6.728 22.976 2.113 1.00 92.12 372 THR A O 1
ATOM 2961 N N . ALA A 1 373 ? -7.033 24.755 0.754 1.00 94.56 373 ALA A N 1
ATOM 2962 C CA . ALA A 1 373 ? -6.103 24.317 -0.276 1.00 94.56 373 ALA A CA 1
ATOM 2963 C C . ALA A 1 373 ? -4.666 24.170 0.264 1.00 94.56 373 ALA A C 1
ATOM 2965 O O . ALA A 1 373 ? -4.190 24.947 1.097 1.00 94.56 373 ALA A O 1
ATOM 2966 N N . ILE A 1 374 ? -3.971 23.154 -0.234 1.00 96.06 374 ILE A N 1
ATOM 2967 C CA . ILE A 1 374 ? -2.596 22.803 0.093 1.00 96.06 374 ILE A CA 1
ATOM 2968 C C . ILE A 1 374 ? -1.678 23.455 -0.937 1.00 96.06 374 ILE A C 1
ATOM 2970 O O . ILE A 1 374 ? -1.660 23.081 -2.110 1.00 96.06 374 ILE A O 1
ATOM 2974 N N . HIS A 1 375 ? -0.857 24.392 -0.469 1.00 96.06 375 HIS A N 1
ATOM 2975 C CA . HIS A 1 375 ? 0.113 25.108 -1.304 1.00 96.06 375 HIS A CA 1
ATOM 2976 C C . HIS A 1 375 ? 1.546 24.598 -1.165 1.00 96.06 375 HIS A C 1
ATOM 2978 O O . HIS A 1 375 ? 2.408 25.002 -1.935 1.00 96.06 375 HIS A O 1
ATOM 2984 N N . SER A 1 376 ? 1.821 23.710 -0.210 1.00 95.81 376 SER A N 1
ATOM 2985 C CA . SER A 1 376 ? 3.159 23.165 0.013 1.00 95.81 376 SER A CA 1
ATOM 2986 C C . SER A 1 376 ? 3.079 21.687 0.358 1.00 95.81 376 SER A C 1
ATOM 2988 O O . SER A 1 376 ? 2.253 21.280 1.172 1.00 95.81 376 SER A O 1
ATOM 2990 N N . LEU A 1 377 ? 3.959 20.887 -0.238 1.00 96.06 377 LEU A N 1
ATOM 2991 C CA . LEU A 1 377 ? 4.077 19.455 0.033 1.00 96.06 377 LEU A CA 1
ATOM 2992 C C . LEU A 1 377 ? 5.526 19.109 0.327 1.00 96.06 377 LEU A C 1
ATOM 2994 O O . LEU A 1 377 ? 6.426 19.581 -0.369 1.00 96.06 377 LEU A O 1
ATOM 2998 N N . LYS A 1 378 ? 5.732 18.230 1.305 1.00 94.88 378 LYS A N 1
ATOM 2999 C CA . LYS A 1 378 ? 7.035 17.637 1.596 1.00 94.88 378 LYS A CA 1
ATOM 3000 C C . LYS A 1 378 ? 6.984 16.137 1.333 1.00 94.88 378 LYS A C 1
ATOM 3002 O O . LYS A 1 378 ? 6.113 15.441 1.847 1.00 94.88 378 LYS A O 1
ATOM 3007 N N . GLY A 1 379 ? 7.916 15.642 0.530 1.00 94.31 379 GLY A N 1
ATOM 3008 C CA . GLY A 1 379 ? 8.121 14.219 0.289 1.00 94.31 379 GLY A CA 1
ATOM 3009 C C . GLY A 1 379 ? 9.457 13.768 0.861 1.00 94.31 379 GLY A C 1
ATOM 3010 O O . GLY A 1 379 ? 10.470 14.446 0.678 1.00 94.31 379 GLY A O 1
ATOM 3011 N N . SER A 1 380 ? 9.457 12.608 1.508 1.00 92.75 380 SER A N 1
ATOM 3012 C CA . SER A 1 380 ? 10.672 11.917 1.937 1.00 92.75 380 SER A CA 1
ATOM 3013 C C . SER A 1 380 ? 10.789 10.603 1.170 1.00 92.75 380 SER A C 1
ATOM 3015 O O . SER A 1 380 ? 9.821 9.843 1.033 1.00 92.75 380 SER A O 1
ATOM 3017 N N . PHE A 1 381 ? 11.985 10.331 0.665 1.00 92.19 381 PHE A N 1
ATOM 3018 C CA . PHE A 1 381 ? 12.270 9.241 -0.257 1.00 92.19 381 PHE A CA 1
ATOM 3019 C C . PHE A 1 381 ? 13.450 8.423 0.237 1.00 92.19 381 PHE A C 1
ATOM 3021 O O . PHE A 1 381 ? 14.397 8.952 0.822 1.00 92.19 381 PHE A O 1
ATOM 3028 N N . ASP A 1 382 ? 13.402 7.128 -0.038 1.00 89.69 382 ASP A N 1
ATOM 3029 C CA . ASP A 1 382 ? 14.595 6.298 0.025 1.00 89.69 382 ASP A CA 1
ATOM 3030 C C . ASP A 1 382 ? 15.337 6.361 -1.319 1.00 89.69 382 ASP A C 1
ATOM 3032 O O . ASP A 1 382 ? 15.189 7.309 -2.085 1.00 89.69 382 ASP A O 1
ATOM 3036 N N . GLY A 1 383 ? 16.148 5.359 -1.629 1.00 89.25 383 GLY A N 1
ATOM 3037 C CA . GLY A 1 383 ? 16.907 5.292 -2.863 1.00 89.25 383 GLY A CA 1
ATOM 3038 C C . GLY A 1 383 ? 16.076 5.065 -4.119 1.00 89.25 383 GLY A C 1
ATOM 3039 O O . GLY A 1 383 ? 16.662 5.088 -5.193 1.00 89.25 383 GLY A O 1
ATOM 3040 N N . PHE A 1 384 ? 14.762 4.817 -4.061 1.00 91.00 384 PHE A N 1
ATOM 3041 C CA . PHE A 1 384 ? 13.943 4.642 -5.268 1.00 91.00 384 PHE A CA 1
ATOM 3042 C C . PHE A 1 384 ? 12.436 4.906 -5.137 1.00 91.00 384 PHE A C 1
ATOM 3044 O O . PHE A 1 384 ? 11.768 4.979 -6.173 1.00 91.00 384 PHE A O 1
ATOM 3051 N N . LYS A 1 385 ? 11.883 5.043 -3.931 1.00 93.38 385 LYS A N 1
ATOM 3052 C CA . LYS A 1 385 ? 10.447 5.205 -3.676 1.00 93.38 385 LYS A CA 1
ATOM 3053 C C . LYS A 1 385 ? 10.150 6.252 -2.598 1.00 93.38 385 LYS A C 1
ATOM 3055 O O . LYS A 1 385 ? 11.026 6.665 -1.843 1.00 93.38 385 LYS A O 1
ATOM 3060 N N . MET A 1 386 ? 8.889 6.673 -2.534 1.00 95.12 386 MET A N 1
ATOM 3061 C CA . MET A 1 386 ? 8.368 7.564 -1.502 1.00 95.12 386 MET A CA 1
ATOM 3062 C C . MET A 1 386 ? 8.098 6.773 -0.220 1.00 95.12 386 MET A C 1
ATOM 3064 O O . MET A 1 386 ? 7.294 5.837 -0.204 1.00 95.12 386 MET A O 1
ATOM 3068 N N . VAL A 1 387 ? 8.758 7.168 0.867 1.00 92.56 387 VAL A N 1
ATOM 3069 C CA . VAL A 1 387 ? 8.579 6.556 2.191 1.00 92.56 387 VAL A CA 1
ATOM 3070 C C . VAL A 1 387 ? 7.676 7.386 3.097 1.00 92.56 387 VAL A C 1
ATOM 3072 O O . VAL A 1 387 ? 7.074 6.816 4.003 1.00 92.56 387 VAL A O 1
ATOM 3075 N N . SER A 1 388 ? 7.544 8.693 2.840 1.00 93.81 388 SER A N 1
ATOM 3076 C CA . SER A 1 388 ? 6.623 9.596 3.541 1.00 93.81 388 SER A CA 1
ATOM 3077 C C . SER A 1 388 ? 6.154 10.742 2.640 1.00 93.81 388 SER A C 1
ATOM 3079 O O . SER A 1 388 ? 6.916 11.234 1.806 1.00 93.81 388 SER A O 1
ATOM 3081 N N . LEU A 1 389 ? 4.914 11.182 2.844 1.00 95.81 389 LEU A N 1
ATOM 3082 C CA . LEU A 1 389 ? 4.320 12.392 2.281 1.00 95.81 389 LEU A CA 1
ATOM 3083 C C . LEU A 1 389 ? 3.741 13.234 3.421 1.00 95.81 389 LEU A C 1
ATOM 3085 O O . LEU A 1 389 ? 3.094 12.694 4.316 1.00 95.81 389 LEU A O 1
ATOM 3089 N N . ALA A 1 390 ? 3.956 14.545 3.398 1.00 94.31 390 ALA A N 1
ATOM 3090 C CA . ALA A 1 390 ? 3.534 15.435 4.469 1.00 94.31 390 ALA A CA 1
ATOM 3091 C C . ALA A 1 390 ? 2.942 16.752 3.959 1.00 94.31 390 ALA A C 1
ATOM 3093 O O . ALA A 1 390 ? 3.361 17.293 2.932 1.00 94.31 390 ALA A O 1
ATOM 3094 N N . VAL A 1 391 ? 2.004 17.275 4.748 1.00 94.12 391 VAL A N 1
ATOM 3095 C CA . VAL A 1 391 ? 1.404 18.609 4.603 1.00 94.12 391 VAL A CA 1
ATOM 3096 C C . VAL A 1 391 ? 1.804 19.492 5.793 1.00 94.12 391 VAL A C 1
ATOM 3098 O O . VAL A 1 391 ? 2.163 18.945 6.841 1.00 94.12 391 VAL A O 1
ATOM 3101 N N . PRO A 1 392 ? 1.773 20.827 5.672 1.00 92.62 392 PRO A N 1
ATOM 3102 C CA . PRO A 1 392 ? 2.059 21.720 6.793 1.00 92.62 392 PRO A CA 1
ATOM 3103 C C . PRO A 1 392 ? 1.096 21.514 7.979 1.00 92.62 392 PRO A C 1
ATOM 3105 O O . PRO A 1 392 ? -0.096 21.260 7.792 1.00 92.62 392 PRO A O 1
ATOM 3108 N N . THR A 1 393 ? 1.612 21.576 9.211 1.00 87.50 393 THR A N 1
ATOM 3109 C CA . THR A 1 393 ? 0.832 21.316 10.440 1.00 87.50 393 THR A CA 1
ATOM 3110 C C . THR A 1 393 ? -0.176 22.423 10.759 1.00 87.50 393 THR A C 1
ATOM 3112 O O . THR A 1 393 ? -1.195 22.136 11.387 1.00 87.50 393 THR A O 1
ATOM 3115 N N . ASP A 1 394 ? 0.098 23.654 10.323 1.00 86.69 394 ASP A N 1
ATOM 3116 C CA . ASP A 1 394 ? -0.745 24.846 10.479 1.00 86.69 394 ASP A CA 1
ATOM 3117 C C . ASP A 1 394 ? -2.035 24.792 9.646 1.00 86.69 394 ASP A C 1
ATOM 3119 O O . ASP A 1 394 ? -2.999 25.489 9.961 1.00 86.69 394 ASP A O 1
ATOM 3123 N N . LEU A 1 395 ? -2.098 23.923 8.630 1.00 88.31 395 LEU A N 1
ATOM 3124 C CA . LEU A 1 395 ? -3.331 23.683 7.887 1.00 88.31 395 LEU A CA 1
ATOM 3125 C C . LEU A 1 395 ? -4.366 22.956 8.747 1.00 88.31 395 LEU A C 1
ATOM 3127 O O . LEU A 1 395 ? -4.098 21.898 9.338 1.00 88.31 395 LEU A O 1
ATOM 3131 N N . GLN A 1 396 ? -5.590 23.488 8.742 1.00 87.50 396 GLN A N 1
ATOM 3132 C CA . GLN A 1 396 ? -6.696 22.916 9.497 1.00 87.50 396 GLN A CA 1
ATOM 3133 C C . GLN A 1 396 ? -7.049 21.519 8.948 1.00 87.50 396 GLN A C 1
ATOM 3135 O O . GLN A 1 396 ? -7.427 21.401 7.776 1.00 87.50 396 GLN A O 1
ATOM 3140 N N . PRO A 1 397 ? -6.938 20.454 9.764 1.00 85.75 397 PRO A N 1
ATOM 3141 C CA . PRO A 1 397 ? -7.351 19.115 9.363 1.00 85.75 397 PRO A CA 1
ATOM 3142 C C . PRO A 1 397 ? -8.844 19.039 9.042 1.00 85.75 397 PRO A C 1
ATOM 3144 O O . PRO A 1 397 ? -9.659 19.784 9.590 1.00 85.75 397 PRO A O 1
ATOM 3147 N N . LEU A 1 398 ? -9.195 18.087 8.178 1.00 82.50 398 LEU A N 1
ATOM 3148 C CA . LEU A 1 398 ? -10.559 17.923 7.688 1.00 82.50 398 LEU A CA 1
ATOM 3149 C C . LEU A 1 398 ? -11.574 17.577 8.792 1.00 82.50 398 LEU A C 1
ATOM 3151 O O . LEU A 1 398 ? -12.646 18.184 8.858 1.00 82.50 398 LEU A O 1
ATOM 3155 N N . PHE A 1 399 ? -11.235 16.640 9.683 1.00 76.94 399 PHE A N 1
ATOM 3156 C CA . PHE A 1 399 ? -12.057 16.329 10.855 1.00 76.94 399 PHE A CA 1
ATOM 3157 C C . PHE A 1 399 ? -11.519 17.135 12.055 1.00 76.94 399 PHE A C 1
ATOM 3159 O O . PHE A 1 399 ? -10.383 16.885 12.481 1.00 76.94 399 PHE A O 1
ATOM 3166 N N . PRO A 1 400 ? -12.280 18.139 12.538 1.00 64.44 400 PRO A N 1
ATOM 3167 C CA . PRO A 1 400 ? -11.812 19.126 13.507 1.00 64.44 400 PRO A CA 1
ATOM 3168 C C . PRO A 1 400 ? -11.672 18.558 14.923 1.00 64.44 400 PRO A C 1
ATOM 3170 O O . PRO A 1 400 ? -12.125 17.452 15.215 1.00 64.44 400 PRO A O 1
ATOM 3173 N N . ASP A 1 401 ? -11.030 19.356 15.777 1.00 54.53 401 ASP A N 1
ATOM 3174 C CA . ASP A 1 401 ? -10.706 19.052 17.167 1.00 54.53 401 ASP A CA 1
ATOM 3175 C C . ASP A 1 401 ? -11.914 18.645 18.016 1.00 54.53 401 ASP A C 1
ATOM 3177 O O . ASP A 1 401 ? -13.035 19.131 17.853 1.00 54.53 401 ASP A O 1
ATOM 3181 N N . ASP A 1 402 ? -11.635 17.770 18.981 1.00 51.53 402 ASP A N 1
ATOM 3182 C CA . ASP A 1 402 ? -12.494 17.543 20.135 1.00 51.53 402 ASP A CA 1
ATOM 3183 C C . ASP A 1 402 ? -12.790 18.888 20.830 1.00 51.53 402 ASP A C 1
ATOM 3185 O O . ASP A 1 402 ? -11.929 19.765 20.907 1.00 51.53 402 ASP A O 1
ATOM 3189 N N . THR A 1 403 ? -13.984 19.034 21.401 1.00 45.91 403 THR A N 1
ATOM 3190 C CA . THR A 1 403 ? -14.426 20.195 22.202 1.00 45.91 403 THR A CA 1
ATOM 3191 C C . THR A 1 403 ? -13.458 20.610 23.323 1.00 45.91 403 THR A C 1
ATOM 3193 O O . THR A 1 403 ? -13.568 21.714 23.852 1.00 45.91 403 THR A O 1
ATOM 3196 N N . ARG A 1 404 ? -12.501 19.743 23.682 1.00 51.38 404 ARG A N 1
ATOM 3197 C CA . ARG A 1 404 ? -11.453 19.984 24.686 1.00 51.38 404 ARG A CA 1
ATOM 3198 C C . ARG A 1 404 ? -10.141 20.558 24.132 1.00 51.38 404 ARG A C 1
ATOM 3200 O O . ARG A 1 404 ? -9.319 20.990 24.928 1.00 51.38 404 ARG A O 1
ATOM 3207 N N . GLY A 1 405 ? -9.932 20.575 22.812 1.00 49.22 405 GLY A N 1
ATOM 3208 C CA . GLY A 1 405 ? -8.825 21.286 22.152 1.00 49.22 405 GLY A CA 1
ATOM 3209 C C . GLY A 1 405 ? -7.400 20.752 22.380 1.00 49.22 405 GLY A C 1
ATOM 3210 O O . GLY A 1 405 ? -6.450 21.411 21.970 1.00 49.22 405 GLY A O 1
ATOM 3211 N N . GLU A 1 406 ? -7.213 19.592 23.024 1.00 52.75 406 GLU A N 1
ATOM 3212 C CA . GLU A 1 406 ? -5.867 19.079 23.348 1.00 52.75 406 GLU A CA 1
ATOM 3213 C C . GLU A 1 406 ? -5.254 18.198 22.236 1.00 52.75 406 GLU A C 1
ATOM 3215 O O . GLU A 1 406 ? -4.040 18.228 22.037 1.00 52.75 406 GLU A O 1
ATOM 3220 N N . HIS A 1 407 ? -6.062 17.428 21.487 1.00 62.75 407 HIS A N 1
ATOM 3221 C CA . HIS A 1 407 ? -5.584 16.487 20.458 1.00 62.75 407 HIS A CA 1
ATOM 3222 C C . HIS A 1 407 ? -6.601 16.246 19.329 1.00 62.75 407 HIS A C 1
ATOM 3224 O O . HIS A 1 407 ? -7.800 16.111 19.582 1.00 62.75 407 HIS A O 1
ATOM 3230 N N . LEU A 1 408 ? -6.106 16.027 18.106 1.00 71.31 408 LEU A N 1
ATOM 3231 C CA . LEU A 1 408 ? -6.924 15.649 16.946 1.00 71.31 408 LEU A CA 1
ATOM 3232 C C . LEU A 1 408 ? -7.623 14.280 17.127 1.00 71.31 408 LEU A C 1
ATOM 3234 O O . LEU A 1 408 ? -7.040 13.385 17.753 1.00 71.31 408 LEU A O 1
ATOM 3238 N N . PRO A 1 409 ? -8.825 14.077 16.550 1.00 80.62 409 PRO A N 1
ATOM 3239 C CA . PRO A 1 409 ? -9.511 12.783 16.549 1.00 80.62 409 PRO A CA 1
ATOM 3240 C C . PRO A 1 409 ? -8.699 11.665 15.882 1.00 80.62 409 PRO A C 1
ATOM 3242 O O . PRO A 1 409 ? -7.922 11.900 14.944 1.00 80.62 409 PRO A O 1
ATOM 3245 N N . LEU A 1 410 ? -8.929 10.412 16.292 1.00 86.56 410 LEU A N 1
ATOM 3246 C CA . LEU A 1 410 ? -8.262 9.255 15.674 1.00 86.56 410 LEU A CA 1
ATOM 3247 C C . LEU A 1 410 ? -8.681 9.027 14.220 1.00 86.56 410 LEU A C 1
ATOM 3249 O O . LEU A 1 410 ? -7.932 8.429 13.459 1.00 86.56 410 LEU A O 1
ATOM 3253 N N . ARG A 1 411 ? -9.837 9.519 13.777 1.00 85.94 411 ARG A N 1
ATOM 3254 C CA . ARG A 1 411 ? -10.219 9.461 12.351 1.00 85.94 411 ARG A CA 1
ATOM 3255 C C . ARG A 1 411 ? -9.352 10.363 11.481 1.00 85.94 411 ARG A C 1
ATOM 3257 O O . ARG A 1 411 ? -9.024 10.001 10.357 1.00 85.94 411 ARG A O 1
ATOM 3264 N N . THR A 1 412 ? -8.924 11.497 12.033 1.00 81.69 412 THR A N 1
ATOM 3265 C CA . THR A 1 412 ? -7.994 12.428 11.385 1.00 81.69 412 THR A CA 1
ATOM 3266 C C . THR A 1 412 ? -6.585 11.867 11.364 1.00 81.69 412 THR A C 1
ATOM 3268 O O . THR A 1 412 ? -5.862 11.998 10.385 1.00 81.69 412 THR A O 1
ATOM 3271 N N . THR A 1 413 ? -6.154 11.288 12.480 1.00 83.88 413 THR A N 1
ATOM 3272 C CA . THR A 1 413 ? -4.741 10.980 12.707 1.00 83.88 413 THR A CA 1
ATOM 3273 C C . THR A 1 413 ? -4.399 9.518 12.493 1.00 83.88 413 THR A C 1
ATOM 3275 O O . THR A 1 413 ? -3.255 9.209 12.183 1.00 83.88 413 THR A O 1
ATOM 3278 N N . GLY A 1 414 ? -5.354 8.614 12.634 1.00 89.50 414 GLY A N 1
ATOM 3279 C CA . GLY A 1 414 ? -5.154 7.176 12.587 1.00 89.50 414 GLY A CA 1
ATOM 3280 C C . GLY A 1 414 ? -4.806 6.655 11.199 1.00 89.50 414 GLY A C 1
ATOM 3281 O O . GLY A 1 414 ? -5.201 7.214 10.173 1.00 89.50 414 GLY A O 1
ATOM 3282 N N . LEU A 1 415 ? -4.055 5.560 11.193 1.00 93.00 415 LEU A N 1
ATOM 3283 C CA . LEU A 1 415 ? -3.790 4.748 10.016 1.00 93.00 415 LEU A CA 1
ATOM 3284 C C . LEU A 1 415 ? -4.656 3.487 10.131 1.00 93.00 415 LEU A C 1
ATOM 3286 O O . LEU A 1 415 ? -4.281 2.551 10.822 1.00 93.00 415 LEU A O 1
ATOM 3290 N N . TRP A 1 416 ? -5.847 3.490 9.550 1.00 94.62 416 TRP A N 1
ATOM 3291 C CA . TRP A 1 416 ? -6.899 2.519 9.841 1.00 94.62 416 TRP A CA 1
ATOM 3292 C C . TRP A 1 416 ? -6.893 1.309 8.911 1.00 94.62 416 TRP A C 1
ATOM 3294 O O . TRP A 1 416 ? -6.674 1.452 7.716 1.00 94.62 416 TRP A O 1
ATOM 3304 N N . TYR A 1 417 ? -7.176 0.125 9.444 1.00 94.75 417 TYR A N 1
ATOM 3305 C CA . TYR A 1 417 ? -7.354 -1.107 8.681 1.00 94.75 417 TYR A CA 1
ATOM 3306 C C . TYR A 1 417 ? -8.654 -1.823 9.098 1.00 94.75 417 TYR A C 1
ATOM 3308 O O . TYR A 1 417 ? -8.902 -1.941 10.305 1.00 94.75 417 TYR A O 1
ATOM 3316 N N . PRO A 1 418 ? -9.433 -2.370 8.142 1.00 91.06 418 PRO A N 1
ATOM 3317 C CA . PRO A 1 418 ? -9.210 -2.328 6.687 1.00 91.06 418 PRO A CA 1
ATOM 3318 C C . PRO A 1 418 ? -9.480 -0.965 6.033 1.00 91.06 418 PRO A C 1
ATOM 3320 O O . PRO A 1 418 ? -8.900 -0.670 4.991 1.00 91.06 418 PRO A O 1
ATOM 3323 N N . GLU A 1 419 ? -10.312 -0.132 6.648 1.00 91.31 419 GLU A N 1
ATOM 3324 C CA . GLU A 1 419 ? -10.720 1.172 6.124 1.00 91.31 419 GLU A CA 1
ATOM 3325 C C . GLU A 1 419 ? -10.899 2.182 7.263 1.00 91.31 419 GLU A C 1
ATOM 3327 O O . GLU A 1 419 ? -10.840 1.825 8.439 1.00 91.31 419 GLU A O 1
ATOM 3332 N N . ILE A 1 420 ? -11.074 3.461 6.933 1.00 91.06 420 ILE A N 1
ATOM 3333 C CA . ILE A 1 420 ? -11.332 4.495 7.942 1.00 91.06 420 ILE A CA 1
ATOM 3334 C C . ILE A 1 420 ? -12.778 4.329 8.445 1.00 91.06 420 ILE A C 1
ATOM 3336 O O . ILE A 1 420 ? -13.690 4.340 7.619 1.00 91.06 420 ILE A O 1
ATOM 3340 N N . PRO A 1 421 ? -13.014 4.209 9.768 1.00 90.25 421 PRO A N 1
ATOM 3341 C CA . PRO A 1 421 ? -14.359 4.047 10.315 1.00 90.25 421 PRO A CA 1
ATOM 3342 C C . PRO A 1 421 ? -15.332 5.172 9.892 1.00 90.25 421 PRO A C 1
ATOM 3344 O O . PRO A 1 421 ? -14.954 6.344 10.003 1.00 90.25 421 PRO A O 1
ATOM 3347 N N . PRO A 1 422 ? -16.575 4.851 9.468 1.00 87.12 422 PRO A N 1
ATOM 3348 C CA . PRO A 1 422 ? -17.611 5.824 9.086 1.00 87.12 422 PRO A CA 1
ATOM 3349 C C . PRO A 1 422 ? -18.181 6.566 10.295 1.00 87.12 422 PRO A C 1
ATOM 3351 O O . PRO A 1 422 ? -18.061 6.094 11.422 1.00 87.12 422 PRO A O 1
ATOM 3354 N N . SER A 1 423 ? -18.769 7.756 10.102 1.00 83.25 423 SER A N 1
ATOM 3355 C CA . SER A 1 423 ? -19.312 8.656 11.156 1.00 83.25 423 SER A CA 1
ATOM 3356 C C . SER A 1 423 ? -20.240 7.969 12.165 1.00 83.25 423 SER A C 1
ATOM 3358 O O . SER A 1 423 ? -20.165 8.292 13.350 1.00 83.25 423 SER A O 1
ATOM 3360 N N . SER A 1 424 ? -20.978 6.948 11.731 1.00 84.44 424 SER A N 1
ATOM 3361 C CA . SER A 1 424 ? -21.845 6.093 12.554 1.00 84.44 424 SER A CA 1
ATOM 3362 C C . SER A 1 424 ? -21.113 5.296 13.649 1.00 84.44 424 SER A C 1
ATOM 3364 O O . SER A 1 424 ? -21.727 4.876 14.627 1.00 84.44 424 SER A O 1
ATOM 3366 N N . TYR A 1 425 ? -19.792 5.097 13.543 1.00 88.62 425 TYR A N 1
ATOM 3367 C CA . TYR A 1 425 ? -19.007 4.337 14.527 1.00 88.62 425 TYR A CA 1
ATOM 3368 C C . TYR A 1 425 ? -18.430 5.233 15.631 1.00 88.62 425 TYR A C 1
ATOM 3370 O O . TYR A 1 425 ? -17.389 5.873 15.464 1.00 88.62 425 TYR A O 1
ATOM 3378 N N . HIS A 1 426 ? -19.028 5.246 16.816 1.00 89.50 426 HIS A N 1
ATOM 3379 C CA . HIS A 1 426 ? -18.484 6.018 17.935 1.00 89.50 426 HIS A CA 1
ATOM 3380 C C . HIS A 1 426 ? -17.236 5.335 18.518 1.00 89.50 426 HIS A C 1
ATOM 3382 O O . HIS A 1 426 ? -17.319 4.228 19.050 1.00 89.50 426 HIS A O 1
ATOM 3388 N N . LEU A 1 427 ? -16.077 5.999 18.413 1.00 88.81 427 LEU A N 1
ATOM 3389 C CA . LEU A 1 427 ? -14.761 5.417 18.728 1.00 88.81 427 LEU A CA 1
ATOM 3390 C C . LEU A 1 427 ? -14.278 5.648 20.169 1.00 88.81 427 LEU A C 1
ATOM 3392 O O . LEU A 1 427 ? -13.266 5.065 20.549 1.00 88.81 427 LEU A O 1
ATOM 3396 N N . HIS A 1 428 ? -14.938 6.499 20.963 1.00 86.62 428 HIS A N 1
ATOM 3397 C CA . HIS A 1 428 ? -14.540 6.776 22.361 1.00 86.62 428 HIS A CA 1
ATOM 3398 C C . HIS A 1 428 ? -13.030 7.044 22.508 1.00 86.62 428 HIS A C 1
ATOM 3400 O O . HIS A 1 428 ? -12.334 6.440 23.329 1.00 86.62 428 HIS A O 1
ATOM 3406 N N . ASP A 1 429 ? -12.484 7.869 21.612 1.00 83.06 429 ASP A N 1
ATOM 3407 C CA . ASP A 1 429 ? -11.040 8.042 21.459 1.00 83.06 429 ASP A CA 1
ATOM 3408 C C . ASP A 1 429 ? -10.413 8.946 22.534 1.00 83.06 429 ASP A C 1
ATOM 3410 O O . ASP A 1 429 ? -9.191 9.057 22.630 1.00 83.06 429 ASP A O 1
ATOM 3414 N N . ASP A 1 430 ? -11.219 9.570 23.388 1.00 76.38 430 ASP A N 1
ATOM 3415 C CA . ASP A 1 430 ? -10.810 10.389 24.533 1.00 76.38 430 ASP A CA 1
ATOM 3416 C C . ASP A 1 430 ? -10.160 9.568 25.656 1.00 76.38 430 ASP A C 1
ATOM 3418 O O . ASP A 1 430 ? -9.280 10.060 26.367 1.00 76.38 430 ASP A O 1
ATOM 3422 N N . VAL A 1 431 ? -10.537 8.295 25.788 1.00 76.38 431 VAL A N 1
ATOM 3423 C CA . VAL A 1 431 ? -9.958 7.371 26.775 1.00 76.38 431 VAL A CA 1
ATOM 3424 C C . VAL A 1 431 ? -8.921 6.413 26.184 1.00 76.38 431 VAL A C 1
ATOM 3426 O O . VAL A 1 431 ? -8.337 5.603 26.912 1.00 76.38 431 VAL A O 1
ATOM 3429 N N . PHE A 1 432 ? -8.657 6.501 24.878 1.00 84.12 432 PHE A N 1
ATOM 3430 C CA . PHE A 1 432 ? -7.736 5.605 24.188 1.00 84.12 432 PHE A CA 1
ATOM 3431 C C . PHE A 1 432 ? -6.275 5.921 24.534 1.00 84.12 432 PHE A C 1
ATOM 3433 O O . PHE A 1 432 ? -5.713 6.938 24.127 1.00 84.12 432 PHE A O 1
ATOM 3440 N N . ALA A 1 433 ? -5.618 5.010 25.258 1.00 75.94 433 ALA A N 1
ATOM 3441 C CA . ALA A 1 433 ? -4.243 5.197 25.729 1.00 75.94 433 ALA A CA 1
ATOM 3442 C C . ALA A 1 433 ? -3.235 5.450 24.589 1.00 75.94 433 ALA A C 1
ATOM 3444 O O . ALA A 1 433 ? -2.284 6.216 24.763 1.00 75.94 433 ALA A O 1
ATOM 3445 N N . GLY A 1 434 ? -3.476 4.853 23.416 1.00 73.50 434 GLY A N 1
ATOM 3446 C CA . GLY A 1 434 ? -2.644 5.007 22.224 1.00 73.50 434 GLY A CA 1
ATOM 3447 C C . GLY A 1 434 ? -2.753 6.369 21.527 1.00 73.50 434 GLY A C 1
ATOM 3448 O O . GLY A 1 434 ? -1.976 6.627 20.614 1.00 73.50 434 GLY A O 1
ATOM 3449 N N . ARG A 1 435 ? -3.658 7.266 21.951 1.00 73.19 435 ARG A N 1
ATOM 3450 C CA . ARG A 1 435 ? -3.843 8.596 21.334 1.00 73.19 435 ARG A CA 1
ATOM 3451 C C . ARG A 1 435 ? -2.636 9.526 21.512 1.00 73.19 435 ARG A C 1
ATOM 3453 O O . ARG A 1 435 ? -2.438 10.423 20.706 1.00 73.19 435 ARG A O 1
ATOM 3460 N N . ASN A 1 436 ? -1.800 9.279 22.523 1.00 67.81 436 ASN A N 1
ATOM 3461 C CA . ASN A 1 436 ? -0.595 10.071 22.811 1.00 67.81 436 ASN A CA 1
ATOM 3462 C C . ASN A 1 436 ? 0.656 9.621 22.031 1.00 67.81 436 ASN A C 1
ATOM 3464 O O . ASN A 1 436 ? 1.759 10.081 22.323 1.00 67.81 436 ASN A O 1
ATOM 3468 N N . ILE A 1 437 ? 0.526 8.679 21.094 1.00 69.25 437 ILE A N 1
ATOM 3469 C CA . ILE A 1 437 ? 1.662 8.178 20.312 1.00 69.25 437 ILE A CA 1
ATOM 3470 C C . ILE A 1 437 ? 1.936 9.123 19.136 1.00 69.25 437 ILE A C 1
ATOM 3472 O O . ILE A 1 437 ? 1.017 9.672 18.532 1.00 69.25 437 ILE A O 1
ATOM 3476 N N . SER A 1 438 ? 3.219 9.329 18.823 1.00 73.88 438 SER A N 1
ATOM 3477 C CA . SER A 1 438 ? 3.649 10.225 17.748 1.00 73.88 438 SER A CA 1
ATOM 3478 C C . SER A 1 438 ? 3.027 9.837 16.407 1.00 73.88 438 SER A C 1
ATOM 3480 O O . SER A 1 438 ? 3.074 8.676 16.006 1.00 73.88 438 SER A O 1
ATOM 3482 N N . LEU A 1 439 ? 2.549 10.833 15.654 1.00 71.19 439 LEU A N 1
ATOM 3483 C CA . LEU A 1 439 ? 2.063 10.649 14.280 1.00 71.19 439 LEU A CA 1
ATOM 3484 C C . LEU A 1 439 ? 3.149 10.135 13.321 1.00 71.19 439 LEU A C 1
ATOM 3486 O O . LEU A 1 439 ? 2.831 9.651 12.238 1.00 71.19 439 LEU A O 1
ATOM 3490 N N . HIS A 1 440 ? 4.418 10.238 13.712 1.00 72.69 440 HIS A N 1
ATOM 3491 C CA . HIS A 1 440 ? 5.558 9.766 12.930 1.00 72.69 440 HIS A CA 1
ATOM 3492 C C . HIS A 1 440 ? 5.764 8.250 13.050 1.00 72.69 440 HIS A C 1
ATOM 3494 O O . HIS A 1 440 ? 6.466 7.668 12.225 1.00 72.69 440 HIS A O 1
ATOM 3500 N N . ASP A 1 441 ? 5.153 7.605 14.049 1.00 76.31 441 ASP A N 1
ATOM 3501 C CA . ASP A 1 441 ? 5.251 6.162 14.227 1.00 76.31 441 ASP A CA 1
ATOM 3502 C C . ASP A 1 441 ? 4.246 5.451 13.308 1.00 76.31 441 ASP A C 1
ATOM 3504 O O . ASP A 1 441 ? 3.055 5.777 13.271 1.00 76.31 441 ASP A O 1
ATOM 3508 N N . TYR A 1 442 ? 4.707 4.416 12.602 1.00 83.94 442 TYR A N 1
ATOM 3509 C CA . TYR A 1 442 ? 3.820 3.537 11.845 1.00 83.94 442 TYR A CA 1
ATOM 3510 C C . TYR A 1 442 ? 3.051 2.630 12.810 1.00 83.94 442 TYR A C 1
ATOM 3512 O O . TYR A 1 442 ? 3.569 1.639 13.336 1.00 83.94 442 TYR A O 1
ATOM 3520 N N . ARG A 1 443 ? 1.809 3.025 13.092 1.00 84.81 443 ARG A N 1
ATOM 3521 C CA . ARG A 1 443 ? 0.927 2.402 14.083 1.00 84.81 443 ARG A CA 1
ATOM 3522 C C . ARG A 1 443 ? -0.469 2.185 13.507 1.00 84.81 443 ARG A C 1
ATOM 3524 O O . ARG A 1 443 ? -1.361 2.996 13.767 1.00 84.81 443 ARG A O 1
ATOM 3531 N N . PRO A 1 444 ? -0.672 1.122 12.714 1.00 91.81 444 PRO A N 1
ATOM 3532 C CA . PRO A 1 444 ? -1.993 0.814 12.198 1.00 91.81 444 PRO A CA 1
ATOM 3533 C C . PRO A 1 444 ? -3.007 0.586 13.328 1.00 91.81 444 PRO A C 1
ATOM 3535 O O . PRO A 1 444 ? -2.711 -0.095 14.312 1.00 91.81 444 PRO A O 1
ATOM 3538 N N . LEU A 1 445 ? -4.197 1.160 13.181 1.00 93.88 445 LEU A N 1
ATOM 3539 C CA . LEU A 1 445 ? -5.373 0.919 14.004 1.00 93.88 445 LEU A CA 1
ATOM 3540 C C . LEU A 1 445 ? -6.254 -0.088 13.276 1.00 93.88 445 LEU A C 1
ATOM 3542 O O . LEU A 1 445 ? -6.803 0.209 12.219 1.00 93.88 445 LEU A O 1
ATOM 3546 N N . VAL A 1 446 ? -6.387 -1.282 13.833 1.00 94.44 446 VAL A N 1
ATOM 3547 C CA . VAL A 1 446 ? -7.225 -2.330 13.259 1.00 94.44 446 VAL A CA 1
ATOM 3548 C C . VAL A 1 446 ? -8.570 -2.313 13.960 1.00 94.44 446 VAL A C 1
ATOM 3550 O O . VAL A 1 446 ? -8.610 -2.472 15.180 1.00 94.44 446 VAL A O 1
ATOM 3553 N N . HIS A 1 447 ? -9.660 -2.139 13.214 1.00 94.25 447 HIS A N 1
ATOM 3554 C CA . HIS A 1 447 ? -11.010 -2.255 13.762 1.00 94.25 447 HIS A CA 1
ATOM 3555 C C . HIS A 1 447 ? -11.653 -3.598 13.400 1.00 94.25 447 HIS A C 1
ATOM 3557 O O . HIS A 1 447 ? -11.496 -4.118 12.298 1.00 94.25 447 HIS A O 1
ATOM 3563 N N . VAL A 1 448 ? -12.376 -4.176 14.358 1.00 94.69 448 VAL A N 1
ATOM 3564 C CA . VAL A 1 448 ? -13.014 -5.493 14.279 1.00 94.69 448 VAL A CA 1
ATOM 3565 C C . VAL A 1 448 ? -14.443 -5.372 14.805 1.00 94.69 448 VAL A C 1
ATOM 3567 O O . VAL A 1 448 ? -14.661 -5.063 15.978 1.00 94.69 448 VAL A O 1
ATOM 3570 N N . MET A 1 449 ? -15.423 -5.629 13.937 1.00 94.81 449 MET A N 1
ATOM 3571 C CA . MET A 1 449 ? -16.855 -5.482 14.236 1.00 94.81 449 MET A CA 1
ATOM 3572 C C . MET A 1 449 ? -17.473 -6.824 14.649 1.00 94.81 449 MET A C 1
ATOM 3574 O O . MET A 1 449 ? -18.135 -7.485 13.850 1.00 94.81 449 MET A O 1
ATOM 3578 N N . PHE A 1 450 ? -17.252 -7.252 15.896 1.00 95.38 450 PHE A N 1
ATOM 3579 C CA . PHE A 1 450 ? -17.785 -8.526 16.412 1.00 95.38 450 PHE A CA 1
ATOM 3580 C C . PHE A 1 450 ? -19.322 -8.572 16.493 1.00 95.38 450 PHE A C 1
ATOM 3582 O O . PHE A 1 450 ? -19.925 -9.637 16.519 1.00 95.38 450 PHE A O 1
ATOM 3589 N N . GLY A 1 451 ? -19.980 -7.418 16.555 1.00 93.75 451 GLY A N 1
ATOM 3590 C CA . GLY A 1 451 ? -21.431 -7.297 16.494 1.00 93.75 451 GLY A CA 1
ATOM 3591 C C . GLY A 1 451 ? -21.969 -7.300 15.069 1.00 93.75 451 GLY A C 1
ATOM 3592 O O . GLY A 1 451 ? -23.181 -7.357 14.898 1.00 93.75 451 GLY A O 1
ATOM 3593 N N . GLY A 1 452 ? -21.107 -7.272 14.048 1.00 91.62 452 GLY A N 1
ATOM 3594 C CA . GLY A 1 452 ? -21.509 -7.044 12.662 1.00 91.62 452 GLY A CA 1
ATOM 3595 C C . GLY A 1 452 ? -22.118 -5.658 12.453 1.00 91.62 452 GLY A C 1
ATOM 3596 O O . GLY A 1 452 ? -22.252 -4.872 13.389 1.00 91.62 452 GLY A O 1
ATOM 3597 N N . ARG A 1 453 ? -22.517 -5.365 11.211 1.00 86.44 453 ARG A N 1
ATOM 3598 C CA . ARG A 1 453 ? -23.199 -4.102 10.888 1.00 86.44 453 ARG A CA 1
ATOM 3599 C C . ARG A 1 453 ? -24.468 -3.979 11.725 1.00 86.44 453 ARG A C 1
ATOM 3601 O O . ARG A 1 453 ? -25.264 -4.929 11.729 1.00 86.44 453 ARG A O 1
ATOM 3608 N N . ARG A 1 454 ? -24.633 -2.854 12.430 1.00 86.00 454 ARG A N 1
ATOM 3609 C CA . ARG A 1 454 ? -25.812 -2.544 13.256 1.00 86.00 454 ARG A CA 1
ATOM 3610 C C . ARG A 1 454 ? -26.188 -3.672 14.225 1.00 86.00 454 ARG A C 1
ATOM 3612 O O . ARG A 1 454 ? -27.360 -3.967 14.445 1.00 86.00 454 ARG A O 1
ATOM 3619 N N . GLY A 1 455 ? -25.189 -4.362 14.776 1.00 91.06 455 GLY A N 1
ATOM 3620 C CA . GLY A 1 455 ? -25.403 -5.406 15.784 1.00 91.06 455 GLY A CA 1
ATOM 3621 C C . GLY A 1 455 ? -26.002 -6.724 15.267 1.00 91.06 455 GLY A C 1
ATOM 3622 O O . GLY A 1 455 ? -26.393 -7.569 16.074 1.00 91.06 455 GLY A O 1
ATOM 3623 N N . SER A 1 456 ? -26.064 -6.936 13.948 1.00 93.06 456 SER A N 1
ATOM 3624 C CA . SER A 1 456 ? -26.656 -8.130 13.317 1.00 93.06 456 SER A CA 1
ATOM 3625 C C . SER A 1 456 ? -26.082 -9.480 13.782 1.00 93.06 456 SER A C 1
ATOM 3627 O O . SER A 1 456 ? -26.802 -10.482 13.756 1.00 93.06 456 SER A O 1
ATOM 3629 N N . LEU A 1 457 ? -24.824 -9.517 14.234 1.00 95.56 457 LEU A N 1
ATOM 3630 C CA . LEU A 1 457 ? -24.145 -10.715 14.743 1.00 95.56 457 LEU A CA 1
ATOM 3631 C C . LEU A 1 457 ? -24.210 -10.869 16.267 1.00 95.56 457 LEU A C 1
ATOM 3633 O O . LEU A 1 457 ? -23.860 -11.932 16.777 1.00 95.56 457 LEU A O 1
ATOM 3637 N N . LEU A 1 458 ? -24.680 -9.858 17.010 1.00 95.06 458 LEU A N 1
ATOM 3638 C CA . LEU A 1 458 ? -24.716 -9.909 18.479 1.00 95.06 458 LEU A CA 1
ATOM 3639 C C . LEU A 1 458 ? -25.553 -11.084 18.995 1.00 95.06 458 LEU A C 1
ATOM 3641 O O . LEU A 1 458 ? -25.135 -11.772 19.921 1.00 95.06 458 LEU A O 1
ATOM 3645 N N . LYS A 1 459 ? -26.685 -11.367 18.337 1.00 95.00 459 LYS A N 1
ATOM 3646 C CA . LYS A 1 459 ? -27.567 -12.503 18.660 1.00 95.00 459 LYS A CA 1
ATOM 3647 C C . LYS A 1 459 ? -26.925 -13.877 18.458 1.00 95.00 459 LYS A C 1
ATOM 3649 O O . LYS A 1 459 ? -27.471 -14.869 18.918 1.00 95.00 459 LYS A O 1
ATOM 3654 N N . TYR A 1 460 ? -25.800 -13.945 17.753 1.00 96.75 460 TYR A N 1
ATOM 3655 C CA . TYR A 1 460 ? -25.092 -15.190 17.485 1.00 96.75 460 TYR A CA 1
ATOM 3656 C C . TYR A 1 460 ? -23.825 -15.339 18.326 1.00 96.75 460 TYR A C 1
ATOM 3658 O O . TYR A 1 460 ? -23.226 -16.406 18.312 1.00 96.75 460 TYR A O 1
ATOM 3666 N N . LEU A 1 461 ? -23.373 -14.300 19.035 1.00 96.81 461 LEU A N 1
ATOM 3667 C CA . LEU A 1 461 ? -22.102 -14.326 19.758 1.00 96.81 461 LEU A CA 1
ATOM 3668 C C . LEU A 1 461 ? -22.194 -15.239 20.991 1.00 96.81 461 LEU A C 1
ATOM 3670 O O . LEU A 1 461 ? -23.003 -14.994 21.881 1.00 96.81 461 LEU A O 1
ATOM 3674 N N . THR A 1 462 ? -21.346 -16.267 21.064 1.00 96.81 462 THR A N 1
ATOM 3675 C CA . THR A 1 462 ? -21.384 -17.277 22.144 1.00 96.81 462 THR A CA 1
ATOM 3676 C C . THR A 1 462 ? -20.149 -17.264 23.037 1.00 96.81 462 THR A C 1
ATOM 3678 O O . THR A 1 462 ? -20.199 -17.646 24.212 1.00 96.81 462 THR A O 1
ATOM 3681 N N . ARG A 1 463 ? -18.999 -16.842 22.499 1.00 96.19 463 ARG A N 1
ATOM 3682 C CA . ARG A 1 463 ? -17.735 -16.862 23.240 1.00 96.19 463 ARG A CA 1
ATOM 3683 C C . ARG A 1 463 ? -16.764 -15.797 22.753 1.00 96.19 463 ARG A C 1
ATOM 3685 O O . ARG A 1 463 ? -16.559 -15.626 21.556 1.00 96.19 463 ARG A O 1
ATOM 3692 N N . ILE A 1 464 ? -16.097 -15.163 23.710 1.00 96.00 464 ILE A N 1
ATOM 3693 C CA . ILE A 1 464 ? -14.938 -14.292 23.500 1.00 96.00 464 ILE A CA 1
ATOM 3694 C C . ILE A 1 464 ? -13.732 -15.005 24.107 1.00 96.00 464 ILE A C 1
ATOM 3696 O O . ILE A 1 464 ? -13.806 -15.470 25.240 1.00 96.00 464 ILE A O 1
ATOM 3700 N N . SER A 1 465 ? -12.629 -15.126 23.380 1.00 94.19 465 SER A N 1
ATOM 3701 C CA . SER A 1 465 ? -11.406 -15.755 23.879 1.00 94.19 465 SER A CA 1
ATOM 3702 C C . SER A 1 465 ? -10.231 -14.812 23.712 1.00 94.19 465 SER A C 1
ATOM 3704 O O . SER A 1 465 ? -9.956 -14.358 22.609 1.00 94.19 465 SER A O 1
ATOM 3706 N N . VAL A 1 466 ? -9.518 -14.535 24.797 1.00 92.69 466 VAL A N 1
ATOM 3707 C CA . VAL A 1 466 ? -8.357 -13.643 24.782 1.00 92.69 466 VAL A CA 1
ATOM 3708 C C . VAL A 1 466 ? -7.084 -14.473 24.772 1.00 92.69 466 VAL A C 1
ATOM 3710 O O . VAL A 1 466 ? -6.871 -15.294 25.665 1.00 92.69 466 VAL A O 1
ATOM 3713 N N . THR A 1 467 ? -6.244 -14.252 23.766 1.00 89.94 467 THR A N 1
ATOM 3714 C CA . THR A 1 467 ? -4.932 -14.885 23.638 1.00 89.94 467 THR A CA 1
ATOM 3715 C C . THR A 1 467 ? -3.900 -14.058 24.390 1.00 89.94 467 THR A C 1
ATOM 3717 O O . THR A 1 467 ? -3.743 -12.854 24.168 1.00 89.94 467 THR A O 1
ATOM 3720 N N . VAL A 1 468 ? -3.186 -14.724 25.287 1.00 86.25 468 VAL A N 1
ATOM 3721 C CA . VAL A 1 468 ? -2.146 -14.156 26.131 1.00 86.25 468 VAL A CA 1
ATOM 3722 C C . VAL A 1 468 ? -0.819 -14.825 25.807 1.00 86.25 468 VAL A C 1
ATOM 3724 O O . VAL A 1 468 ? -0.737 -16.047 25.773 1.00 86.25 468 VAL A O 1
ATOM 3727 N N . SER A 1 469 ? 0.233 -14.035 25.623 1.00 81.25 469 SER A N 1
ATOM 3728 C CA . SER A 1 469 ? 1.603 -14.522 25.446 1.00 81.25 469 SER A CA 1
ATOM 3729 C C . SER A 1 469 ? 2.574 -13.594 26.171 1.00 81.25 469 SER A C 1
ATOM 3731 O O . SER A 1 469 ? 2.393 -12.378 26.161 1.00 81.25 469 SER A O 1
ATOM 3733 N N . ASN A 1 470 ? 3.588 -14.142 26.853 1.00 76.69 470 ASN A N 1
ATOM 3734 C CA . ASN A 1 470 ? 4.611 -13.365 27.575 1.00 76.69 470 ASN A CA 1
ATOM 3735 C C . ASN A 1 470 ? 4.045 -12.274 28.510 1.00 76.69 470 ASN A C 1
ATOM 3737 O O . ASN A 1 470 ? 4.555 -11.149 28.605 1.00 76.69 470 ASN A O 1
ATOM 3741 N N . ALA A 1 471 ? 2.960 -12.606 29.210 1.00 78.19 471 ALA A N 1
ATOM 3742 C CA . ALA A 1 471 ? 2.208 -11.694 30.067 1.00 78.19 471 ALA A CA 1
ATOM 3743 C C . ALA A 1 471 ? 1.632 -10.445 29.361 1.00 78.19 471 ALA A C 1
ATOM 3745 O O . ALA A 1 471 ? 1.420 -9.421 30.009 1.00 78.19 471 ALA A O 1
ATOM 3746 N N . ALA A 1 472 ? 1.405 -10.507 28.047 1.00 82.50 472 ALA A N 1
ATOM 3747 C CA . ALA A 1 472 ? 0.677 -9.515 27.257 1.00 82.50 472 ALA A CA 1
ATOM 3748 C C . ALA A 1 472 ? -0.580 -10.136 26.642 1.00 82.50 472 ALA A C 1
ATOM 3750 O O . ALA A 1 472 ? -0.577 -11.313 26.281 1.00 82.50 472 ALA A O 1
ATOM 3751 N N . ILE A 1 473 ? -1.631 -9.337 26.476 1.00 87.44 473 ILE A N 1
ATOM 3752 C CA . ILE A 1 473 ? -2.751 -9.676 25.592 1.00 87.44 473 ILE A CA 1
ATOM 3753 C C . ILE A 1 473 ? -2.320 -9.394 24.152 1.00 87.44 473 ILE A C 1
ATOM 3755 O O . ILE A 1 473 ? -1.953 -8.264 23.838 1.00 87.44 473 ILE A O 1
ATOM 3759 N N . VAL A 1 474 ? -2.358 -10.421 23.303 1.00 86.62 474 VAL A N 1
ATOM 3760 C CA . VAL A 1 474 ? -1.788 -10.387 21.943 1.00 86.62 474 VAL A CA 1
ATOM 3761 C C . VAL A 1 474 ? -2.802 -10.684 20.837 1.00 86.62 474 VAL A C 1
ATOM 3763 O O . VAL A 1 474 ? -2.478 -10.545 19.660 1.00 86.62 474 VAL A O 1
ATOM 3766 N N . GLY A 1 475 ? -4.016 -11.100 21.197 1.00 90.44 475 GLY A N 1
ATOM 3767 C CA . GLY A 1 475 ? -5.087 -11.374 20.245 1.00 90.44 475 GLY A CA 1
ATOM 3768 C C . GLY A 1 475 ? -6.418 -11.645 20.938 1.00 90.44 475 GLY A C 1
ATOM 3769 O O . GLY A 1 475 ? -6.460 -11.953 22.133 1.00 90.44 475 GLY A O 1
ATOM 3770 N N . ILE A 1 476 ? -7.515 -11.520 20.193 1.00 93.06 476 ILE A N 1
ATOM 3771 C CA . ILE A 1 476 ? -8.876 -11.778 20.683 1.00 93.06 476 ILE A CA 1
ATOM 3772 C C . ILE A 1 476 ? -9.670 -12.500 19.592 1.00 93.06 476 ILE A C 1
ATOM 3774 O O . ILE A 1 476 ? -9.752 -12.031 18.462 1.00 93.06 476 ILE A O 1
ATOM 3778 N N . ASP A 1 477 ? -10.283 -13.624 19.940 1.00 94.00 477 ASP A N 1
ATOM 3779 C CA . ASP A 1 477 ? -11.145 -14.423 19.075 1.00 94.00 477 ASP A CA 1
ATOM 3780 C C . ASP A 1 477 ? -12.618 -14.280 19.500 1.00 94.00 477 ASP A C 1
ATOM 3782 O O . ASP A 1 477 ? -12.942 -14.384 20.687 1.00 94.00 477 ASP A O 1
ATOM 3786 N N . PHE A 1 478 ? -13.520 -14.126 18.533 1.00 96.00 478 PHE A N 1
ATOM 3787 C CA . PHE A 1 478 ? -14.973 -14.113 18.727 1.00 96.00 478 PHE A CA 1
ATOM 3788 C C . PHE A 1 478 ? -15.594 -15.316 18.023 1.00 96.00 478 PHE A C 1
ATOM 3790 O O . PHE A 1 478 ? -15.348 -15.531 16.836 1.00 96.00 478 PHE A O 1
ATOM 3797 N N . PHE A 1 479 ? -16.398 -16.093 18.742 1.00 96.69 479 PHE A N 1
ATOM 3798 C CA . PHE A 1 479 ? -17.064 -17.287 18.227 1.00 96.69 479 PHE A CA 1
ATOM 3799 C C . PHE A 1 479 ? -18.570 -17.099 18.243 1.00 96.69 479 PHE A C 1
ATOM 3801 O O . PHE A 1 479 ? -19.122 -16.527 19.189 1.00 96.69 479 PHE A O 1
ATOM 3808 N N . TYR A 1 480 ? -19.214 -17.636 17.216 1.00 97.06 480 TYR A N 1
ATOM 3809 C CA . TYR A 1 480 ? -20.646 -17.510 17.018 1.00 97.06 480 TYR A CA 1
ATOM 3810 C C . TYR A 1 480 ? -21.324 -18.880 16.983 1.00 97.06 480 TYR A C 1
ATOM 3812 O O . TYR A 1 480 ? -20.662 -19.918 16.925 1.00 97.06 480 TYR A O 1
ATOM 3820 N N . THR A 1 481 ? -22.650 -18.880 17.047 1.00 95.50 481 THR A N 1
ATOM 3821 C CA . THR A 1 481 ? -23.479 -20.071 16.863 1.00 95.50 481 THR A CA 1
ATOM 3822 C C . THR A 1 481 ? -23.333 -20.661 15.460 1.00 95.50 481 THR A C 1
ATOM 3824 O O . THR A 1 481 ? -22.858 -20.020 14.518 1.00 95.50 481 THR A O 1
ATOM 3827 N N . ASP A 1 482 ? -23.774 -21.909 15.300 1.00 92.25 482 ASP A N 1
ATOM 3828 C CA . ASP A 1 482 ? -23.632 -22.608 14.031 1.00 92.25 482 ASP A CA 1
ATOM 3829 C C . ASP A 1 482 ? -24.534 -22.083 12.902 1.00 92.25 482 ASP A C 1
ATOM 3831 O O . ASP A 1 482 ? -24.214 -22.256 11.728 1.00 92.25 482 ASP A O 1
ATOM 3835 N N . ASP A 1 483 ? -25.628 -21.420 13.234 1.00 92.38 483 ASP A N 1
ATOM 3836 C CA . ASP A 1 483 ? -26.532 -20.765 12.290 1.00 92.38 483 ASP A CA 1
ATOM 3837 C C . ASP A 1 483 ? -26.080 -19.343 11.903 1.00 92.38 483 ASP A C 1
ATOM 3839 O O . ASP A 1 483 ? -26.700 -18.705 11.052 1.00 92.38 483 ASP A O 1
ATOM 3843 N N . SER A 1 484 ? -24.987 -18.848 12.492 1.00 92.19 484 SER A N 1
ATOM 3844 C CA . SER A 1 484 ? -24.398 -17.556 12.146 1.00 92.19 484 SER A CA 1
ATOM 3845 C C . SER A 1 484 ? -23.799 -17.560 10.732 1.00 92.19 484 SER A C 1
ATOM 3847 O O . SER A 1 484 ? -23.127 -18.526 10.353 1.00 92.19 484 SER A O 1
ATOM 3849 N N . PRO A 1 485 ? -23.915 -16.453 9.970 1.00 91.19 485 PRO A N 1
ATOM 3850 C CA . PRO A 1 485 ? -23.209 -16.297 8.694 1.00 91.19 485 PRO A CA 1
ATOM 3851 C C . PRO A 1 485 ? -21.680 -16.262 8.861 1.00 91.19 485 PRO A C 1
ATOM 3853 O O . PRO A 1 485 ? -20.947 -16.522 7.911 1.00 91.19 485 PRO A O 1
ATOM 3856 N N . VAL A 1 486 ? -21.192 -15.950 10.066 1.00 91.56 486 VAL A N 1
ATOM 3857 C CA . VAL A 1 486 ? -19.768 -15.931 10.419 1.00 91.56 486 VAL A CA 1
ATOM 3858 C C . VAL A 1 486 ? -19.561 -16.853 11.608 1.00 91.56 486 VAL A C 1
ATOM 3860 O O . VAL A 1 486 ? -20.168 -16.645 12.650 1.00 91.56 486 VAL A O 1
ATOM 3863 N N . LYS A 1 487 ? -18.692 -17.858 11.483 1.00 91.38 487 LYS A N 1
ATOM 3864 C CA . LYS A 1 487 ? -18.418 -18.818 12.570 1.00 91.38 487 LYS A CA 1
ATOM 3865 C C . LYS A 1 487 ? -17.413 -18.297 13.589 1.00 91.38 487 LYS A C 1
ATOM 3867 O O . LYS A 1 487 ? -17.491 -18.611 14.776 1.00 91.38 487 LYS A O 1
ATOM 3872 N N . HIS A 1 488 ? -16.452 -17.512 13.117 1.00 91.75 488 HIS A N 1
ATOM 3873 C CA . HIS A 1 488 ? -15.297 -17.084 13.891 1.00 91.75 488 HIS A CA 1
ATOM 3874 C C . HIS A 1 488 ? -14.724 -15.796 13.303 1.00 91.75 488 HIS A C 1
ATOM 3876 O O . HIS A 1 488 ? -14.675 -15.634 12.086 1.00 91.75 488 HIS A O 1
ATOM 3882 N N . LEU A 1 489 ? -14.326 -14.875 14.177 1.00 91.88 489 LEU A N 1
ATOM 3883 C CA . LEU A 1 489 ? -13.693 -13.609 13.824 1.00 91.88 489 LEU A CA 1
ATOM 3884 C C . LEU A 1 489 ? -12.471 -13.398 14.720 1.00 91.88 489 LEU A C 1
ATOM 3886 O O . LEU A 1 489 ? -12.555 -13.605 15.930 1.00 91.88 489 LEU A O 1
ATOM 3890 N N . GLN A 1 490 ? -11.352 -12.969 14.136 1.00 89.88 490 GLN A N 1
ATOM 3891 C CA . GLN A 1 490 ? -10.080 -12.825 14.845 1.00 89.88 490 GLN A CA 1
ATOM 3892 C C . GLN A 1 490 ? -9.583 -11.386 14.824 1.00 89.88 490 GLN A C 1
ATOM 3894 O O . GLN A 1 490 ? -9.518 -10.749 13.775 1.00 89.88 490 GLN A O 1
ATOM 3899 N N . ALA A 1 491 ? -9.168 -10.904 15.989 1.00 90.19 491 ALA A N 1
ATOM 3900 C CA . ALA A 1 491 ? -8.371 -9.705 16.144 1.00 90.19 491 ALA A CA 1
ATOM 3901 C C . ALA A 1 491 ? -6.916 -10.110 16.404 1.00 90.19 491 ALA A C 1
ATOM 3903 O O . ALA A 1 491 ? -6.602 -10.674 17.452 1.00 90.19 491 ALA A O 1
ATOM 3904 N N . CYS A 1 492 ? -6.051 -9.770 15.447 1.00 84.75 492 CYS A N 1
ATOM 3905 C CA . CYS A 1 492 ? -4.618 -10.069 15.408 1.00 84.75 492 CYS A CA 1
ATOM 3906 C C . CYS A 1 492 ? -4.295 -11.565 15.205 1.00 84.75 492 CYS A C 1
ATOM 3908 O O . CYS A 1 492 ? -3.934 -12.257 16.156 1.00 84.75 492 CYS A O 1
ATOM 3910 N N . PRO A 1 493 ? -4.403 -12.083 13.965 1.00 74.25 493 PRO A N 1
ATOM 3911 C CA . PRO A 1 493 ? -4.145 -13.499 13.676 1.00 74.25 493 PRO A CA 1
ATOM 3912 C C . PRO A 1 493 ? -2.665 -13.889 13.839 1.00 74.25 493 PRO A C 1
ATOM 3914 O O . PRO A 1 493 ? -2.359 -15.039 14.140 1.00 74.25 493 PRO A O 1
ATOM 3917 N N . SER A 1 494 ? -1.752 -12.920 13.719 1.00 62.97 494 SER A N 1
ATOM 3918 C CA . SER A 1 494 ? -0.290 -13.080 13.688 1.00 62.97 494 SER A CA 1
ATOM 3919 C C . SER A 1 494 ? 0.351 -13.668 14.950 1.00 62.97 494 SER A C 1
ATOM 3921 O O . SER A 1 494 ? 1.545 -13.962 14.962 1.00 62.97 494 SER A O 1
ATOM 3923 N N . THR A 1 495 ? -0.424 -13.880 16.014 1.00 58.22 495 THR A N 1
ATOM 3924 C CA . THR A 1 495 ? 0.048 -14.440 17.291 1.00 58.22 495 THR A CA 1
ATOM 3925 C C . THR A 1 495 ? -0.579 -15.780 17.659 1.00 58.22 495 THR A C 1
ATOM 3927 O O . THR A 1 495 ? -0.299 -16.307 18.736 1.00 58.22 495 THR A O 1
ATOM 3930 N N . ALA A 1 496 ? -1.371 -16.379 16.762 1.00 49.19 496 ALA A N 1
ATOM 3931 C CA . ALA A 1 496 ? -1.973 -17.693 16.978 1.00 49.19 496 ALA A CA 1
ATOM 3932 C C . ALA A 1 496 ? -0.954 -18.855 16.984 1.00 49.19 496 ALA A C 1
ATOM 3934 O O . ALA A 1 496 ? -1.293 -19.944 17.440 1.00 49.19 496 ALA A O 1
ATOM 3935 N N . SER A 1 497 ? 0.279 -18.636 16.510 1.00 45.12 497 SER A N 1
ATOM 3936 C CA . SER A 1 497 ? 1.259 -19.694 16.219 1.00 45.12 497 SER A CA 1
ATOM 3937 C C . SER A 1 497 ? 2.428 -19.813 17.212 1.00 45.12 497 SER A C 1
ATOM 3939 O O . SER A 1 497 ? 3.433 -20.439 16.884 1.00 45.12 497 SER A O 1
ATOM 3941 N N . GLY A 1 498 ? 2.368 -19.169 18.383 1.00 51.59 498 GLY A N 1
ATOM 3942 C CA . GLY A 1 498 ? 3.407 -19.301 19.412 1.00 51.59 498 GLY A CA 1
ATOM 3943 C C . GLY A 1 498 ? 3.104 -20.429 20.404 1.00 51.59 498 GLY A C 1
ATOM 3944 O O . GLY A 1 498 ? 2.027 -20.419 21.005 1.00 51.59 498 GLY A O 1
ATOM 3945 N N . ASP A 1 499 ? 4.069 -21.332 20.625 1.00 53.41 499 ASP A N 1
ATOM 3946 C CA . ASP A 1 499 ? 3.960 -22.493 21.534 1.00 53.41 499 ASP A CA 1
ATOM 3947 C C . ASP A 1 499 ? 3.628 -22.114 22.999 1.00 53.41 499 ASP A C 1
ATOM 3949 O O . ASP A 1 499 ? 3.040 -22.913 23.723 1.00 53.41 499 ASP A O 1
ATOM 3953 N N . ASP A 1 500 ? 3.918 -20.875 23.420 1.00 65.38 500 ASP A N 1
ATOM 3954 C CA . ASP A 1 500 ? 3.719 -20.385 24.799 1.00 65.38 500 ASP A CA 1
ATOM 3955 C C . ASP A 1 500 ? 2.443 -19.533 24.997 1.00 65.38 500 ASP A C 1
ATOM 3957 O O . ASP A 1 500 ? 2.323 -18.785 25.976 1.00 65.38 500 ASP A O 1
ATOM 3961 N N . SER A 1 501 ? 1.491 -19.569 24.058 1.00 77.50 501 SER A N 1
ATOM 3962 C CA . SER A 1 501 ? 0.254 -18.781 24.164 1.00 77.50 501 SER A CA 1
ATOM 3963 C C . SER A 1 501 ? -0.850 -19.499 24.957 1.00 77.50 501 SER A C 1
ATOM 3965 O O . SER A 1 501 ? -1.084 -20.696 24.814 1.00 77.50 501 SER A O 1
ATOM 3967 N N . VAL A 1 502 ? -1.571 -18.753 25.800 1.00 84.00 502 VAL A N 1
ATOM 3968 C CA . VAL A 1 502 ? -2.721 -19.243 26.577 1.00 84.00 502 VAL A CA 1
ATOM 3969 C C . VAL A 1 502 ? -3.981 -18.518 26.127 1.00 84.00 502 VAL A C 1
ATOM 3971 O O . VAL A 1 502 ? -4.006 -17.290 26.060 1.00 84.00 502 VAL A O 1
ATOM 3974 N N . LYS A 1 503 ? -5.053 -19.268 25.861 1.00 88.62 503 LYS A N 1
ATOM 3975 C CA . LYS A 1 503 ? -6.368 -18.717 25.513 1.00 88.62 503 LYS A CA 1
ATOM 3976 C C . LYS A 1 503 ? -7.301 -18.746 26.720 1.00 88.62 503 LYS A C 1
ATOM 3978 O O . LYS A 1 503 ? -7.588 -19.813 27.256 1.00 88.62 503 LYS A O 1
ATOM 3983 N N . ILE A 1 504 ? -7.784 -17.578 27.137 1.00 91.19 504 ILE A N 1
ATOM 3984 C CA . ILE A 1 504 ? -8.710 -17.418 28.264 1.00 91.19 504 ILE A CA 1
ATOM 3985 C C . ILE A 1 504 ? -10.124 -17.187 27.707 1.00 91.19 504 ILE A C 1
ATOM 3987 O O . ILE A 1 504 ? -10.363 -16.130 27.116 1.00 91.19 504 ILE A O 1
ATOM 3991 N N . PRO A 1 505 ? -11.066 -18.136 27.871 1.00 94.06 505 PRO A N 1
ATOM 3992 C CA . PRO A 1 505 ? -12.418 -18.003 27.341 1.00 94.06 505 PRO A CA 1
ATOM 3993 C C . PRO A 1 505 ? -13.361 -17.253 28.297 1.00 94.06 505 PRO A C 1
ATOM 3995 O O . PRO A 1 505 ? -13.289 -17.394 29.516 1.00 94.06 505 PRO A O 1
ATOM 3998 N N . PHE A 1 506 ? -14.315 -16.528 27.721 1.00 95.06 506 PHE A N 1
ATOM 3999 C CA . PHE A 1 506 ? -15.473 -15.926 28.375 1.00 95.06 506 PHE A CA 1
ATOM 4000 C C . PHE A 1 506 ? -16.737 -16.288 27.591 1.00 95.06 506 PHE A C 1
ATOM 4002 O O . PHE A 1 506 ? -16.823 -16.030 26.389 1.00 95.06 506 PHE A O 1
ATOM 4009 N N . ILE A 1 507 ? -17.710 -16.895 28.272 1.00 96.25 507 ILE A N 1
ATOM 4010 C CA . ILE A 1 507 ? -18.986 -17.298 27.673 1.00 96.25 507 ILE A CA 1
ATOM 4011 C C . ILE A 1 507 ? -19.984 -16.144 27.770 1.00 96.25 507 ILE A C 1
ATOM 4013 O O . ILE A 1 507 ? -20.200 -15.585 28.853 1.00 96.25 507 ILE A O 1
ATOM 4017 N N . ILE A 1 508 ? -20.598 -15.826 26.636 1.00 95.50 508 ILE A N 1
ATOM 4018 C CA . ILE A 1 508 ? -21.612 -14.786 26.485 1.00 95.50 508 ILE A CA 1
ATOM 4019 C C . ILE A 1 508 ? -22.838 -15.391 25.803 1.00 95.50 508 ILE A C 1
ATOM 4021 O O . ILE A 1 508 ? -22.699 -16.106 24.820 1.00 95.50 508 ILE A O 1
ATOM 4025 N N . ASP A 1 509 ? -24.028 -15.144 26.337 1.00 96.25 509 ASP A N 1
ATOM 4026 C CA . ASP A 1 509 ? -25.282 -15.651 25.776 1.00 96.25 509 ASP A CA 1
ATOM 4027 C C . ASP A 1 509 ? -25.918 -14.635 24.814 1.00 96.25 509 ASP A C 1
ATOM 4029 O O . ASP A 1 509 ? -26.950 -14.029 25.108 1.00 96.25 509 ASP A O 1
ATOM 4033 N N . GLY A 1 510 ? -25.272 -14.413 23.665 1.00 94.75 510 GLY A N 1
ATOM 4034 C CA . GLY A 1 510 ? -25.806 -13.566 22.596 1.00 94.75 510 GLY A CA 1
ATOM 4035 C C . GLY A 1 510 ? -27.234 -13.943 22.169 1.00 94.75 510 GLY A C 1
ATOM 4036 O O . GLY A 1 510 ? -28.072 -13.041 22.083 1.00 94.75 510 GLY A O 1
ATOM 4037 N N . PRO A 1 511 ? -27.565 -15.240 21.968 1.00 95.00 511 PRO A N 1
ATOM 4038 C CA . PRO A 1 511 ? -28.929 -15.680 21.656 1.00 95.00 511 PRO A CA 1
ATOM 4039 C C . PRO A 1 511 ? -29.958 -15.304 22.728 1.00 95.00 511 PRO A C 1
ATOM 4041 O O . PRO A 1 511 ? -31.078 -14.918 22.394 1.00 95.00 511 PRO A O 1
ATOM 4044 N N . GLY A 1 512 ? -29.572 -15.356 24.006 1.00 94.38 512 GLY A N 1
ATOM 4045 C CA . GLY A 1 512 ? -30.371 -14.877 25.137 1.00 94.38 512 GLY A CA 1
ATOM 4046 C C . GLY A 1 512 ? -30.408 -13.352 25.304 1.00 94.38 512 GLY A C 1
ATOM 4047 O O . GLY A 1 512 ? -31.014 -12.854 26.254 1.00 94.38 512 GLY A O 1
ATOM 4048 N N . GLY A 1 513 ? -29.777 -12.587 24.407 1.00 94.12 513 GLY A N 1
ATOM 4049 C CA . GLY A 1 513 ? -29.725 -11.123 24.450 1.00 94.12 513 GLY A CA 1
ATOM 4050 C C . GLY A 1 513 ? -28.641 -10.550 25.371 1.00 94.12 513 GLY A C 1
ATOM 4051 O O . GLY A 1 513 ? -28.664 -9.350 25.679 1.00 94.12 513 GLY A O 1
ATOM 4052 N N . GLU A 1 514 ? -27.688 -11.368 25.829 1.00 95.56 514 GLU A N 1
ATOM 4053 C CA . GLU A 1 514 ? -26.505 -10.880 26.535 1.00 95.56 514 GLU A CA 1
ATOM 4054 C C . GLU A 1 514 ? -25.594 -10.113 25.567 1.00 95.56 514 GLU A C 1
ATOM 4056 O O . GLU A 1 514 ? -25.229 -10.591 24.496 1.00 95.56 514 GLU A O 1
ATOM 4061 N N . ARG A 1 515 ? -25.193 -8.903 25.958 1.00 93.06 515 ARG A N 1
ATOM 4062 C CA . ARG A 1 515 ? -24.326 -8.024 25.169 1.00 93.06 515 ARG A CA 1
ATOM 4063 C C . ARG A 1 515 ? -23.318 -7.307 26.048 1.00 93.06 515 ARG A C 1
ATOM 4065 O O . ARG A 1 515 ? -23.589 -7.015 27.216 1.00 93.06 515 ARG A O 1
ATOM 4072 N N . LEU A 1 516 ? -22.161 -6.997 25.467 1.00 93.25 516 LEU A N 1
ATOM 4073 C CA . LEU A 1 516 ? -21.142 -6.183 26.120 1.00 93.25 516 LEU A CA 1
ATOM 4074 C C . LEU A 1 516 ? -21.681 -4.769 26.368 1.00 93.25 516 LEU A C 1
ATOM 4076 O O . LEU A 1 516 ? -22.269 -4.146 25.488 1.00 93.25 516 LEU A O 1
ATOM 4080 N N . THR A 1 517 ? -21.451 -4.258 27.572 1.00 91.38 517 THR A N 1
ATOM 4081 C CA . THR A 1 517 ? -21.810 -2.892 27.987 1.00 91.38 517 THR A CA 1
ATOM 4082 C C . THR A 1 517 ? -20.585 -2.052 28.325 1.00 91.38 517 THR A C 1
ATOM 4084 O O . THR A 1 517 ? -20.669 -0.830 28.398 1.00 91.38 517 THR A O 1
ATOM 4087 N N . SER A 1 518 ? -19.433 -2.690 28.537 1.00 89.19 518 SER A N 1
ATOM 4088 C CA . SER A 1 518 ? -18.170 -2.017 28.816 1.00 89.19 518 SER A CA 1
ATOM 4089 C C . SER A 1 518 ? -16.997 -2.870 28.352 1.00 89.19 518 SER A C 1
ATOM 4091 O O . SER A 1 518 ? -17.018 -4.095 28.500 1.00 89.19 518 SER A O 1
ATOM 4093 N N . LEU A 1 519 ? -15.972 -2.202 27.826 1.00 89.81 519 LEU A N 1
ATOM 4094 C CA . LEU A 1 519 ? -14.703 -2.789 27.426 1.00 89.81 519 LEU A CA 1
ATOM 4095 C C . LEU A 1 519 ? -13.581 -1.814 27.797 1.00 89.81 519 LEU A C 1
ATOM 4097 O O . LEU A 1 519 ? -13.595 -0.662 27.373 1.00 89.81 519 LEU A O 1
ATOM 4101 N N . GLN A 1 520 ? -12.638 -2.259 28.628 1.00 88.56 520 GLN A N 1
ATOM 4102 C CA . GLN A 1 520 ? -11.567 -1.422 29.170 1.00 88.56 520 GLN A CA 1
ATOM 4103 C C . GLN A 1 520 ? -10.247 -2.193 29.209 1.00 88.56 520 GLN A C 1
ATOM 4105 O O . GLN A 1 520 ? -10.170 -3.251 29.829 1.00 88.56 520 GLN A O 1
ATOM 4110 N N . SER A 1 521 ? -9.190 -1.648 28.608 1.00 87.50 521 SER A N 1
ATOM 4111 C CA . SER A 1 521 ? -7.838 -2.216 28.689 1.00 87.50 521 SER A CA 1
ATOM 4112 C C . SER A 1 521 ? -6.938 -1.407 29.619 1.00 87.50 521 SER A C 1
ATOM 4114 O O . SER A 1 521 ? -6.920 -0.179 29.530 1.00 87.50 521 SER A O 1
ATOM 4116 N N . ASP A 1 522 ? -6.145 -2.080 30.447 1.00 83.56 522 ASP A N 1
ATOM 4117 C CA . ASP A 1 522 ? -5.041 -1.472 31.197 1.00 83.56 522 ASP A CA 1
ATOM 4118 C C . ASP A 1 522 ? -3.700 -1.962 30.632 1.00 83.56 522 ASP A C 1
ATOM 4120 O O . ASP A 1 522 ? -3.591 -3.096 30.150 1.00 83.56 522 ASP A O 1
ATOM 4124 N N . GLY A 1 523 ? -2.671 -1.118 30.700 1.00 78.12 523 GLY A N 1
ATOM 4125 C CA . GLY A 1 523 ? -1.354 -1.463 30.180 1.00 78.12 523 GLY A CA 1
ATOM 4126 C C . GLY A 1 523 ? -0.204 -0.705 30.828 1.00 78.12 523 GLY A C 1
ATOM 4127 O O . GLY A 1 523 ? -0.380 0.352 31.441 1.00 78.12 523 GLY A O 1
ATOM 4128 N N . ASP A 1 524 ? 0.987 -1.268 30.656 1.00 72.31 524 ASP A N 1
ATOM 4129 C CA . ASP A 1 524 ? 2.238 -0.711 31.158 1.00 72.31 524 ASP A CA 1
ATOM 4130 C C . ASP A 1 524 ? 2.928 0.102 30.063 1.00 72.31 524 ASP A C 1
ATOM 4132 O O . ASP A 1 524 ? 3.109 -0.374 28.938 1.00 72.31 524 ASP A O 1
ATOM 4136 N N . PHE A 1 525 ? 3.338 1.326 30.404 1.00 70.06 525 PHE A N 1
ATOM 4137 C CA . PHE A 1 525 ? 4.096 2.203 29.517 1.00 70.06 525 PHE A CA 1
ATOM 4138 C C . PHE A 1 525 ? 5.579 1.863 29.622 1.00 70.06 525 PHE A C 1
ATOM 4140 O O . PHE A 1 525 ? 6.261 2.223 30.580 1.00 70.06 525 PHE A O 1
ATOM 4147 N N . LEU A 1 526 ? 6.086 1.173 28.611 1.00 64.31 526 LEU A N 1
ATOM 4148 C CA . LEU A 1 526 ? 7.490 0.832 28.485 1.00 64.31 526 LEU A CA 1
ATOM 4149 C C . LEU A 1 526 ? 8.186 1.909 27.656 1.00 64.31 526 LEU A C 1
ATOM 4151 O O . LEU A 1 526 ? 7.837 2.152 26.498 1.00 64.31 526 LEU A O 1
ATOM 4155 N N . ARG A 1 527 ? 9.197 2.553 28.242 1.00 56.66 527 ARG A N 1
ATOM 4156 C CA . ARG A 1 527 ? 10.068 3.462 27.496 1.00 56.66 527 ARG A CA 1
ATOM 4157 C C . ARG A 1 527 ? 10.941 2.636 26.552 1.00 56.66 527 ARG A C 1
ATOM 4159 O O . ARG A 1 527 ? 11.632 1.724 27.009 1.00 56.66 527 ARG A O 1
ATOM 4166 N N . ALA A 1 528 ? 10.944 2.957 25.258 1.00 54.00 528 ALA A N 1
ATOM 4167 C CA . ALA A 1 528 ? 11.945 2.398 24.356 1.00 54.00 528 ALA A CA 1
ATOM 4168 C C . ALA A 1 528 ? 13.353 2.792 24.856 1.00 54.00 528 ALA A C 1
ATOM 4170 O O . ALA A 1 528 ? 13.583 3.924 25.284 1.00 54.00 528 ALA A O 1
ATOM 4171 N N . SER A 1 529 ? 14.283 1.834 24.897 1.00 42.88 529 SER A N 1
ATOM 4172 C CA . SER A 1 529 ? 15.578 1.989 25.580 1.00 42.88 529 SER A CA 1
ATOM 4173 C C . SER A 1 529 ? 16.588 2.869 24.829 1.00 42.88 529 SER A C 1
ATOM 4175 O O . SER A 1 529 ? 17.628 3.196 25.390 1.00 42.88 529 SER A O 1
ATOM 4177 N N . ALA A 1 530 ? 16.289 3.296 23.601 1.00 42.97 530 ALA A N 1
ATOM 4178 C CA . ALA A 1 530 ? 17.022 4.350 22.901 1.00 42.97 530 ALA A CA 1
ATOM 4179 C C . ALA A 1 530 ? 16.130 5.592 22.784 1.00 42.97 530 ALA A C 1
ATOM 4181 O O . ALA A 1 530 ? 14.914 5.461 22.685 1.00 42.97 530 ALA A O 1
ATOM 4182 N N . GLY A 1 531 ? 16.741 6.773 22.882 1.00 40.62 531 GLY A N 1
ATOM 4183 C CA . GLY A 1 531 ? 16.072 8.058 23.084 1.00 40.62 531 GLY A CA 1
ATOM 4184 C C . GLY A 1 531 ? 14.941 8.399 22.109 1.00 40.62 531 GLY A C 1
ATOM 4185 O O . GLY A 1 531 ? 14.809 7.807 21.043 1.00 40.62 531 GLY A O 1
ATOM 4186 N N . TYR A 1 532 ? 14.191 9.426 22.520 1.00 43.59 532 TYR A N 1
ATOM 4187 C CA . TYR A 1 532 ? 13.027 10.053 21.880 1.00 43.59 532 TYR A CA 1
ATOM 4188 C C . TYR A 1 532 ? 11.691 9.357 22.117 1.00 43.59 532 TYR A C 1
ATOM 4190 O O . TYR A 1 532 ? 11.329 8.471 21.360 1.00 43.59 532 TYR A O 1
ATOM 4198 N N . GLY A 1 533 ? 10.965 9.813 23.153 1.00 45.94 533 GLY A N 1
ATOM 4199 C CA . GLY A 1 533 ? 9.495 9.952 23.258 1.00 45.94 533 GLY A CA 1
ATOM 4200 C C . GLY A 1 533 ? 8.538 8.823 22.836 1.00 45.94 533 GLY A C 1
ATOM 4201 O O . GLY A 1 533 ? 7.335 8.979 23.012 1.00 45.94 533 GLY A O 1
ATOM 4202 N N . SER A 1 534 ? 9.014 7.708 22.287 1.00 51.94 534 SER A N 1
ATOM 4203 C CA . SER A 1 534 ? 8.209 6.601 21.795 1.00 51.94 534 SER A CA 1
ATOM 4204 C C . SER A 1 534 ? 7.994 5.638 22.952 1.00 51.94 534 SER A C 1
ATOM 4206 O O . SER A 1 534 ? 8.912 4.976 23.456 1.00 51.94 534 SER A O 1
ATOM 4208 N N . TYR A 1 535 ? 6.753 5.618 23.418 1.00 60.22 535 TYR A N 1
ATOM 4209 C CA . TYR A 1 535 ? 6.288 4.704 24.442 1.00 60.22 535 TYR A CA 1
ATOM 4210 C C . TYR A 1 535 ? 5.684 3.480 23.769 1.00 60.22 535 TYR A C 1
ATOM 4212 O O . TYR A 1 535 ? 4.942 3.585 22.791 1.00 60.22 535 TYR A O 1
ATOM 4220 N N . ARG A 1 536 ? 5.981 2.303 24.313 1.00 68.06 536 ARG A N 1
ATOM 4221 C CA . ARG A 1 536 ? 5.216 1.096 24.010 1.00 68.06 536 ARG A CA 1
ATOM 4222 C C . ARG A 1 536 ? 4.238 0.865 25.130 1.00 68.06 536 ARG A C 1
ATOM 4224 O O . ARG A 1 536 ? 4.568 1.061 26.295 1.00 68.06 536 ARG A O 1
ATOM 4231 N N . ILE A 1 537 ? 3.048 0.433 24.765 1.00 74.25 537 ILE A N 1
ATOM 4232 C CA . ILE A 1 537 ? 2.040 0.043 25.732 1.00 74.25 537 ILE A CA 1
ATOM 4233 C C . ILE A 1 537 ? 1.919 -1.467 25.613 1.00 74.25 537 ILE A C 1
ATOM 4235 O O . ILE A 1 537 ? 1.652 -1.989 24.533 1.00 74.25 537 ILE A O 1
ATOM 4239 N N . LYS A 1 538 ? 2.193 -2.167 26.710 1.00 82.00 538 LYS A N 1
ATOM 4240 C CA . LYS A 1 538 ? 1.956 -3.604 26.832 1.00 82.00 538 LYS A CA 1
ATOM 4241 C C . LYS A 1 538 ? 0.613 -3.782 27.528 1.00 82.00 538 LYS A C 1
ATOM 4243 O O . LYS A 1 538 ? 0.482 -3.364 28.675 1.00 82.00 538 LYS A O 1
ATOM 4248 N N . ILE A 1 539 ? -0.372 -4.386 26.864 1.00 86.56 539 ILE A N 1
ATOM 4249 C CA . ILE A 1 539 ? -1.691 -4.614 27.469 1.00 86.56 539 ILE A CA 1
ATOM 4250 C C . ILE A 1 539 ? -1.577 -5.745 28.493 1.00 86.56 539 ILE A C 1
ATOM 4252 O O . ILE A 1 539 ? -1.312 -6.892 28.132 1.00 86.56 539 ILE A O 1
ATOM 4256 N N . THR A 1 540 ? -1.777 -5.423 29.769 1.00 86.25 540 THR A N 1
ATOM 4257 C CA . THR A 1 540 ? -1.627 -6.364 30.891 1.00 86.25 540 THR A CA 1
ATOM 4258 C C . THR A 1 540 ? -2.960 -6.840 31.447 1.00 86.25 540 THR A C 1
ATOM 4260 O O . THR A 1 540 ? -3.003 -7.861 32.130 1.00 86.25 540 THR A O 1
ATOM 4263 N N . SER A 1 541 ? -4.066 -6.153 31.149 1.00 88.69 541 SER A N 1
ATOM 4264 C CA . SER A 1 541 ? -5.398 -6.686 31.429 1.00 88.69 541 SER A CA 1
ATOM 4265 C C . SER A 1 541 ? -6.476 -6.108 30.520 1.00 88.69 541 SER A C 1
ATOM 4267 O O . SER A 1 541 ? -6.379 -4.966 30.070 1.00 88.69 541 SER A O 1
ATOM 4269 N N . LEU A 1 542 ? -7.522 -6.899 30.291 1.00 91.25 542 LEU A N 1
ATOM 4270 C CA . LEU A 1 542 ? -8.745 -6.486 29.608 1.00 91.25 542 LEU A CA 1
ATOM 4271 C C . LEU A 1 542 ? -9.934 -6.784 30.517 1.00 91.25 542 LEU A C 1
ATOM 4273 O O . LEU A 1 542 ? -10.098 -7.905 30.991 1.00 91.25 542 LEU A O 1
ATOM 4277 N N . LYS A 1 543 ? -10.764 -5.780 30.766 1.00 92.25 543 LYS A N 1
ATOM 4278 C CA . LYS A 1 543 ? -11.972 -5.875 31.580 1.00 92.25 543 LYS A CA 1
ATOM 4279 C C . LYS A 1 543 ? -13.186 -5.728 30.686 1.00 92.25 543 LYS A C 1
ATOM 4281 O O . LYS A 1 543 ? -13.257 -4.791 29.891 1.00 92.25 543 LYS A O 1
ATOM 4286 N N . ILE A 1 544 ? -14.145 -6.629 30.851 1.00 93.06 544 ILE A N 1
ATOM 4287 C CA . ILE A 1 544 ? -15.419 -6.592 30.136 1.00 93.06 544 ILE A CA 1
ATOM 4288 C C . ILE A 1 544 ? -16.588 -6.694 31.112 1.00 93.06 544 ILE A C 1
ATOM 4290 O O . ILE A 1 544 ? -16.468 -7.267 32.193 1.00 93.06 544 ILE A O 1
ATOM 4294 N N . THR A 1 545 ? -17.727 -6.113 30.756 1.00 93.25 545 THR A N 1
ATOM 4295 C CA . THR A 1 545 ? -18.984 -6.204 31.521 1.00 93.25 545 THR A CA 1
ATOM 4296 C C . THR A 1 545 ? -20.135 -6.416 30.548 1.00 93.25 545 THR A C 1
ATOM 4298 O O . THR A 1 545 ? -20.064 -5.936 29.414 1.00 93.25 545 THR A O 1
ATOM 4301 N N . THR A 1 546 ? -21.177 -7.136 30.970 1.00 93.56 546 THR A N 1
ATOM 4302 C CA . THR A 1 546 ? -22.379 -7.366 30.155 1.00 93.56 546 THR A CA 1
ATOM 4303 C C . THR A 1 546 ? -23.623 -6.806 30.836 1.00 93.56 546 THR A C 1
ATOM 4305 O O . THR A 1 546 ? -23.599 -6.415 32.004 1.00 93.56 546 THR A O 1
ATOM 4308 N N . ASN A 1 547 ? -24.728 -6.734 30.098 1.00 92.25 547 ASN A N 1
ATOM 4309 C CA . ASN A 1 547 ? -26.038 -6.354 30.636 1.00 92.25 547 ASN A CA 1
ATOM 4310 C C . ASN A 1 547 ? -26.603 -7.376 31.639 1.00 92.25 547 ASN A C 1
ATOM 4312 O O . ASN A 1 547 ? -27.391 -6.990 32.496 1.00 92.25 547 ASN A O 1
ATOM 4316 N N . THR A 1 548 ? -26.210 -8.651 31.558 1.00 90.50 548 THR A N 1
ATOM 4317 C CA . THR A 1 548 ? -26.665 -9.701 32.488 1.00 90.50 548 THR A CA 1
ATOM 4318 C C . THR A 1 548 ? -25.660 -9.974 33.613 1.00 90.50 548 THR A C 1
ATOM 4320 O O . THR A 1 548 ? -26.051 -10.416 34.693 1.00 90.50 548 THR A O 1
ATOM 4323 N N . LYS A 1 549 ? -24.370 -9.670 33.403 1.00 87.81 549 LYS A N 1
ATOM 4324 C CA . LYS A 1 549 ? -23.283 -9.844 34.379 1.00 87.81 549 LYS A CA 1
ATOM 4325 C C . LYS A 1 549 ? -22.675 -8.476 34.731 1.00 87.81 549 LYS A C 1
ATOM 4327 O O . LYS A 1 549 ? -21.720 -8.044 34.083 1.00 87.81 549 LYS A O 1
ATOM 4332 N N . PRO A 1 550 ? -23.173 -7.792 35.782 1.00 79.31 550 PRO A N 1
ATOM 4333 C CA . PRO A 1 550 ? -22.708 -6.450 36.147 1.00 79.31 550 PRO A CA 1
ATOM 4334 C C . PRO A 1 550 ? -21.324 -6.442 36.814 1.00 79.31 550 PRO A C 1
ATOM 4336 O O . PRO A 1 550 ? -20.680 -5.397 36.892 1.00 79.31 550 PRO A O 1
ATOM 4339 N N . LYS A 1 551 ? -20.850 -7.592 37.315 1.00 88.00 551 LYS A N 1
ATOM 4340 C CA . LYS A 1 551 ? -19.480 -7.724 37.826 1.00 88.00 551 LYS A CA 1
ATOM 4341 C C . LYS A 1 551 ? -18.517 -7.868 36.642 1.00 88.00 551 LYS A C 1
ATOM 4343 O O . LYS A 1 551 ? -18.738 -8.758 35.821 1.00 88.00 551 LYS A O 1
ATOM 4348 N N . PRO A 1 552 ? -17.453 -7.050 36.557 1.00 88.00 552 PRO A N 1
ATOM 4349 C CA . PRO A 1 552 ? -16.529 -7.118 35.439 1.00 88.00 552 PRO A CA 1
ATOM 4350 C C . PRO A 1 552 ? -15.761 -8.441 35.452 1.00 88.00 552 PRO A C 1
ATOM 4352 O O . PRO A 1 552 ? -15.204 -8.835 36.479 1.00 88.00 552 PRO A O 1
ATOM 4355 N N . PHE A 1 553 ? -15.698 -9.098 34.298 1.00 91.31 553 PHE A N 1
ATOM 4356 C CA . PHE A 1 553 ? -14.766 -10.194 34.068 1.00 91.31 553 PHE A CA 1
ATOM 4357 C C . PHE A 1 553 ? -13.423 -9.611 33.629 1.00 91.31 553 PHE A C 1
ATOM 4359 O O . PHE A 1 553 ? -13.382 -8.693 32.806 1.00 91.31 553 PHE A O 1
ATOM 4366 N N . ILE A 1 554 ? -12.327 -10.119 34.190 1.00 91.06 554 ILE A N 1
ATOM 4367 C CA . ILE A 1 554 ? -10.983 -9.596 33.949 1.00 91.06 554 ILE A CA 1
ATOM 4368 C C . ILE A 1 554 ? -10.139 -10.690 33.302 1.00 91.06 554 ILE A C 1
ATOM 4370 O O . ILE A 1 554 ? -9.817 -11.693 33.935 1.00 91.06 554 ILE A O 1
ATOM 4374 N N . PHE A 1 555 ? -9.732 -10.463 32.058 1.00 89.44 555 PHE A N 1
ATOM 4375 C CA . PHE A 1 555 ? -8.667 -11.223 31.424 1.00 89.44 555 PHE A CA 1
ATOM 4376 C C . PHE A 1 555 ? -7.334 -10.693 31.941 1.00 89.44 555 PHE A C 1
ATOM 4378 O O . PHE A 1 555 ? -6.961 -9.548 31.672 1.00 89.44 555 PHE A O 1
ATOM 4385 N N . GLN A 1 556 ? -6.627 -11.522 32.700 1.00 82.38 556 GLN A N 1
ATOM 4386 C CA . GLN A 1 556 ? -5.291 -11.234 33.198 1.00 82.38 556 GLN A CA 1
ATOM 4387 C C . GLN A 1 556 ? -4.373 -12.407 32.862 1.00 82.38 556 GLN A C 1
ATOM 4389 O O . GLN A 1 556 ? -4.731 -13.552 33.147 1.00 82.38 556 GLN A O 1
ATOM 4394 N N . PRO A 1 557 ? -3.190 -12.148 32.284 1.00 70.88 557 PRO A N 1
ATOM 4395 C CA . PRO A 1 557 ? -2.123 -13.131 32.256 1.00 70.88 557 PRO A CA 1
ATOM 4396 C C . PRO A 1 557 ? -1.827 -13.590 33.683 1.00 70.88 557 PRO A C 1
ATOM 4398 O O . PRO A 1 557 ? -1.696 -12.752 34.575 1.00 70.88 557 PRO A O 1
ATOM 4401 N N . SER A 1 558 ? -1.769 -14.901 33.905 1.00 58.69 558 SER A N 1
ATOM 4402 C CA . SER A 1 558 ? -1.639 -15.524 35.225 1.00 58.69 558 SER A CA 1
ATOM 4403 C C . SER A 1 558 ? -0.638 -14.802 36.134 1.00 58.69 558 SER A C 1
ATOM 4405 O O . SER A 1 558 ? 0.495 -14.534 35.735 1.00 58.69 558 SER A O 1
ATOM 4407 N N . ALA A 1 559 ? -1.046 -14.550 37.381 1.00 46.03 559 ALA A N 1
ATOM 4408 C CA . ALA A 1 559 ? -0.250 -13.969 38.461 1.00 46.03 559 ALA A CA 1
ATOM 4409 C C . ALA A 1 559 ? 0.857 -14.918 38.972 1.00 46.03 559 ALA A C 1
ATOM 4411 O O . ALA A 1 559 ? 0.987 -15.146 40.174 1.00 46.03 559 ALA A O 1
ATOM 4412 N N . ILE A 1 560 ? 1.665 -15.493 38.077 1.00 41.25 560 ILE A N 1
ATOM 4413 C CA . ILE A 1 560 ? 2.966 -16.027 38.481 1.00 41.25 560 ILE A CA 1
ATOM 4414 C C . ILE A 1 560 ? 3.761 -14.799 38.932 1.00 41.25 560 ILE A C 1
ATOM 4416 O O . ILE A 1 560 ? 3.835 -13.838 38.160 1.00 41.25 560 ILE A O 1
ATOM 4420 N N . PRO A 1 561 ? 4.306 -14.761 40.161 1.00 35.03 561 PRO A N 1
ATOM 4421 C CA . PRO A 1 561 ? 5.137 -13.652 40.585 1.00 35.03 561 PRO A CA 1
ATOM 4422 C C . PRO A 1 561 ? 6.359 -13.645 39.674 1.00 35.03 561 PRO A C 1
ATOM 4424 O O . PRO A 1 561 ? 7.330 -14.363 39.899 1.00 35.03 561 PRO A O 1
ATOM 4427 N N . ALA A 1 562 ? 6.303 -12.838 38.615 1.00 39.94 562 ALA A N 1
ATOM 4428 C CA . ALA A 1 562 ? 7.499 -12.388 37.951 1.00 39.94 562 ALA A CA 1
ATOM 4429 C C . ALA A 1 562 ? 8.369 -11.834 39.078 1.00 39.94 562 ALA A C 1
ATOM 4431 O O . ALA A 1 562 ? 7.946 -10.916 39.792 1.00 39.94 562 ALA A O 1
ATOM 4432 N N . LEU A 1 563 ? 9.542 -12.442 39.287 1.00 33.28 563 LEU A N 1
ATOM 4433 C CA . LEU A 1 563 ? 10.645 -11.793 39.981 1.00 33.28 563 LEU A CA 1
ATOM 4434 C C . LEU A 1 563 ? 10.602 -10.340 39.529 1.00 33.28 563 LEU A C 1
ATOM 4436 O O . LEU A 1 563 ? 10.692 -10.091 38.325 1.00 33.28 563 LEU A O 1
ATOM 4440 N N . LYS A 1 564 ? 10.319 -9.427 40.469 1.00 35.38 564 LYS A N 1
ATOM 4441 C CA . LYS A 1 564 ? 10.218 -7.991 40.217 1.00 35.38 564 LYS A CA 1
ATOM 4442 C C . LYS A 1 564 ? 11.563 -7.540 39.661 1.00 35.38 564 LYS A C 1
ATOM 4444 O O . LYS A 1 564 ? 12.424 -7.080 40.403 1.00 35.38 564 LYS A O 1
ATOM 4449 N N . LEU A 1 565 ? 11.755 -7.700 38.357 1.00 37.66 565 LEU A N 1
ATOM 4450 C CA . LEU A 1 565 ? 12.756 -6.964 37.621 1.00 37.66 565 LEU A CA 1
ATOM 4451 C C . LEU A 1 565 ? 12.400 -5.499 37.872 1.00 37.66 565 LEU A C 1
ATOM 4453 O O . LEU A 1 565 ? 11.218 -5.152 37.766 1.00 37.66 565 LEU A O 1
ATOM 4457 N N . PRO A 1 566 ? 13.359 -4.671 38.317 1.00 32.16 566 PRO A N 1
ATOM 4458 C CA . PRO A 1 566 ? 13.068 -3.312 38.732 1.00 32.16 566 PRO A CA 1
ATOM 4459 C C . PRO A 1 566 ? 12.314 -2.615 37.604 1.00 32.16 566 PRO A C 1
ATOM 4461 O O . PRO A 1 566 ? 12.815 -2.505 36.485 1.00 32.16 566 PRO A O 1
ATOM 4464 N N . ALA A 1 567 ? 11.070 -2.227 37.896 1.00 39.66 567 ALA A N 1
ATOM 4465 C CA . ALA A 1 567 ? 10.210 -1.539 36.954 1.00 39.66 567 ALA A CA 1
ATOM 4466 C C . ALA A 1 567 ? 10.954 -0.288 36.489 1.00 39.66 567 ALA A C 1
ATOM 4468 O O . ALA A 1 567 ? 11.234 0.616 37.278 1.00 39.66 567 ALA A O 1
ATOM 4469 N N . GLY A 1 568 ? 11.312 -0.260 35.209 1.00 38.47 568 GLY A N 1
ATOM 4470 C CA . GLY A 1 568 ? 11.859 0.923 34.575 1.00 38.47 568 GLY A CA 1
ATOM 4471 C C . GLY A 1 568 ? 10.810 2.033 34.558 1.00 38.47 568 GLY A C 1
ATOM 4472 O O . GLY A 1 568 ? 10.044 2.152 33.612 1.00 38.47 568 GLY A O 1
ATOM 4473 N N . GLY A 1 569 ? 10.799 2.852 35.606 1.00 39.41 569 GLY A N 1
ATOM 4474 C CA . GLY A 1 569 ? 10.526 4.286 35.549 1.00 39.41 569 GLY A CA 1
ATOM 4475 C C . GLY A 1 569 ? 9.088 4.810 35.582 1.00 39.41 569 GLY A C 1
ATOM 4476 O O . GLY A 1 569 ? 8.960 5.993 35.881 1.00 39.41 569 GLY A O 1
ATOM 4477 N N . PHE A 1 570 ? 8.022 4.038 35.329 1.00 44.47 570 PHE A N 1
ATOM 4478 C CA . PHE A 1 570 ? 6.654 4.599 35.364 1.00 44.47 570 PHE A CA 1
ATOM 4479 C C . PHE A 1 570 ? 5.601 3.638 35.947 1.00 44.47 570 PHE A C 1
ATOM 4481 O O . PHE A 1 570 ? 5.616 2.451 35.623 1.00 44.47 570 PHE A O 1
ATOM 4488 N N . PRO A 1 571 ? 4.682 4.122 36.809 1.00 47.19 571 PRO A N 1
ATOM 4489 C CA . PRO A 1 571 ? 3.595 3.306 37.342 1.00 47.19 571 PRO A CA 1
ATOM 4490 C C . PRO A 1 571 ? 2.591 2.911 36.239 1.00 47.19 571 PRO A C 1
ATOM 4492 O O . PRO A 1 571 ? 2.401 3.677 35.290 1.00 47.19 571 PRO A O 1
ATOM 4495 N N . PRO A 1 572 ? 1.907 1.756 36.371 1.00 50.97 572 PRO A N 1
ATOM 4496 C CA . PRO A 1 572 ? 0.832 1.355 35.465 1.00 50.97 572 PRO A CA 1
ATOM 4497 C C . PRO A 1 572 ? -0.234 2.452 35.397 1.00 50.97 572 PRO A C 1
ATOM 4499 O O . PRO A 1 572 ? -0.767 2.885 36.425 1.00 50.97 572 PRO A O 1
ATOM 4502 N N . ARG A 1 573 ? -0.555 2.918 34.186 1.00 54.84 573 ARG A N 1
ATOM 4503 C CA . ARG A 1 573 ? -1.591 3.936 33.987 1.00 54.84 573 ARG A CA 1
ATOM 4504 C C . ARG A 1 573 ? -2.914 3.210 33.780 1.00 54.84 573 ARG A C 1
ATOM 4506 O O . ARG A 1 573 ? -3.104 2.537 32.772 1.00 54.84 573 ARG A O 1
ATOM 4513 N N . LYS A 1 574 ? -3.830 3.339 34.740 1.00 55.56 574 LYS A N 1
ATOM 4514 C CA . LYS A 1 574 ? -5.205 2.853 34.569 1.00 55.56 574 LYS A CA 1
ATOM 4515 C C . LYS A 1 574 ? -5.879 3.693 33.490 1.00 55.56 574 LYS A C 1
ATOM 4517 O O . LYS A 1 574 ? -5.858 4.924 33.586 1.00 55.56 574 LYS A O 1
ATOM 4522 N N . SER A 1 575 ? -6.451 3.054 32.475 1.00 60.72 575 SER A N 1
ATOM 4523 C CA . SER A 1 575 ? -7.282 3.780 31.511 1.00 60.72 575 SER A CA 1
ATOM 4524 C C . SER A 1 575 ? -8.531 4.304 32.224 1.00 60.72 575 SER A C 1
ATOM 4526 O O . SER A 1 575 ? -9.009 3.702 33.191 1.00 60.72 575 SER A O 1
ATOM 4528 N N . LYS A 1 576 ? -9.065 5.451 31.793 1.00 63.53 576 LYS A N 1
ATOM 4529 C CA . LYS A 1 576 ? -10.391 5.884 32.253 1.00 63.53 576 LYS A CA 1
ATOM 4530 C C . LYS A 1 576 ? -11.428 4.909 31.689 1.00 63.53 576 LYS A C 1
ATOM 4532 O O . LYS A 1 576 ? -11.273 4.430 30.568 1.00 63.53 576 LYS A O 1
ATOM 4537 N N . LYS A 1 577 ? -12.464 4.589 32.468 1.00 68.38 577 LYS A N 1
ATOM 4538 C CA . LYS A 1 577 ? -13.567 3.755 31.980 1.00 68.38 577 LYS A CA 1
ATOM 4539 C C . LYS A 1 577 ? -14.267 4.522 30.845 1.00 68.38 577 LYS A C 1
ATOM 4541 O O . LYS A 1 577 ? -14.694 5.642 31.115 1.00 68.38 577 LYS A O 1
ATOM 4546 N N . PRO A 1 578 ? -14.386 3.962 29.627 1.00 69.81 578 PRO A N 1
ATOM 4547 C CA . PRO A 1 578 ? -15.183 4.593 28.581 1.00 69.81 578 PRO A CA 1
ATOM 4548 C C . PRO A 1 578 ? -16.637 4.680 29.046 1.00 69.81 578 PRO A C 1
ATOM 4550 O O . PRO A 1 578 ? -17.224 3.671 29.457 1.00 69.81 578 PRO A O 1
ATOM 4553 N N . GLU A 1 579 ? -17.208 5.878 28.998 1.00 73.31 579 GLU A N 1
ATOM 4554 C CA . GLU A 1 579 ? -18.647 6.075 29.143 1.00 73.31 579 GLU A CA 1
ATOM 4555 C C . GLU A 1 579 ? -19.285 5.861 27.772 1.00 73.31 579 GLU A C 1
ATOM 4557 O O . GLU A 1 579 ? -19.182 6.700 26.884 1.00 73.31 579 GLU A O 1
ATOM 4562 N N . ILE A 1 580 ? -19.909 4.696 27.581 1.00 80.56 580 ILE A N 1
ATOM 4563 C CA . ILE A 1 580 ? -20.623 4.411 26.335 1.00 80.56 580 ILE A CA 1
ATOM 4564 C C . ILE A 1 580 ? -21.813 5.366 26.227 1.00 80.56 580 ILE A C 1
ATOM 4566 O O . ILE A 1 580 ? -22.584 5.502 27.179 1.00 80.56 580 ILE A O 1
ATOM 4570 N N . ILE A 1 581 ? -21.949 6.014 25.067 1.00 78.81 581 ILE A N 1
ATOM 4571 C CA . ILE A 1 581 ? -22.988 7.011 24.799 1.00 78.81 581 ILE A CA 1
ATOM 4572 C C . ILE A 1 581 ? -24.360 6.370 25.060 1.00 78.81 581 ILE A C 1
ATOM 4574 O O . ILE A 1 581 ? -24.655 5.323 24.467 1.00 78.81 581 ILE A O 1
ATOM 4578 N N . PRO A 1 582 ? -25.207 6.961 25.924 1.00 76.62 582 PRO A N 1
ATOM 4579 C CA . PRO A 1 582 ? -26.544 6.443 26.187 1.00 76.62 582 PRO A CA 1
ATOM 4580 C C . PRO A 1 582 ? -27.335 6.256 24.887 1.00 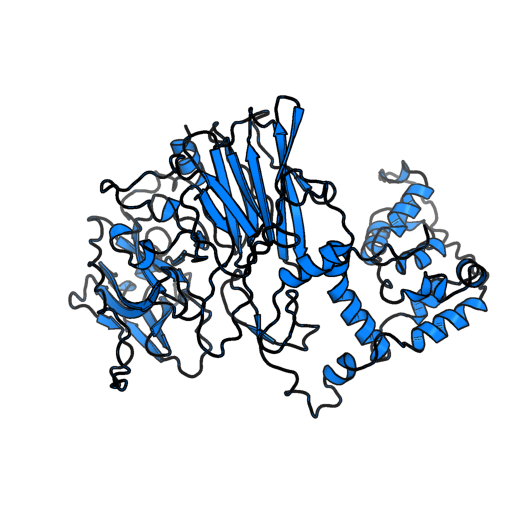76.62 582 PRO A C 1
ATOM 4582 O O . PRO A 1 582 ? -27.391 7.162 24.066 1.00 76.62 582 PRO A O 1
ATOM 4585 N N . GLY A 1 583 ? -27.937 5.079 24.704 1.00 79.31 583 GLY A N 1
ATOM 4586 C CA . GLY A 1 583 ? -28.673 4.724 23.480 1.00 79.31 583 GLY A CA 1
ATOM 4587 C C . GLY A 1 583 ? -27.858 3.928 22.456 1.00 79.31 583 GLY A C 1
ATOM 4588 O O . GLY A 1 583 ? -28.443 3.210 21.650 1.00 79.31 583 GLY A O 1
ATOM 4589 N N . THR A 1 584 ? -26.526 3.938 22.549 1.00 88.44 584 THR A N 1
ATOM 4590 C CA . THR A 1 584 ? -25.661 3.159 21.649 1.00 88.44 584 THR A CA 1
ATOM 4591 C C . THR A 1 584 ? -25.318 1.783 22.228 1.00 88.44 584 THR A C 1
ATOM 4593 O O . THR A 1 584 ? -25.374 1.551 23.439 1.00 88.44 584 THR A O 1
ATOM 4596 N N . THR A 1 585 ? -24.980 0.831 21.356 1.00 92.25 585 THR A N 1
ATOM 4597 C CA . THR A 1 585 ? -24.603 -0.545 21.718 1.00 92.25 585 THR A CA 1
ATOM 4598 C C . THR A 1 585 ? -23.193 -0.852 21.232 1.00 92.25 585 THR A C 1
ATOM 4600 O O . THR A 1 585 ? -22.833 -0.477 20.122 1.00 92.25 585 THR A O 1
ATOM 4603 N N . LEU A 1 586 ? -22.396 -1.557 22.044 1.00 94.44 586 LEU A N 1
ATOM 4604 C CA . LEU A 1 586 ? -21.076 -2.037 21.634 1.00 94.44 586 LEU A CA 1
ATOM 4605 C C . LEU A 1 586 ? -21.204 -3.110 20.550 1.00 94.44 586 LEU A C 1
ATOM 4607 O O . LEU A 1 586 ? -21.729 -4.196 20.796 1.00 94.44 586 LEU A O 1
ATOM 4611 N N . THR A 1 587 ? -20.675 -2.808 19.373 1.00 95.19 587 THR A N 1
ATOM 4612 C CA . THR A 1 587 ? -20.719 -3.671 18.184 1.00 95.19 587 THR A CA 1
ATOM 4613 C C . THR A 1 587 ? -19.331 -3.954 17.622 1.00 95.19 587 THR A C 1
ATOM 4615 O O . THR A 1 587 ? -19.173 -4.801 16.743 1.00 95.19 587 THR A O 1
ATOM 4618 N N . GLY A 1 588 ? -18.295 -3.297 18.137 1.00 95.31 588 GLY A N 1
ATOM 4619 C CA . GLY A 1 588 ? -16.934 -3.537 17.698 1.00 95.31 588 GLY A CA 1
ATOM 4620 C C . GLY A 1 588 ? -15.890 -3.065 18.690 1.00 95.31 588 GLY A C 1
ATOM 4621 O O . GLY A 1 588 ? -16.174 -2.582 19.788 1.00 95.31 588 GLY A O 1
ATOM 4622 N N . MET A 1 589 ? -14.645 -3.221 18.276 1.00 94.88 589 MET A N 1
ATOM 4623 C CA . MET A 1 589 ? -13.482 -2.661 18.944 1.00 94.88 589 MET A CA 1
ATOM 4624 C C . MET A 1 589 ? -12.444 -2.280 17.899 1.00 94.88 589 MET A C 1
ATOM 4626 O O . MET A 1 589 ? -12.451 -2.800 16.786 1.00 94.88 589 MET A O 1
ATOM 4630 N N . TYR A 1 590 ? -11.510 -1.425 18.274 1.00 94.81 590 TYR A N 1
ATOM 4631 C CA . TYR A 1 590 ? -10.285 -1.221 17.524 1.00 94.81 590 TYR A CA 1
ATOM 4632 C C . TYR A 1 590 ? -9.083 -1.367 18.432 1.00 94.81 590 TYR A C 1
ATOM 4634 O O . TYR A 1 590 ? -9.175 -1.213 19.649 1.00 94.81 590 TYR A O 1
ATOM 4642 N N . PHE A 1 591 ? -7.939 -1.667 17.841 1.00 92.81 591 PHE A N 1
ATOM 4643 C CA . PHE A 1 591 ? -6.694 -1.744 18.572 1.00 92.81 591 PHE A CA 1
ATOM 4644 C C . PHE A 1 591 ? -5.538 -1.194 17.757 1.00 92.81 591 PHE A C 1
ATOM 4646 O O . PHE A 1 591 ? -5.538 -1.246 16.531 1.00 92.81 591 PHE A O 1
ATOM 4653 N N . MET A 1 592 ? -4.535 -0.670 18.450 1.00 90.62 592 MET A N 1
ATOM 4654 C CA . MET A 1 592 ? -3.286 -0.279 17.816 1.00 90.62 592 MET A CA 1
ATOM 4655 C C . MET A 1 592 ? -2.366 -1.485 17.702 1.00 90.62 592 MET A C 1
ATOM 4657 O O . MET A 1 592 ? -2.065 -2.135 18.706 1.00 90.62 592 MET A O 1
ATOM 4661 N N . TYR A 1 593 ? -1.911 -1.760 16.484 1.00 87.94 593 TYR A N 1
ATOM 4662 C CA . TYR A 1 593 ? -0.964 -2.827 16.222 1.00 87.94 593 TYR A CA 1
ATOM 4663 C C . TYR A 1 593 ? 0.458 -2.439 16.650 1.00 87.94 593 TYR A C 1
ATOM 4665 O O . TYR A 1 593 ? 0.928 -1.303 16.486 1.00 87.94 593 TYR A O 1
ATOM 4673 N N . ASP A 1 594 ? 1.174 -3.419 17.187 1.00 79.69 594 ASP A N 1
ATOM 4674 C CA . ASP A 1 594 ? 2.592 -3.332 17.513 1.00 79.69 594 ASP A CA 1
ATOM 4675 C C . ASP A 1 594 ? 3.291 -4.605 17.033 1.00 79.69 594 ASP A C 1
ATOM 4677 O O . ASP A 1 594 ? 2.870 -5.698 17.372 1.00 79.69 594 ASP A O 1
ATOM 4681 N N . SER A 1 595 ? 4.382 -4.486 16.278 1.00 70.44 595 SER A N 1
ATOM 4682 C CA . SER A 1 595 ? 5.092 -5.650 15.731 1.00 70.44 595 SER A CA 1
ATOM 4683 C C . SER A 1 595 ? 5.723 -6.575 16.782 1.00 70.44 595 SER A C 1
ATOM 4685 O O . SER A 1 595 ? 6.089 -7.698 16.457 1.00 70.44 595 SER A O 1
ATOM 4687 N N . GLN A 1 596 ? 5.877 -6.129 18.033 1.00 69.56 596 GLN A N 1
ATOM 4688 C CA . GLN A 1 596 ? 6.424 -6.931 19.128 1.00 69.56 596 GLN A CA 1
ATOM 4689 C C . GLN A 1 596 ? 5.332 -7.478 20.051 1.00 69.56 596 GLN A C 1
ATOM 4691 O O . GLN A 1 596 ? 5.407 -8.631 20.467 1.00 69.56 596 GLN A O 1
ATOM 4696 N N . PHE A 1 597 ? 4.361 -6.643 20.426 1.00 71.38 597 PHE A N 1
ATOM 4697 C CA . PHE A 1 597 ? 3.294 -7.023 21.360 1.00 71.38 597 PHE A CA 1
ATOM 4698 C C . PHE A 1 597 ? 1.995 -7.440 20.672 1.00 71.38 597 PHE A C 1
ATOM 4700 O O . PHE A 1 597 ? 1.063 -7.845 21.361 1.00 71.38 597 PHE A O 1
ATOM 4707 N N . ALA A 1 598 ? 1.927 -7.339 19.344 1.00 78.06 598 ALA A N 1
ATOM 4708 C CA . ALA A 1 598 ? 0.751 -7.513 18.493 1.00 78.06 598 ALA A CA 1
ATOM 4709 C C . ALA A 1 598 ? -0.344 -6.459 18.724 1.00 78.06 598 ALA A C 1
ATOM 4711 O O . ALA A 1 598 ? -0.757 -5.777 17.788 1.00 78.06 598 ALA A O 1
ATOM 4712 N N . MET A 1 599 ? -0.744 -6.242 19.978 1.00 86.00 599 MET A N 1
ATOM 4713 C CA . MET A 1 599 ? -1.714 -5.235 20.399 1.00 86.00 599 MET A CA 1
ATOM 4714 C C . MET A 1 599 ? -1.106 -4.341 21.485 1.00 86.00 599 MET A C 1
ATOM 4716 O O . MET A 1 599 ? -0.644 -4.830 22.516 1.00 86.00 599 MET A O 1
ATOM 4720 N N . SER A 1 600 ? -1.127 -3.022 21.285 1.00 82.44 600 SER A N 1
ATOM 4721 C CA . SER A 1 600 ? -0.614 -2.064 22.276 1.00 82.44 600 SER A CA 1
ATOM 4722 C C . SER A 1 600 ? -1.701 -1.272 22.996 1.00 82.44 600 SER A C 1
ATOM 4724 O O . SER A 1 600 ? -1.506 -0.827 24.121 1.00 82.44 600 SER A O 1
ATOM 4726 N N . SER A 1 601 ? -2.872 -1.079 22.402 1.00 87.81 601 SER A N 1
ATOM 4727 C CA . SER A 1 601 ? -4.013 -0.417 23.050 1.00 87.81 601 SER A CA 1
ATOM 4728 C C . SER A 1 601 ? -5.307 -0.863 22.401 1.00 87.81 601 SER A C 1
ATOM 4730 O O . SER A 1 601 ? -5.294 -1.147 21.208 1.00 87.81 601 SER A O 1
ATOM 4732 N N . ILE A 1 602 ? -6.406 -0.905 23.156 1.00 91.12 602 ILE A N 1
ATOM 4733 C CA . ILE A 1 602 ? -7.732 -1.297 22.661 1.00 91.12 602 ILE A CA 1
ATOM 4734 C C . ILE A 1 602 ? -8.739 -0.196 23.011 1.00 91.12 602 ILE A C 1
ATOM 4736 O O . ILE A 1 602 ? -8.720 0.330 24.123 1.00 91.12 602 ILE A O 1
ATOM 4740 N N . GLY A 1 603 ? -9.611 0.144 22.066 1.00 91.44 603 GLY A N 1
ATOM 4741 C CA . GLY A 1 603 ? -10.747 1.041 22.252 1.00 91.44 603 GLY A CA 1
ATOM 4742 C C . GLY A 1 603 ? -12.060 0.387 21.799 1.00 91.44 603 GLY A C 1
ATOM 4743 O O . GLY A 1 603 ? -12.047 -0.462 20.903 1.00 91.44 603 GLY A O 1
ATOM 4744 N N . PRO A 1 604 ? -13.199 0.724 22.426 1.00 93.25 604 PRO A N 1
ATOM 4745 C CA . PRO A 1 604 ? -14.505 0.214 22.021 1.00 93.25 604 PRO A CA 1
ATOM 4746 C C . PRO A 1 604 ? -15.056 0.936 20.783 1.00 93.25 604 PRO A C 1
ATOM 4748 O O . PRO A 1 604 ? -14.744 2.099 20.545 1.00 93.25 604 PRO A O 1
ATOM 4751 N N . ILE A 1 605 ? -15.937 0.260 20.043 1.00 93.69 605 ILE A N 1
ATOM 4752 C CA . ILE A 1 605 ? -16.786 0.865 19.009 1.00 93.69 605 ILE A CA 1
ATOM 4753 C C . ILE A 1 605 ? -18.245 0.612 19.376 1.00 93.69 605 ILE A C 1
ATOM 4755 O O . ILE A 1 605 ? -18.627 -0.531 19.653 1.00 93.69 605 ILE A O 1
ATOM 4759 N N . SER A 1 606 ? -19.054 1.669 19.367 1.00 93.00 606 SER A N 1
ATOM 4760 C CA . SER A 1 606 ? -20.504 1.574 19.543 1.00 93.00 606 SER A CA 1
ATOM 4761 C C . SER A 1 606 ? -21.274 2.217 18.394 1.00 93.00 606 SER A C 1
ATOM 4763 O O . SER A 1 606 ? -20.827 3.218 17.839 1.00 93.00 606 SER A O 1
ATOM 4765 N N . GLU A 1 607 ? -22.454 1.676 18.108 1.00 92.00 607 GLU A N 1
ATOM 4766 C CA . GLU A 1 607 ? -23.400 2.156 17.092 1.00 92.00 607 GLU A CA 1
ATOM 4767 C C . GLU A 1 607 ? -24.762 2.465 17.737 1.00 92.00 607 GLU A C 1
ATOM 4769 O O . GLU A 1 607 ? -25.157 1.806 18.708 1.00 92.00 607 GLU A O 1
ATOM 4774 N N . ASP A 1 608 ? -25.498 3.434 17.190 1.00 88.25 608 ASP A N 1
ATOM 4775 C CA . ASP A 1 608 ? -26.928 3.587 17.469 1.00 88.25 608 ASP A CA 1
ATOM 4776 C C . ASP A 1 608 ? -27.717 2.560 16.644 1.00 88.25 608 ASP A C 1
ATOM 4778 O O . ASP A 1 608 ? -27.670 2.535 15.415 1.00 88.25 608 ASP A O 1
ATOM 4782 N N . LEU A 1 609 ? -28.436 1.671 17.329 1.00 84.44 609 LEU A N 1
ATOM 4783 C CA . LEU A 1 609 ? -29.222 0.627 16.670 1.00 84.44 609 LEU A CA 1
ATOM 4784 C C . LEU A 1 609 ? -30.621 1.112 16.250 1.00 84.44 609 LEU A C 1
ATOM 4786 O O . LEU A 1 609 ? -31.348 0.363 15.598 1.00 84.44 609 LEU A O 1
ATOM 4790 N N . THR A 1 610 ? -31.019 2.323 16.651 1.00 74.56 610 THR A N 1
ATOM 4791 C CA . THR A 1 610 ? -32.359 2.888 16.438 1.00 74.56 610 THR A CA 1
ATOM 4792 C C . THR A 1 610 ? -32.458 3.814 15.229 1.00 74.56 610 THR A C 1
ATOM 4794 O O . THR A 1 610 ? -33.558 3.983 14.700 1.00 74.56 610 THR A O 1
ATOM 4797 N N . GLU A 1 611 ? -31.339 4.352 14.734 1.00 61.44 611 GLU A N 1
ATOM 4798 C CA . GLU A 1 611 ? -31.305 5.063 13.453 1.00 61.44 611 GLU A CA 1
ATOM 4799 C C . GLU A 1 611 ? -31.711 4.087 12.336 1.00 61.44 611 GLU A C 1
ATOM 4801 O O . GLU A 1 611 ? -31.021 3.103 12.077 1.00 61.44 611 GLU A O 1
ATOM 4806 N N . GLY A 1 612 ? -32.899 4.281 11.751 1.00 49.06 612 GLY A N 1
ATOM 4807 C CA . GLY A 1 612 ? -33.486 3.390 10.742 1.00 49.06 612 GLY A CA 1
ATOM 4808 C C . GLY A 1 612 ? -32.747 3.406 9.396 1.00 49.06 612 GLY A C 1
ATOM 4809 O O . GLY A 1 612 ? -31.885 4.245 9.165 1.00 49.06 612 GLY A O 1
ATOM 4810 N N . ASP A 1 613 ? -33.152 2.528 8.468 1.00 47.88 613 ASP A N 1
ATOM 4811 C CA . ASP A 1 613 ? -32.594 2.354 7.102 1.00 47.88 613 ASP A CA 1
ATOM 4812 C C . ASP A 1 613 ? -32.620 3.615 6.194 1.00 47.88 613 ASP A C 1
ATOM 4814 O O . ASP A 1 613 ? -32.315 3.535 5.004 1.00 47.88 613 ASP A O 1
ATOM 4818 N N . LEU A 1 614 ? -33.026 4.777 6.715 1.00 44.75 614 LEU A N 1
ATOM 4819 C CA . LEU A 1 614 ? -33.246 6.015 5.961 1.00 44.75 614 LEU A CA 1
ATOM 4820 C C . LEU A 1 614 ? -32.004 6.907 5.855 1.00 44.75 614 LEU A C 1
ATOM 4822 O O . LEU A 1 614 ? -31.934 7.722 4.936 1.00 44.75 614 LEU A O 1
ATOM 4826 N N . LEU A 1 615 ? -31.015 6.742 6.736 1.00 45.56 615 LEU A N 1
ATOM 4827 C CA . LEU A 1 615 ? -29.686 7.309 6.538 1.00 45.56 615 LEU A CA 1
ATOM 4828 C C . LEU A 1 615 ? -28.829 6.200 5.930 1.00 45.56 615 LEU A C 1
ATOM 4830 O O . LEU A 1 615 ? -28.442 5.255 6.615 1.00 45.56 615 LEU A O 1
ATOM 4834 N N . ARG A 1 616 ? -28.554 6.283 4.620 1.00 47.84 616 ARG A N 1
ATOM 4835 C CA . ARG A 1 616 ? -27.373 5.604 4.067 1.00 47.84 616 ARG A CA 1
ATOM 4836 C C . ARG A 1 616 ? -26.216 5.965 4.995 1.00 47.84 616 ARG A C 1
ATOM 4838 O O . ARG A 1 616 ? -26.059 7.154 5.264 1.00 47.84 616 ARG A O 1
ATOM 4845 N N . ASP A 1 617 ? -25.451 4.982 5.480 1.00 52.25 617 ASP A N 1
ATOM 4846 C CA . ASP A 1 617 ? -24.135 5.255 6.068 1.00 52.25 617 ASP A CA 1
ATOM 4847 C C . ASP A 1 617 ? -23.448 6.211 5.099 1.00 52.25 617 ASP A C 1
ATOM 4849 O O . ASP A 1 617 ? -23.157 5.815 3.964 1.00 52.25 617 ASP A O 1
ATOM 4853 N N . SER A 1 618 ? -23.305 7.480 5.497 1.00 58.12 618 SER A N 1
ATOM 4854 C CA . SER A 1 618 ? -22.708 8.470 4.619 1.00 58.12 618 SER A CA 1
ATOM 4855 C C . SER A 1 618 ? -21.329 7.936 4.311 1.00 58.12 618 SER A C 1
ATOM 4857 O O . SER A 1 618 ? -20.546 7.702 5.243 1.00 58.12 618 SER A O 1
ATOM 4859 N N . SER A 1 619 ? -21.060 7.643 3.041 1.00 71.56 619 SER A N 1
ATOM 4860 C CA . SER A 1 619 ? -19.766 7.075 2.688 1.00 71.56 619 SER A CA 1
ATOM 4861 C C . SER A 1 619 ? -18.679 8.028 3.191 1.00 71.56 619 SE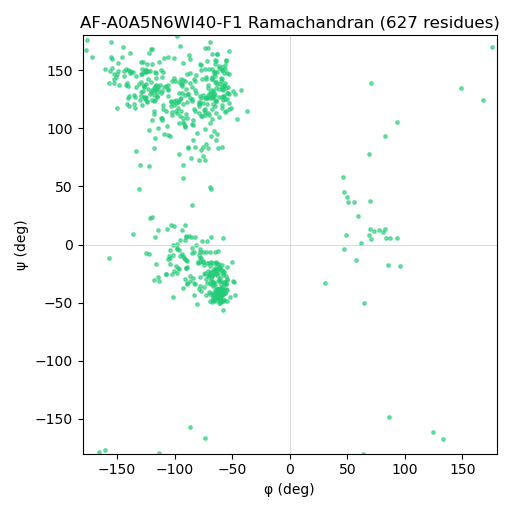R A C 1
ATOM 4863 O O . SER A 1 619 ? -18.900 9.237 3.285 1.00 71.56 619 SER A O 1
ATOM 4865 N N . LEU A 1 620 ? -17.494 7.512 3.529 1.00 75.81 620 LEU A N 1
ATOM 4866 C CA . LEU A 1 620 ? -16.365 8.373 3.900 1.00 75.81 620 LEU A CA 1
ATOM 4867 C C . LEU A 1 620 ? -16.174 9.507 2.874 1.00 75.81 620 LEU A C 1
ATOM 4869 O O . LEU A 1 620 ? -15.771 10.608 3.228 1.00 75.81 620 LEU A O 1
ATOM 4873 N N . GLU A 1 621 ? -16.495 9.238 1.611 1.00 79.12 621 GLU A N 1
ATOM 4874 C CA . GLU A 1 621 ? -16.446 10.202 0.520 1.00 79.12 621 GLU A CA 1
ATOM 4875 C C . GLU A 1 621 ? -17.473 11.323 0.675 1.00 79.12 621 GLU A C 1
ATOM 4877 O O . GLU A 1 6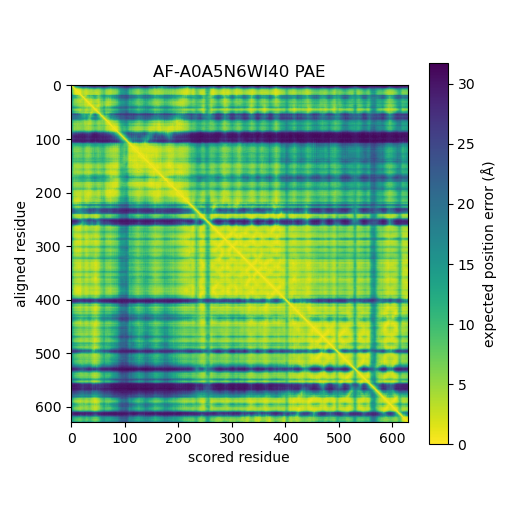21 ? -17.096 12.488 0.604 1.00 79.12 621 GLU A O 1
ATOM 4882 N N . GLU A 1 622 ? -18.732 10.993 0.970 1.00 81.56 622 GLU A N 1
ATOM 4883 C CA . GLU A 1 622 ? -19.783 11.977 1.262 1.00 81.56 622 GLU A CA 1
ATOM 4884 C C . GLU A 1 622 ? -19.425 12.826 2.490 1.00 81.56 622 GLU A C 1
ATOM 4886 O O . GLU A 1 622 ? -19.643 14.039 2.498 1.00 81.56 622 GLU A O 1
ATOM 4891 N N . GLU A 1 623 ? -18.824 12.218 3.518 1.00 80.81 623 GLU A N 1
ATOM 4892 C CA . GLU A 1 623 ? -18.368 12.953 4.698 1.00 80.81 623 GLU A CA 1
ATOM 4893 C C . GLU A 1 623 ? -17.216 13.908 4.352 1.00 80.81 623 GLU A C 1
ATOM 4895 O O . GLU A 1 623 ? -17.230 15.071 4.760 1.00 80.81 623 GLU A O 1
ATOM 4900 N N . ILE A 1 624 ? -16.223 13.439 3.591 1.00 82.19 624 ILE A N 1
ATOM 4901 C CA . ILE A 1 624 ? -15.098 14.271 3.158 1.00 82.19 624 ILE A CA 1
ATOM 4902 C C . ILE A 1 624 ? -15.601 15.427 2.291 1.00 82.19 624 ILE A C 1
ATOM 4904 O O . ILE A 1 624 ? -15.228 16.572 2.539 1.00 82.19 624 ILE A O 1
ATOM 4908 N N . GLN A 1 625 ? -16.487 15.147 1.336 1.00 84.81 625 GLN A N 1
ATOM 4909 C CA . GLN A 1 625 ? -17.099 16.144 0.464 1.00 84.81 625 GLN A CA 1
ATOM 4910 C C . GLN A 1 625 ? -17.844 17.208 1.277 1.00 84.81 625 GLN A C 1
ATOM 4912 O O . GLN A 1 625 ? -17.592 18.397 1.103 1.00 84.81 625 GLN A O 1
ATOM 4917 N N . THR A 1 626 ? -18.685 16.792 2.226 1.00 84.38 626 THR A N 1
ATOM 4918 C CA . THR A 1 626 ? -19.468 17.701 3.084 1.00 84.38 626 THR A CA 1
ATOM 4919 C C . THR A 1 626 ? -18.591 18.577 3.982 1.00 84.38 626 THR A C 1
ATOM 4921 O O . THR A 1 626 ? -19.025 19.631 4.425 1.00 84.38 626 THR A O 1
ATOM 4924 N N . ARG A 1 627 ? -17.370 18.139 4.310 1.00 83.06 627 ARG A N 1
ATOM 4925 C CA . ARG A 1 627 ? -16.440 18.896 5.167 1.00 83.06 627 ARG A CA 1
ATOM 4926 C C . ARG A 1 627 ? -15.517 19.835 4.393 1.00 83.06 627 ARG A C 1
ATOM 4928 O O . ARG A 1 627 ? -14.907 20.704 5.020 1.00 83.06 627 ARG A O 1
ATOM 4935 N N . ILE A 1 628 ? -15.344 19.596 3.095 1.00 84.75 628 ILE A N 1
ATOM 4936 C CA . ILE A 1 628 ? -14.577 20.463 2.197 1.00 84.75 628 ILE A CA 1
ATOM 4937 C C . ILE A 1 628 ? -15.446 21.623 1.701 1.00 84.75 628 ILE A C 1
ATOM 4939 O O . ILE A 1 628 ? -14.955 22.751 1.649 1.00 84.75 628 ILE A O 1
ATOM 4943 N N . LEU A 1 629 ? -16.695 21.324 1.332 1.00 82.44 629 LEU A N 1
ATOM 4944 C CA . LEU A 1 629 ? -17.710 22.302 0.931 1.00 82.44 629 LEU A CA 1
ATOM 4945 C C . LEU A 1 629 ? -18.224 23.093 2.141 1.00 82.44 629 LEU A C 1
ATOM 4947 O O . LEU A 1 629 ? -18.525 24.294 1.951 1.00 82.44 629 LEU A O 1
#

InterPro domains:
  IPR018194 Nickel-dependent hydrogenase, large subunit, nickel binding site [PS00508] (13-22)
  IPR036047 F-box-like domain superfamily [SSF81383] (108-187)
  IPR036404 Jacalin-like lectin domain superfamily [SSF51101] (449-555)
  IPR056021 Domain of unknown function DUF7600 [PF24539] (242-395)

Nearest PDB structures (foldseek):
  3woc-assembly1_A  TM=6.729E-01  e=2.598E-04  Sus scrofa
  3x0u-assembly2_B  TM=3.951E-01  e=6.049E-04  Vibrio parahaemolyticus M0605
  5v6c-assembly3_C  TM=5.226E-01  e=3.935E-02  Vibrio cholerae O1 biovar El Tor str. N16961
  7fdp-assembly1_A  TM=3.370E-01  e=2.167E-02  Photorhabdus akhurstii
  9buv-assembly1_A  TM=2.091E-01  e=1.254E-02  Bacillus thuringiensis

Organism: NCBI:txid1034303

Mean predicted aligned error: 11.37 Å

Secondary structure (DSSP, 8-state):
--SPPPP-HHHHHHHHHTSPPPTTS----SS-TTTTEEEE-SSS-TTSPPEEEEEGGGGTT-TT-HHHHHHS-SS--HHHHHHHHHHHH----------------S---GGGGS-HHHHHHHHHHS-HHHHHHHHHH-HHHHT----HHHHHHTTSTTSTTTT-GGGG-TTTS-HHHHHH--HHHHHHHT---TTS-HHHHHHHHHHHHHHHHHHHHH--PBP-TT-EE---SSPPP--TTEEEEES------SSS-S--------EEEEEE--S-EEEEEEEEEEETTEEEEEEEEEEETTS-EEEEE-B-GGGEEEPP-S-SSB-EEEEEEEEETTEEEEEEEEETTS-BPPPEE--TTS-EE-TT-BSS---EEEEEE-SSSEEEEEEETTSPBSSPPPTT-SS--HHHH-EEESSPPPTTSB--TTS-GGGGS-TTS--EEEEE-TT-GGGTTGGGEEEEEEEEETTEEEEEEEEE-TTSS-SEEEE-GGGTT-TT-EEEEEE--TTTT--EEEEEEEEEEEEPSSSSS-EEEEEEEEEEEESS--SPEEE-------------S---BPPPPP-PPTTEEEEEEEEEEETTTEEEEEEEEEEES-S-TTS----HHHHHHHHH-

Foldseek 3Di:
DADPDDQPVVLLVLLQVLQDAFPVRHTCLPDQLLVQWDWPDPDFFPQADIFTDDGPPVCPPPPPDPVVLQPAALVDFPLLVVLLVVQLPDPDPPPPQPDPDPDDDDDDQVCVPPDLVVLVVVLLPDAPVRLVVCLVVGVSSVNDDCDQSSLLSQCPLPHPNVLSVLLQHCVNPPPSSNVRGRSVSSSVSLDDDPPGDSNSVNSSSVSVQCSLVVCSRPDAFPDAPAWDFDQDPDDDDPPQFKQKDFAAQDDQDDDDDSSDSARDFGTKGKDFAPAWFQWKKWAWGDTNNAIATAWIWTQHPVRDIHIGGGHDPVRIDIWDDPDRIFFFQFWKFFYHNSTTFWIWTQTLLLTITDIDGDRASTFIAGLGGALDGFGMKMFTDGSGHTRMIIGTPPGAFLQHDDPVPPADDCRNQAREPPYRDFPQKDFLCVLWPCRQADSNHPKYKYKDFCLPDLNVQLLFWFKKKFKDAPLFGQKIKTAGHPPDPDGIDIDTPSPPPDPRIDIDMDTANSNVVKAWPFKFWWWDWDDRPDDDDGTFTGTAKIWIAIPVRRDIDIDGDDPPPDPCPPPPDDDTDGGDTRDDDPQWGFRIKIFIQDPVRRGRIITTIIGRSPPDPPDDSCPVSNSSSVSND

pLDDT: mean 80.77, std 16.11, range [31.58, 97.81]

Solvent-accessible surface area (backbone atoms only — not comparable to full-atom values): 35301 Å² total; per-residue (Å²): 139,93,68,85,73,79,74,52,62,68,50,46,48,35,42,50,61,46,31,46,54,45,97,89,66,48,68,51,72,67,63,41,76,88,75,56,33,45,60,37,66,86,52,55,63,83,41,57,74,65,34,73,46,74,71,62,68,91,39,77,84,44,94,88,23,71,56,65,32,68,70,31,55,54,85,70,41,67,62,56,55,51,30,65,54,59,18,58,75,49,77,71,87,71,78,74,77,68,75,66,78,86,76,85,86,92,73,88,59,77,62,69,78,50,58,68,69,57,54,51,50,52,50,45,71,42,53,72,68,52,42,54,51,43,31,74,74,31,67,70,51,49,53,54,72,88,42,60,68,43,39,47,38,34,38,37,78,92,38,93,37,19,68,48,51,56,76,77,32,60,92,72,34,53,75,64,52,62,74,55,45,32,28,56,57,33,56,62,63,61,53,86,54,96,83,49,55,42,21,54,53,28,25,45,52,53,43,64,65,45,46,50,56,49,49,64,51,67,57,78,50,54,90,42,83,69,62,44,81,42,83,60,92,64,88,71,78,80,62,77,64,48,42,58,52,45,15,27,58,72,82,82,61,80,78,97,66,74,84,74,70,47,38,43,56,35,29,39,35,73,53,73,54,88,63,46,36,47,45,44,32,41,10,57,40,63,50,60,94,43,57,28,32,8,18,42,37,40,34,31,73,90,70,50,73,51,61,46,60,41,38,36,83,94,46,46,45,70,66,65,68,92,61,74,58,42,39,48,15,24,37,36,39,17,38,35,45,74,10,33,18,18,40,26,44,30,29,54,86,33,48,68,37,67,78,52,65,60,47,82,68,22,28,23,28,44,56,47,22,29,50,53,71,60,44,50,43,38,41,30,19,29,47,67,35,28,28,30,44,25,33,53,48,88,55,54,51,49,57,63,62,48,99,79,70,83,59,72,40,58,75,31,67,35,30,15,23,78,53,69,82,42,87,71,54,44,48,66,60,89,46,29,78,62,67,80,58,63,73,74,50,58,49,44,31,42,57,48,56,74,10,38,78,81,40,71,34,34,52,30,30,41,34,43,31,40,31,28,41,95,65,25,44,28,31,41,39,40,34,35,38,91,89,39,96,55,57,68,48,73,44,56,63,58,58,76,83,52,93,74,55,46,75,51,77,44,82,41,49,6,72,81,67,38,45,58,69,43,61,43,47,31,33,39,60,41,69,49,80,51,88,75,97,54,68,43,38,44,23,45,33,39,37,35,26,32,79,83,43,80,67,66,50,70,52,57,57,76,87,67,82,67,76,80,64,80,77,74,86,62,77,71,51,77,50,60,79,69,80,72,60,88,81,45,42,62,20,31,33,34,29,30,45,31,100,85,53,46,28,33,33,58,32,48,22,29,32,60,72,77,72,59,94,83,63,69,78,59,46,66,63,55,51,52,21,64,53,37,99

Radius of gyration: 29.39 Å; Cα contacts (8 Å, |Δi|>4): 1286; chains: 1; bounding box: 67×63×88 Å

Sequence (629 aa):
MLHPHAVPIQRLYDICLSCPAHIEGWLDWGHNYGGLMDRHPIEGYPWEDVYIAGYIRRFLWDKSSPLTLATSDPLDVLEVRQALVGSQDRRENTTMTSSISSAWITTADCFQKLPQEILEQIQMLLPARGVANVRLASRSFAGLPLTQSFWASRFACHQERGYCFEARRLLYSGAHALRSRDWKTVYEETAVTSDSSNELKNRKRIWGYLKNIADLVLDQPLSSEGMAKELELWPKEPVTAWRPVGGDFSVRSNGNSPYQMKCRVIYEQTISITCSIRSIGVSFRELSDKKYVSGLRFILTNKEQLRLGYILPSKEKRIELDSECFDLNGFIAAVGPRGVMALRVATGQGEISNWVGSSEGLPQTARLCTKTAIHSLKGSFDGFKMVSLAVPTDLQPLFPDDTRGEHLPLRTTGLWYPEIPPSSYHLHDDVFAGRNISLHDYRPLVHVMFGGRRGSLLKYLTRISVTVSNAAIVGIDFFYTDDSPVKHLQACPSTASGDDSVKIPFIIDGPGGERLTSLQSDGDFLRASAGYGSYRIKITSLKITTNTKPKPFIFQPSAIPALKLPAGGFPPRKSKKPEIIPGTTLTGMYFMYDSQFAMSSIGPISEDLTEGDLLRDSSLEEEIQTRIL

=== Feature glossary ===
The record interleaves many kinds of information about one protein. Here is each kind framed as the question it answers.

Q: What are the backbone torsion angles?
A: φ (phi) and ψ (psi) are the two rotatable backbone dihedrals per residue: φ is the C(i-1)–N–Cα–C torsion, ψ is the N–Cα–C–N(i+1) torsion, both in degrees on (−180°, 180°]. α-helical residues cluster near (−60°, −45°); β-strand residues near (−120°, +130°). A Ramachandran plot is simply a scatter of (φ, ψ) for every residue.

Q: What is the amino-acid chain?
A: This is the polypeptide sequence — one letter per residue, N-terminus first. Length ranges from a few dozen residues for small domains to over a thousand for large multi-domain proteins.

Q: How mobile is each atom in the crystal?
A: For experimental (PDB) structures, the B-factor (temperature factor) quantifies the positional spread of each atom in the crystal — a combination of thermal vibration and static disorder — in units of Å². High B-factors mark flexible loops or poorly resolved regions; low B-factors mark the rigid, well-ordered core.

Q: Are the domains correctly placed relative to each other?
A: Predicted Aligned Error (PAE) is an AlphaFold confidence matrix: entry (i, j) is the expected error in the position of residue j, in ångströms, when the prediction is superimposed on the true structure at residue i. Low PAE within a block of residues means that block is internally rigid and well-predicted; high PAE between two blocks means their relative placement is uncertain even if each block individually is confident.

Q: How confident is the AlphaFold model at each residue?
A: pLDDT is the predicted lDDT-Cα score: AlphaFold's confidence that the local environment of each residue (all inter-atomic distances within 15 Å) is correctly placed. It is a per-residue number between 0 and 100, with higher meaning more reliable.

Q: What family and function is it annotated with?
A: Functional annotations link the protein to curated databases. InterPro entries identify conserved domains and families by matching the sequence against member-database signatures (Pfam, PROSITE, CDD, …). Gene Ontology (GO) terms describe molecular function, biological process, and cellular component in a controlled vocabulary. CATH places the structure in a hierarchical fold classification (Class/Architecture/Topology/Homologous-superfamily). The organism is the source species.

Q: How big and how compact is the whole molecule?
A: Three whole-structure scalars: the radius of gyration (RMS distance of Cα from centroid, in Å), the count of Cα–Cα contacts (pairs closer than 8 Å and separated by more than four residues in sequence — i.e. tertiary, not local, contacts), and the bounding-box dimensions. Together they distinguish compact globular folds from extended fibres or disordered chains.

Q: What known structures does this most resemble?
A: The Foldseek neighbor list gives the closest experimentally determined structures in the PDB, ranked by structural alignment. TM-score near 1 means near-identical fold; near 0.3 means only rough topology match. This is how one finds what a novel AlphaFold prediction most resembles in the solved-structure universe.

Q: Which residues are buried vs exposed?
A: SASA measures how much of the protein is reachable by solvent. It is computed by rolling a water-sized probe over the atomic surface and summing the exposed area (Å²). Per-residue SASA distinguishes core (buried, low SASA) from surface (exposed, high SASA) residues; total SASA is a whole-molecule size measure.

Q: Which residues are in helices, strands, or loops?
A: Eight-state secondary structure (DSSP): H is the canonical α-helix, G the tighter 3₁₀-helix, I the wider π-helix; E/B are β-structure, T and S are turns and bends, and '-' is everything else. DSSP derives these from the pattern of main-chain N–H···O=C hydrogen bonds, not from the sequence.

Q: Where is each backbone atom in 3D?
A: Structure coordinates are given as an mmCIF _atom_site loop: one row per atom with element, residue name, chain id, sequence number, and x/y/z position in Å. Only the four main-chain atoms per residue are included here; side chains are omitted to keep the record compact.

Q: What if only a Cα trace is available?
A: Three-state secondary structure (P-SEA) collapses the eight DSSP classes into helix (a), strand (b), and coil (c). P-SEA assigns these from Cα geometry alone — distances and angles — without requiring backbone oxygens, so it works on any Cα trace.

Q: What do the rendered images show?
A: The six renders are orthographic views along the three Cartesian axes in both directions. Representation (cartoon, sticks, or surface) and color scheme (sequence-rainbow or by-chain) vary across proteins so the training set covers all the common visualization conventions.

Q: What does the local fold look like, residue by residue?
A: Foldseek's 3Di representation compresses backbone geometry into a per-residue letter drawn from a learned twenty-state alphabet. It captures the tertiary interaction pattern around each residue — which residues are packed against it in space, regardless of where they are in sequence.

Q: What do the diagnostic plots show?
A: The contact map is a binary N×N matrix image: pixel (i, j) is dark where Cα_i and Cα_j are within 8 Å and |i−j|>4. Because the |i−j|>4 filter removes local helical contacts, off-diagonal stripes parallel to the main diagonal indicate parallel β-sheets; stripes perpendicular to it indicate antiparallel β-sheets. The Ramachandran plot scatters every residue's (φ, ψ) pair against the sterically allowed regions. The PAE heatmap renders the predicted-aligned-error matrix.